Protein AF-0000000078895325 (afdb_homodimer)

Radius of gyration: 40.18 Å; Cα contacts (8 Å, |Δi|>4): 747; chains: 2; bounding box: 64×121×83 Å

InterPro domains:
  IPR000210 BTB/POZ domain [PF00651] (26-129)
  IPR000210 BTB/POZ domain [PS50097] (36-103)
  IPR000210 BTB/POZ domain [SM00225] (36-133)
  IPR011333 SKP1/BTB/POZ domain superfamily [G3DSA:3.30.710.10] (16-140)
  IPR011333 SKP1/BTB/POZ domain superfamily [SSF54695] (20-129)
  IPR011705 BTB/Kelch-associated [PF07707] (144-239)
  IPR011705 BTB/Kelch-associated [SM00875] (140-240)

Sequence (556 aa):
MSINQRPKNSRKLCEIDQTQAVIQQLDKLRRSGLLCDVTIVVNGREFPAHRAVLAASGGFFAGLFASNMQENSQNIVNLGEIDPEVTEDVLTFIYTGQIELTTENAVAILKAADFLLLETLKSPVDSFLASMCQHISANPLRSYGIALDYKSPLFKTTALDLVCADFLDVIKSNEFLEISTETIQEIFSSDDLLVNSEEEVFHALLKWVKHNPGDREPLFPTLFPLIRSLSEEFLKSVVFSEQLVFAQPKCLGHVLDCITNEPRPRDCLDREDAVSSNMSINQRPKNSRKLCEIDQTQAVIQQLDKLRRSGLLCDVTIVVNGREFPAHRAVLAASGGFFAGLFASNMQENSQNIVNLGEIDPEVTEDVLTFIYTGQIELTTENAVAILKAADFLLLETLKSPVDSFLASMCQHISANPLRSYGIALDYKSPLFKTTALDLVCADFLDVIKSNEFLEISTETIQEIFSSDDLLVNSEEEVFHALLKWVKHNPGDREPLFPTLFPLIRSLSEEFLKSVVFSEQLVFAQPKCLGHVLDCITNEPRPRDCLDREDAVSSN

Secondary structure (DSSP, 8-state):
-------TTEEEEE-HHHHHHHHHHHHHHHHTTTT--EE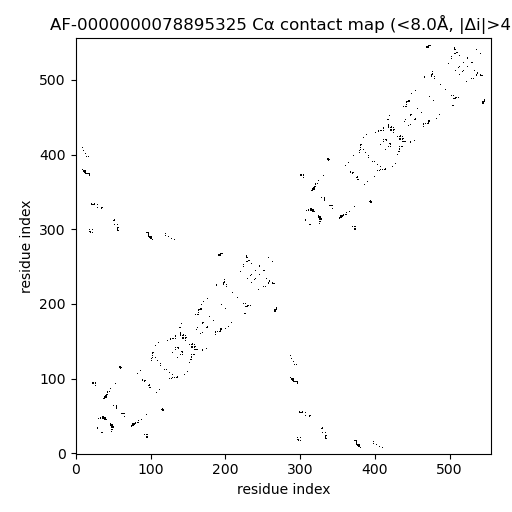EEETTEEEEE-HHHHHHT-HHHHHHHHSTT------EEE--SS-HHHHHHHHHHHHHSEEEEETTTHHHHHHHHHHTT-HHHHHHHHHHHHHTHHHH-SSHHHHHHHHHHTT-HHHHHHHHHHHHHTHHHHTTSHHHHH--HHHHHHHHH-TT---S-HHHHHHHHHHHHHHSHHHHGGGHHHHGGG-----HHHHHHTGGG-HHHHT-HHHHHHHHHHHHSPP-------GGGGTTT-/-------TTEEEEE-HHHHHHHHHHHHHHHHTTTT--EEEEETTEEEEE-HHHHHHT-HHHHHHHHSTT------EEE-TTS-HHHHHHHHHHHHHSEEEEETTTHHHHHHHHHHTT-HHHHHHHHHHHHHTHHHH-SSHHHHHHHHHHTT-HHHHHHHHHHHHHTHHHHTTSHHHHH--HHHHHHHHH-TT---S-HHHHHHHHHHHHHHSHHHHGGGHHHHGGG-----HHHHHHTGGG-HHHHT-HHHHHHHHHHHHSPP-------GGGGTTT-

Nearest PDB structures (foldseek):
  8h38-assembly1_I  TM=7.800E-01  e=2.964E-13  Homo sapiens
  8h3r-assembly1_B  TM=7.845E-01  e=2.362E-12  Homo sapiens
  3htm-assembly1_B  TM=8.454E-01  e=3.802E-09  Homo sapiens
  4hxi-assembly1_A  TM=7.854E-01  e=8.517E-10  Homo sapiens
  6xxs-assembly1_B  TM=8.759E-01  e=1.170E-07  Homo sapiens

pLDDT: mean 85.83, std 15.86, range [22.94, 97.81]

Organism: Nematostella vectensis (NCBI:txid45351)

Solvent-accessible surface area (backbone atoms only — not comparable to full-atom values): 30320 Å² total; per-residue (Å²): 134,79,73,81,64,71,61,94,61,56,47,79,45,74,38,66,62,45,37,54,48,24,35,50,34,40,42,52,32,28,77,68,57,48,76,45,65,28,26,39,32,21,91,87,42,78,43,52,30,43,55,52,60,46,28,26,63,33,46,47,39,24,62,66,60,60,56,72,70,65,74,57,75,65,41,61,47,80,45,83,86,48,55,55,73,50,48,53,46,51,52,45,22,63,36,59,15,38,44,76,38,30,67,84,48,38,64,60,45,41,52,46,22,58,71,39,46,33,63,84,54,36,54,58,46,23,51,50,43,31,76,41,43,81,70,62,36,94,50,34,63,57,45,27,48,52,18,60,76,64,70,22,67,58,21,25,53,48,19,46,51,46,36,22,64,40,32,76,63,46,66,71,37,70,65,52,59,68,54,53,71,67,54,50,50,54,55,52,63,40,76,67,40,39,42,92,46,46,59,57,54,52,52,48,50,51,54,39,27,67,75,42,43,88,77,34,50,82,47,42,58,70,53,54,66,47,57,56,31,62,54,68,68,51,41,65,65,48,49,62,65,32,64,80,35,68,74,30,69,65,36,48,54,47,52,49,46,44,69,72,42,80,70,61,62,62,76,50,73,70,79,66,66,69,62,64,82,104,135,79,72,82,64,69,58,94,61,59,47,79,44,73,38,68,64,48,37,53,48,25,35,50,35,41,42,51,31,30,78,70,56,48,77,44,64,29,26,40,32,21,90,87,44,78,44,54,31,42,56,53,60,46,27,26,62,34,48,46,40,24,62,67,63,59,56,70,70,64,76,58,74,66,41,61,48,80,45,83,87,47,55,54,72,51,48,52,45,50,51,45,23,63,37,60,15,38,44,78,39,31,66,85,47,38,64,60,43,42,52,48,23,58,70,39,45,33,63,84,55,36,52,58,45,23,51,49,45,32,76,40,43,82,72,62,37,95,49,34,61,57,46,26,47,51,17,60,76,62,70,22,66,56,20,25,51,45,19,46,52,46,35,21,63,41,31,77,63,47,66,73,38,73,65,52,58,67,56,52,70,68,56,50,52,54,53,50,64,40,75,67,39,39,41,92,48,44,58,56,55,51,51,48,49,50,54,38,27,65,76,43,42,88,77,34,50,82,47,41,59,72,53,53,66,48,57,58,32,60,54,69,66,50,40,64,67,50,50,61,67,33,62,80,36,68,74,29,68,67,36,46,53,48,52,50,45,44,70,71,40,82,69,60,64,61,74,49,74,70,82,66,66,70,62,64,83,103

Foldseek 3Di:
DPPPPPPPPDDDDDDPVVVLVVLVVQVVCQVVLHPFQAWEDEPNDTGTHHLVLLLVLPAQSVVVVVPVPCCPSHSYHYDHPADPVLVVQVVCCSRNVDHDDDLVCLLRVLVVCLVRVRPSSNQVSLVVCLVCVVVNDVALLVQLVSCVVSVRVSSNVSSLLVCQVCVLVNLPDPSLLVDDPVSLQVNLQDLSREDQALVSNVVSLVVSCVSPVVVCLVVCLVNVLSSQADDPVCCVPPVCVDPSQVVDVSSVVSSVCRVPDDGPDRPYPPPPVVVPVD/DPPPPPPPPDDDDDDPVVVLVVLVVQVVCQVVLHPFQAWEDEPRDTGTHHLVLLLVLPAQSVVVVVPVPCCPSHSYHYDHPADPVLVVQVVCCSRNVDHDDDLVCLLRVLVVCLVRVRPSSNQVSLVVCLVCVVVNDVALVVQLVSCVVSVRVSSNVSSLLVCQVCVLVNLVDPSLLVDDPVSLQVNLQDLSREDQALVSNVVSLVVSCVSPVPVCLVVCLVNVLSSQADDPVCCVPPVCVDCSQVVDVSSVVSSVCRVPDDGPDRPYPPPPVVVPVD

Structure (mmCIF, N/CA/C/O backbone):
data_AF-0000000078895325-model_v1
#
loop_
_entity.id
_entity.type
_entity.pdbx_description
1 polymer 'BTB domain-containing protein'
#
loop_
_atom_site.group_PDB
_atom_site.id
_atom_site.type_symbol
_atom_site.label_atom_id
_atom_site.label_alt_id
_atom_site.label_comp_id
_atom_site.label_asym_id
_atom_site.label_entity_id
_atom_site.label_seq_id
_atom_site.pdbx_PDB_ins_code
_atom_site.Cartn_x
_atom_site.Cartn_y
_atom_site.Cartn_z
_atom_site.occupancy
_atom_site.B_iso_or_equiv
_atom_site.auth_seq_id
_atom_site.auth_comp_id
_atom_site.auth_asym_id
_atom_site.auth_atom_id
_atom_site.pdbx_PDB_model_num
ATOM 1 N N . MET A 1 1 ? -22.922 22.266 -21.094 1 22.94 1 MET A N 1
ATOM 2 C CA . MET A 1 1 ? -22.188 21.047 -20.781 1 22.94 1 MET A CA 1
ATOM 3 C C . MET A 1 1 ? -20.875 21.375 -20.062 1 22.94 1 MET A C 1
ATOM 5 O O . MET A 1 1 ? -19.891 21.734 -20.703 1 22.94 1 MET A O 1
ATOM 9 N N . SER A 1 2 ? -20.906 22.156 -19.031 1 30.17 2 SER A N 1
ATOM 10 C CA . SER A 1 2 ? -19.906 23 -18.375 1 30.17 2 SER A CA 1
ATOM 11 C C . SER A 1 2 ? -18.75 22.156 -17.844 1 30.17 2 SER A C 1
ATOM 13 O O . SER A 1 2 ? -18.969 21.188 -17.109 1 30.17 2 SER A O 1
ATOM 15 N N . ILE A 1 3 ? -17.672 21.906 -18.656 1 33.94 3 ILE A N 1
ATOM 16 C CA . ILE A 1 3 ? -16.406 21.219 -18.422 1 33.94 3 ILE A CA 1
ATOM 17 C C . ILE A 1 3 ? -15.945 21.469 -16.984 1 33.94 3 ILE A C 1
ATOM 19 O O . ILE A 1 3 ? -15.844 22.625 -16.562 1 33.94 3 ILE A O 1
ATOM 23 N N . ASN A 1 4 ? -16.266 20.562 -16.141 1 34.81 4 ASN A N 1
ATOM 24 C CA . ASN A 1 4 ? -15.969 20.625 -14.719 1 34.81 4 ASN A CA 1
ATOM 25 C C . ASN A 1 4 ? -14.547 21.109 -14.461 1 34.81 4 ASN A C 1
ATOM 27 O O . ASN A 1 4 ? -13.586 20.375 -14.664 1 34.81 4 ASN A O 1
ATOM 31 N N . GLN A 1 5 ? -14.281 22.219 -14.922 1 38.19 5 GLN A N 1
ATOM 32 C CA . GLN A 1 5 ? -13.031 22.969 -14.781 1 38.19 5 GLN A CA 1
ATOM 33 C C . GLN A 1 5 ? -12.438 22.781 -13.383 1 38.19 5 GLN A C 1
ATOM 35 O O . GLN A 1 5 ? -13.125 23 -12.383 1 38.19 5 GLN A O 1
ATOM 40 N N . ARG A 1 6 ? -11.57 21.844 -13.273 1 49.03 6 ARG A N 1
ATOM 41 C CA . ARG A 1 6 ? -10.805 21.734 -12.039 1 49.03 6 ARG A CA 1
ATOM 42 C C . ARG A 1 6 ? -10.43 23.109 -11.5 1 49.03 6 ARG A C 1
ATOM 44 O O . ARG A 1 6 ? -9.836 23.922 -12.211 1 49.03 6 ARG A O 1
ATOM 51 N N . PRO A 1 7 ? -11.125 23.578 -10.656 1 50.31 7 PRO A N 1
ATOM 52 C CA . PRO A 1 7 ? -10.734 24.938 -10.258 1 50.31 7 PRO A CA 1
ATOM 53 C C . PRO A 1 7 ? -9.219 25.109 -10.172 1 50.31 7 PRO A C 1
ATOM 55 O O . PRO A 1 7 ? -8.508 24.156 -9.836 1 50.31 7 PRO A O 1
ATOM 58 N N . LYS A 1 8 ? -8.641 26.016 -10.75 1 58.09 8 LYS A N 1
ATOM 59 C CA . LYS A 1 8 ? -7.262 26.484 -10.805 1 58.09 8 LYS A CA 1
ATOM 60 C C . LYS A 1 8 ? -6.602 26.406 -9.43 1 58.09 8 LYS A C 1
ATOM 62 O O . LYS A 1 8 ? -5.375 26.406 -9.328 1 58.09 8 LYS A O 1
ATOM 67 N N . ASN A 1 9 ? -7.371 26.031 -8.32 1 75.5 9 ASN A N 1
ATOM 68 C CA . ASN A 1 9 ? -6.828 26.109 -6.969 1 75.5 9 ASN A CA 1
ATOM 69 C C . ASN A 1 9 ? -7.004 24.781 -6.219 1 75.5 9 ASN A C 1
ATOM 71 O O . ASN A 1 9 ? -7.367 24.781 -5.043 1 75.5 9 ASN A O 1
ATOM 75 N N . SER A 1 10 ? -6.922 23.656 -6.984 1 80.94 10 SER A N 1
ATOM 76 C CA . SER A 1 10 ? -7.062 22.328 -6.41 1 80.94 10 SER A CA 1
ATOM 77 C C . SER A 1 10 ? -5.812 21.484 -6.652 1 80.94 10 SER A C 1
ATOM 79 O O . SER A 1 10 ? -5.098 21.688 -7.633 1 80.94 10 SER A O 1
ATOM 81 N N . ARG A 1 11 ? -5.395 20.734 -5.641 1 80.62 11 ARG A N 1
ATOM 82 C CA . ARG A 1 11 ? -4.25 19.844 -5.746 1 80.62 11 ARG A CA 1
ATOM 83 C C . ARG A 1 11 ? -4.609 18.438 -5.27 1 80.62 11 ARG A C 1
ATOM 85 O O . ARG A 1 11 ? -5.145 18.266 -4.172 1 80.62 11 ARG A O 1
ATOM 92 N N . LYS A 1 12 ? -4.375 17.469 -6.195 1 79.69 12 LYS A N 1
ATOM 93 C CA . LYS A 1 12 ? -4.539 16.062 -5.801 1 79.69 12 LYS A CA 1
ATOM 94 C C . LYS A 1 12 ? -3.24 15.5 -5.238 1 79.69 12 LYS A C 1
ATOM 96 O O . LYS A 1 12 ? -2.188 15.602 -5.871 1 79.69 12 LYS A O 1
ATOM 101 N N . LEU A 1 13 ? -3.371 15.055 -4.055 1 81.31 13 LEU A N 1
ATOM 102 C CA . LEU A 1 13 ? -2.203 14.484 -3.393 1 81.31 13 LEU A CA 1
ATOM 103 C C . LEU A 1 13 ? -2.309 12.969 -3.309 1 81.31 13 LEU A C 1
ATOM 105 O O . LEU A 1 13 ? -3.395 12.422 -3.086 1 81.31 13 LEU A O 1
ATOM 109 N N . CYS A 1 14 ? -1.279 12.281 -3.666 1 78.81 14 CYS A N 1
ATOM 110 C CA . CYS A 1 14 ? -1.146 10.836 -3.516 1 78.81 14 CYS A CA 1
ATOM 111 C C . CYS A 1 14 ? 0.08 10.484 -2.684 1 78.81 14 CYS A C 1
ATOM 113 O O . CYS A 1 14 ? 1.213 10.688 -3.121 1 78.81 14 CYS A O 1
ATOM 115 N N . GLU A 1 15 ? -0.196 10.109 -1.525 1 77.75 15 GLU A N 1
ATOM 116 C CA . GLU A 1 15 ? 0.893 9.758 -0.618 1 77.75 15 GLU A CA 1
ATOM 117 C C . GLU A 1 15 ? 1.076 8.25 -0.53 1 77.75 15 GLU A C 1
ATOM 119 O O . GLU A 1 15 ? 0.494 7.598 0.34 1 77.75 15 GLU A O 1
ATOM 124 N N . ILE A 1 16 ? 1.87 7.691 -1.301 1 71.62 16 ILE A N 1
ATOM 125 C CA . ILE A 1 16 ? 2.152 6.262 -1.376 1 71.62 16 ILE A CA 1
ATOM 126 C C . ILE A 1 16 ? 2.662 5.766 -0.025 1 71.62 16 ILE A C 1
ATOM 128 O O . ILE A 1 16 ? 2.35 4.645 0.389 1 71.62 16 ILE A O 1
ATOM 132 N N . ASP A 1 17 ? 3.244 6.664 0.659 1 79.19 17 ASP A N 1
ATOM 133 C CA . ASP A 1 17 ? 3.812 6.312 1.956 1 79.19 17 ASP A CA 1
ATOM 134 C C . ASP A 1 17 ? 2.715 5.977 2.963 1 79.19 17 ASP A C 1
ATOM 136 O O . ASP A 1 17 ? 2.887 5.094 3.805 1 79.19 17 ASP A O 1
ATOM 140 N N . GLN A 1 18 ? 1.662 6.605 2.75 1 83.44 18 GLN A N 1
ATOM 141 C CA . GLN A 1 18 ? 0.553 6.363 3.666 1 83.44 18 GLN A CA 1
ATOM 142 C C . GLN A 1 18 ? 0.021 4.941 3.525 1 83.44 18 GLN A C 1
ATOM 144 O O . GLN A 1 18 ? -0.134 4.23 4.52 1 83.44 18 GLN A O 1
ATOM 149 N N . THR A 1 19 ? -0.228 4.512 2.352 1 84.31 19 THR A N 1
ATOM 150 C CA . THR A 1 19 ? -0.802 3.191 2.117 1 84.31 19 THR A CA 1
ATOM 151 C C . THR A 1 19 ? 0.179 2.094 2.521 1 84.31 19 THR A C 1
ATOM 153 O O . THR A 1 19 ? -0.218 1.08 3.098 1 84.31 19 THR A O 1
ATOM 156 N N . GLN A 1 20 ? 1.393 2.357 2.25 1 85.56 20 GLN A N 1
ATOM 157 C CA . GLN A 1 20 ? 2.418 1.389 2.627 1 85.56 20 GLN A CA 1
ATOM 158 C C . GLN A 1 20 ? 2.516 1.255 4.145 1 85.56 20 GLN A C 1
ATOM 160 O O . GLN A 1 20 ? 2.654 0.147 4.664 1 85.56 20 GLN A O 1
ATOM 165 N N . ALA A 1 21 ? 2.447 2.385 4.785 1 87.62 21 ALA A N 1
ATOM 166 C CA . ALA A 1 21 ? 2.518 2.367 6.246 1 87.62 21 ALA A CA 1
ATOM 167 C C . ALA A 1 21 ? 1.338 1.606 6.84 1 87.62 21 ALA A C 1
ATOM 169 O O . ALA A 1 21 ? 1.507 0.82 7.777 1 87.62 21 ALA A O 1
ATOM 170 N N . VAL A 1 22 ? 0.239 1.803 6.289 1 91.69 22 VAL A N 1
ATOM 171 C CA . VAL A 1 22 ? -0.972 1.187 6.82 1 91.69 22 VAL A CA 1
ATOM 172 C C . VAL A 1 22 ? -0.9 -0.328 6.648 1 91.69 22 VAL A C 1
ATOM 174 O O . VAL A 1 22 ? -1.17 -1.081 7.586 1 91.69 22 VAL A O 1
ATOM 177 N N . ILE A 1 23 ? -0.522 -0.771 5.539 1 90.38 23 ILE A N 1
ATOM 178 C CA . ILE A 1 23 ? -0.512 -2.203 5.262 1 90.38 23 ILE A CA 1
ATOM 179 C C . ILE A 1 23 ? 0.546 -2.889 6.121 1 90.38 23 ILE A C 1
ATOM 181 O O . ILE A 1 23 ? 0.337 -4.004 6.602 1 90.38 23 ILE A O 1
ATOM 185 N N . GLN A 1 24 ? 1.657 -2.256 6.254 1 90 24 GLN A N 1
ATOM 186 C CA . GLN A 1 24 ? 2.699 -2.799 7.121 1 90 24 GLN A CA 1
ATOM 187 C C . GLN A 1 24 ? 2.213 -2.912 8.562 1 90 24 GLN A C 1
ATOM 189 O O . GLN A 1 24 ? 2.498 -3.898 9.242 1 90 24 GLN A O 1
ATOM 194 N N . GLN A 1 25 ? 1.561 -1.903 8.914 1 93.56 25 GLN A N 1
ATOM 195 C CA . GLN A 1 25 ? 1.042 -1.923 10.273 1 93.56 25 GLN A CA 1
ATOM 196 C C . GLN A 1 25 ? -0.034 -2.992 10.438 1 93.56 25 GLN A C 1
ATOM 198 O O . GLN A 1 25 ? -0.149 -3.607 11.5 1 93.56 25 GLN A O 1
ATOM 203 N N . LEU A 1 26 ? -0.793 -3.193 9.406 1 95.12 26 LEU A N 1
ATOM 204 C CA . LEU A 1 26 ? -1.795 -4.254 9.453 1 95.12 26 LEU A CA 1
ATOM 205 C C . LEU A 1 26 ? -1.138 -5.613 9.664 1 95.12 26 LEU A C 1
ATOM 207 O O . LEU A 1 26 ? -1.658 -6.449 10.406 1 95.12 26 LEU A O 1
ATOM 211 N N . ASP A 1 27 ? -0.052 -5.816 9 1 95.31 27 ASP A N 1
ATOM 212 C CA . ASP A 1 27 ? 0.673 -7.07 9.203 1 95.31 27 ASP A CA 1
ATOM 213 C C . ASP A 1 27 ? 1.167 -7.195 10.641 1 95.31 27 ASP A C 1
ATOM 215 O O . ASP A 1 27 ? 1.15 -8.289 11.219 1 95.31 27 ASP A O 1
ATOM 219 N N . LYS A 1 28 ? 1.634 -6.105 11.219 1 94.94 28 LYS A N 1
ATOM 220 C CA . LYS A 1 28 ? 2.076 -6.117 12.609 1 94.94 28 LYS A CA 1
ATOM 221 C C . LYS A 1 28 ? 0.924 -6.465 13.547 1 94.94 28 LYS A C 1
ATOM 223 O O . LYS A 1 28 ? 1.097 -7.242 14.484 1 94.94 28 LYS A O 1
ATOM 228 N N . LEU A 1 29 ? -0.19 -5.859 13.266 1 94.06 29 LEU A N 1
ATOM 229 C CA . LEU A 1 29 ? -1.376 -6.164 14.062 1 94.06 29 LEU A CA 1
ATOM 230 C C . LEU A 1 29 ? -1.732 -7.645 13.961 1 94.06 29 LEU A C 1
ATOM 232 O O . LEU A 1 29 ? -2.025 -8.281 14.969 1 94.06 29 LEU A O 1
ATOM 236 N N . ARG A 1 30 ? -1.646 -8.203 12.766 1 95 30 ARG A N 1
ATOM 237 C CA . ARG A 1 30 ? -1.949 -9.617 12.547 1 95 30 ARG A CA 1
ATOM 238 C C . ARG A 1 30 ? -1.011 -10.508 13.352 1 95 30 ARG A C 1
ATOM 240 O O . ARG A 1 30 ? -1.459 -11.414 14.055 1 95 30 ARG A O 1
ATOM 247 N N . ARG A 1 31 ? 0.218 -10.227 13.258 1 94.25 31 ARG A N 1
ATOM 248 C CA . ARG A 1 31 ? 1.233 -11.047 13.906 1 94.25 31 ARG A CA 1
ATOM 249 C C . ARG A 1 31 ? 1.103 -10.984 15.422 1 94.25 31 ARG A C 1
ATOM 251 O O . ARG A 1 31 ? 1.45 -11.938 16.125 1 94.25 31 ARG A O 1
ATOM 258 N N . SER A 1 32 ? 0.585 -9.867 15.914 1 92.69 32 SER A N 1
ATOM 259 C CA . SER A 1 32 ? 0.392 -9.711 17.359 1 92.69 32 SER A CA 1
ATOM 260 C C . SER A 1 32 ? -0.998 -10.172 17.781 1 92.69 32 SER A C 1
ATOM 262 O O . SER A 1 32 ? -1.349 -10.094 18.953 1 92.69 32 SER A O 1
ATOM 264 N N . GLY A 1 33 ? -1.798 -10.602 16.828 1 92.31 33 GLY A N 1
ATOM 265 C CA . GLY A 1 33 ? -3.141 -11.086 17.109 1 92.31 33 GLY A CA 1
ATOM 266 C C . GLY A 1 33 ? -4.102 -9.984 17.5 1 92.31 33 GLY A C 1
ATOM 267 O O . GLY A 1 33 ? -5.109 -10.234 18.172 1 92.31 33 GLY A O 1
ATOM 268 N N . LEU A 1 34 ? -3.789 -8.719 17.125 1 90.94 34 LEU A N 1
ATOM 269 C CA . LEU A 1 34 ? -4.602 -7.578 17.531 1 90.94 34 LEU A CA 1
ATOM 270 C C . LEU A 1 34 ? -5.664 -7.27 16.484 1 90.94 34 LEU A C 1
ATOM 272 O O . LEU A 1 34 ? -5.375 -7.254 15.281 1 90.94 34 LEU A O 1
ATOM 276 N N . LEU A 1 35 ? -6.883 -7.133 16.938 1 89.88 35 LEU A N 1
ATOM 277 C CA . LEU A 1 35 ? -8.047 -6.738 16.156 1 89.88 35 LEU A CA 1
ATOM 278 C C . LEU A 1 35 ? -8.359 -7.773 15.07 1 89.88 35 LEU A C 1
ATOM 280 O O . LEU A 1 35 ? -8.938 -7.441 14.039 1 89.88 35 LEU A O 1
ATOM 284 N N . CYS A 1 36 ? -7.844 -8.953 15.25 1 92.12 36 CYS A N 1
ATOM 285 C CA . CYS A 1 36 ? -8.133 -10.023 14.305 1 92.12 36 CYS A CA 1
ATOM 286 C C . CYS A 1 36 ? -9.547 -10.562 14.508 1 92.12 36 CYS A C 1
ATOM 288 O O . CYS A 1 36 ? -10.008 -10.695 15.641 1 92.12 36 CYS A O 1
ATOM 290 N N . ASP A 1 37 ? -10.188 -10.883 13.406 1 89.5 37 ASP A N 1
ATOM 291 C CA . ASP A 1 37 ? -11.578 -11.32 13.516 1 89.5 37 ASP A CA 1
ATOM 292 C C . ASP A 1 37 ? -11.789 -12.648 12.789 1 89.5 37 ASP A C 1
ATOM 294 O O . ASP A 1 37 ? -12.93 -13.078 12.602 1 89.5 37 ASP A O 1
ATOM 298 N N . VAL A 1 38 ? -10.727 -13.312 12.367 1 91.81 38 VAL A N 1
ATOM 299 C CA . VAL A 1 38 ? -10.789 -14.641 11.766 1 91.81 38 VAL A CA 1
ATOM 300 C C . VAL A 1 38 ? -9.523 -15.422 12.102 1 91.81 38 VAL A C 1
ATOM 302 O O . VAL A 1 38 ? -8.453 -14.828 12.297 1 91.81 38 VAL A O 1
ATOM 305 N N . THR A 1 39 ? -9.656 -16.656 12.211 1 94.25 39 THR A N 1
ATOM 306 C CA . THR A 1 39 ? -8.516 -17.531 12.445 1 94.25 39 THR A CA 1
ATOM 307 C C . THR A 1 39 ? -8.438 -18.609 11.367 1 94.25 39 THR A C 1
ATOM 309 O O . THR A 1 39 ? -9.391 -19.375 11.164 1 94.25 39 THR A O 1
ATOM 312 N N . ILE A 1 40 ? -7.398 -18.656 10.648 1 94.06 40 ILE A N 1
ATOM 313 C CA . ILE A 1 40 ? -7.125 -19.703 9.68 1 94.06 40 ILE A CA 1
ATOM 314 C C . ILE A 1 40 ? -6.457 -20.891 10.367 1 94.06 40 ILE A C 1
ATOM 316 O O . ILE A 1 40 ? -5.477 -20.719 11.102 1 94.06 40 ILE A O 1
ATOM 320 N N . VAL A 1 41 ? -7 -22.031 10.219 1 94.44 41 VAL A N 1
ATOM 321 C CA . VAL A 1 41 ? -6.469 -23.234 10.867 1 94.44 41 VAL A CA 1
ATOM 322 C C . VAL A 1 41 ? -5.957 -24.203 9.812 1 94.44 41 VAL A C 1
ATOM 324 O O . VAL A 1 41 ? -6.668 -24.531 8.859 1 94.44 41 VAL A O 1
ATOM 327 N N . VAL A 1 42 ? -4.746 -24.594 9.977 1 93.38 42 VAL A N 1
ATOM 328 C CA . VAL A 1 42 ? -4.109 -25.562 9.102 1 93.38 42 VAL A CA 1
ATOM 329 C C . VAL A 1 42 ? -3.357 -26.594 9.945 1 93.38 42 VAL A C 1
ATOM 331 O O . VAL A 1 42 ? -2.406 -26.25 10.656 1 93.38 42 VAL A O 1
ATOM 334 N N . ASN A 1 43 ? -3.709 -27.812 9.852 1 90.81 43 ASN A N 1
ATOM 335 C CA . ASN A 1 43 ? -3.072 -28.891 10.594 1 90.81 43 ASN A CA 1
ATOM 336 C C . ASN A 1 43 ? -2.943 -28.562 12.078 1 90.81 43 ASN A C 1
ATOM 338 O O . ASN A 1 43 ? -1.873 -28.719 12.664 1 90.81 43 ASN A O 1
ATOM 342 N N . GLY A 1 44 ? -3.898 -27.969 12.656 1 88.5 44 GLY A N 1
ATOM 343 C CA . GLY A 1 44 ? -3.949 -27.672 14.078 1 88.5 44 GLY A CA 1
ATOM 344 C C . GLY A 1 44 ? -3.299 -26.344 14.438 1 88.5 44 GLY A C 1
ATOM 345 O O . GLY A 1 44 ? -3.447 -25.859 15.562 1 88.5 44 GLY A O 1
ATOM 346 N N . ARG A 1 45 ? -2.561 -25.797 13.508 1 94.19 45 ARG A N 1
ATOM 347 C CA . ARG A 1 45 ? -1.952 -24.484 13.766 1 94.19 45 ARG A CA 1
ATOM 348 C C . ARG A 1 45 ? -2.918 -23.359 13.422 1 94.19 45 ARG A C 1
ATOM 350 O O . ARG A 1 45 ? -3.646 -23.438 12.438 1 94.19 45 ARG A O 1
ATOM 357 N N . GLU A 1 46 ? -2.887 -22.359 14.258 1 94.88 46 GLU A N 1
ATOM 358 C CA . GLU A 1 46 ? -3.822 -21.234 14.109 1 94.88 46 GLU A CA 1
ATOM 359 C C . GLU A 1 46 ? -3.109 -19.984 13.633 1 94.88 46 GLU A C 1
ATOM 361 O O . GLU A 1 46 ? -2.027 -19.656 14.117 1 94.88 46 GLU A O 1
ATOM 366 N N . PHE A 1 47 ? -3.707 -19.297 12.656 1 95.62 47 PHE A N 1
ATOM 367 C CA . PHE A 1 47 ? -3.199 -18.047 12.102 1 95.62 47 PHE A CA 1
ATOM 368 C C . PHE A 1 47 ? -4.266 -16.969 12.148 1 95.62 47 PHE A C 1
ATOM 370 O O . PHE A 1 47 ? -5.133 -16.906 11.273 1 95.62 47 PHE A O 1
ATOM 377 N N . PRO A 1 48 ? -4.203 -16.125 13.188 1 95.06 48 PRO A N 1
ATOM 378 C CA . PRO A 1 48 ? -5.148 -15 13.219 1 95.06 48 PRO A CA 1
ATOM 379 C C . PRO A 1 48 ? -4.953 -14.031 12.055 1 95.06 48 PRO A C 1
ATOM 381 O O . PRO A 1 48 ? -3.822 -13.812 11.609 1 95.06 48 PRO A O 1
ATOM 384 N N . ALA A 1 49 ? -6.023 -13.516 11.516 1 95.62 49 ALA A N 1
ATOM 385 C CA . ALA A 1 49 ? -5.984 -12.57 10.398 1 95.62 49 ALA A CA 1
ATOM 386 C C . ALA A 1 49 ? -7.199 -11.648 10.422 1 95.62 49 ALA A C 1
ATOM 388 O O . ALA A 1 49 ? -8.047 -11.75 11.312 1 95.62 49 ALA A O 1
ATOM 389 N N . HIS A 1 50 ? -7.211 -10.695 9.633 1 93.62 50 HIS A N 1
ATOM 390 C CA . HIS A 1 50 ? -8.344 -9.789 9.453 1 93.62 50 HIS A CA 1
ATOM 391 C C . HIS A 1 50 ? -9.172 -10.188 8.234 1 93.62 50 HIS A C 1
ATOM 393 O O . HIS A 1 50 ? -8.648 -10.258 7.117 1 93.62 50 HIS A O 1
ATOM 399 N N . ARG A 1 51 ? -10.453 -10.398 8.445 1 93.44 51 ARG A N 1
ATOM 400 C CA . ARG A 1 51 ? -11.336 -10.812 7.359 1 93.44 51 ARG A CA 1
ATOM 401 C C . ARG A 1 51 ? -11.289 -9.82 6.203 1 93.44 51 ARG A C 1
ATOM 403 O O . ARG A 1 51 ? -11.227 -10.219 5.039 1 93.44 51 ARG A O 1
ATOM 410 N N . ALA A 1 52 ? -11.328 -8.562 6.566 1 92.94 52 ALA A N 1
ATOM 411 C CA . ALA A 1 52 ? -11.367 -7.52 5.543 1 92.94 52 ALA A CA 1
ATOM 412 C C . ALA A 1 52 ? -10.117 -7.574 4.664 1 92.94 52 ALA A C 1
ATOM 414 O O . ALA A 1 52 ? -10.211 -7.43 3.441 1 92.94 52 ALA A O 1
ATOM 415 N N . VAL A 1 53 ? -8.938 -7.762 5.258 1 94.94 53 VAL A N 1
ATOM 416 C CA . VAL A 1 53 ? -7.684 -7.805 4.512 1 94.94 53 VAL A CA 1
ATOM 417 C C . VAL A 1 53 ? -7.664 -9.039 3.609 1 94.94 53 VAL A C 1
ATOM 419 O O . VAL A 1 53 ? -7.312 -8.945 2.43 1 94.94 53 VAL A O 1
ATOM 422 N N . LEU A 1 54 ? -8.094 -10.18 4.16 1 94.19 54 LEU A N 1
ATOM 423 C CA . LEU A 1 54 ? -8.125 -11.414 3.375 1 94.19 54 LEU A CA 1
ATOM 424 C C . LEU A 1 54 ? -9.094 -11.281 2.205 1 94.19 54 LEU A C 1
ATOM 426 O O . LEU A 1 54 ? -8.766 -11.664 1.078 1 94.19 54 LEU A O 1
ATOM 430 N N . ALA A 1 55 ? -10.242 -10.734 2.482 1 93.31 55 ALA A N 1
ATOM 431 C CA . ALA A 1 55 ? -11.242 -10.523 1.434 1 93.31 55 ALA A CA 1
ATOM 432 C C . ALA A 1 55 ? -10.719 -9.562 0.37 1 93.31 55 ALA A C 1
ATOM 434 O O . ALA A 1 55 ? -10.945 -9.758 -0.825 1 93.31 55 ALA A O 1
ATOM 435 N N . ALA A 1 56 ? -10.008 -8.562 0.812 1 93.75 56 ALA A N 1
ATOM 436 C CA . ALA A 1 56 ? -9.492 -7.535 -0.089 1 93.75 56 ALA A CA 1
ATOM 437 C C . ALA A 1 56 ? -8.422 -8.102 -1.015 1 93.75 56 ALA A C 1
ATOM 439 O O . ALA A 1 56 ? -8.156 -7.543 -2.082 1 93.75 56 ALA A O 1
ATOM 440 N N . SER A 1 57 ? -7.746 -9.109 -0.619 1 91.12 57 SER A N 1
ATOM 441 C CA . SER A 1 57 ? -6.719 -9.727 -1.45 1 91.12 57 SER A CA 1
ATOM 442 C C . SER A 1 57 ? -7.332 -10.461 -2.637 1 91.12 57 SER A C 1
ATOM 444 O O . SER A 1 57 ? -6.625 -10.828 -3.578 1 91.12 57 SER A O 1
ATOM 446 N N . GLY A 1 58 ? -8.656 -10.68 -2.561 1 88.5 58 GLY A N 1
ATOM 447 C CA . GLY A 1 58 ? -9.359 -11.359 -3.639 1 88.5 58 GLY A CA 1
ATOM 448 C C . GLY A 1 58 ? -9.281 -12.875 -3.533 1 88.5 58 GLY A C 1
ATOM 449 O O . GLY A 1 58 ? -9.039 -13.414 -2.453 1 88.5 58 GLY A O 1
ATOM 450 N N . GLY A 1 59 ? -9.727 -13.5 -4.691 1 89.44 59 GLY A N 1
ATOM 451 C CA . GLY A 1 59 ? -9.617 -14.945 -4.832 1 89.44 59 GLY A CA 1
ATOM 452 C C . GLY A 1 59 ? -10.523 -15.711 -3.891 1 89.44 59 GLY A C 1
ATOM 453 O O . GLY A 1 59 ? -11.734 -15.453 -3.842 1 89.44 59 GLY A O 1
ATOM 454 N N . PHE A 1 60 ? -9.93 -16.688 -3.184 1 90.88 60 PHE A N 1
ATOM 455 C CA . PHE A 1 60 ? -10.625 -17.641 -2.334 1 90.88 60 PHE A CA 1
ATOM 456 C C . PHE A 1 60 ? -11.32 -16.938 -1.176 1 90.88 60 PHE A C 1
ATOM 458 O O . PHE A 1 60 ? -12.508 -17.156 -0.931 1 90.88 60 PHE A O 1
ATOM 465 N N . PHE A 1 61 ? -10.68 -15.984 -0.565 1 91.81 61 PHE A N 1
ATOM 466 C CA . PHE A 1 61 ? -11.188 -15.352 0.646 1 91.81 61 PHE A CA 1
ATOM 467 C C . PHE A 1 61 ? -12.281 -14.344 0.312 1 91.81 61 PHE A C 1
ATOM 469 O O . PHE A 1 61 ? -13.234 -14.172 1.077 1 91.81 61 PHE A O 1
ATOM 476 N N . ALA A 1 62 ? -12.055 -13.641 -0.781 1 90.81 62 ALA A N 1
ATOM 477 C CA . ALA A 1 62 ? -13.102 -12.719 -1.21 1 90.81 62 ALA A CA 1
ATOM 478 C C . ALA A 1 62 ? -14.43 -13.438 -1.396 1 90.81 62 ALA A C 1
ATOM 480 O O . ALA A 1 62 ? -15.484 -12.938 -0.978 1 90.81 62 ALA A O 1
ATOM 481 N N . GLY A 1 63 ? -14.406 -14.617 -2.064 1 87.38 63 GLY A N 1
ATOM 482 C CA . GLY A 1 63 ? -15.602 -15.422 -2.234 1 87.38 63 GLY A CA 1
ATOM 483 C C . GLY A 1 63 ? -16.156 -15.953 -0.925 1 87.38 63 GLY A C 1
ATOM 484 O O . GLY A 1 63 ? -17.375 -15.992 -0.729 1 87.38 63 GLY A O 1
ATOM 485 N N . LEU A 1 64 ? -15.273 -16.297 -0.066 1 85.62 64 LEU A N 1
ATOM 486 C CA . LEU A 1 64 ? -15.648 -16.891 1.215 1 85.62 64 LEU A CA 1
ATOM 487 C C . LEU A 1 64 ? -16.359 -15.867 2.096 1 85.62 64 LEU A C 1
ATOM 489 O O . LEU A 1 64 ? -17.344 -16.188 2.754 1 85.62 64 LEU A O 1
ATOM 493 N N . PHE A 1 65 ? -15.883 -14.578 2.088 1 86.88 65 PHE A N 1
ATOM 494 C CA . PHE A 1 65 ? -16.375 -13.586 3.029 1 86.88 65 PHE A CA 1
ATOM 495 C C . PHE A 1 65 ? -17.422 -12.68 2.367 1 86.88 65 PHE A C 1
ATOM 497 O O . PHE A 1 65 ? -18.016 -11.828 3.023 1 86.88 65 PHE A O 1
ATOM 504 N N . ALA A 1 66 ? -17.516 -12.555 0.965 1 74.56 66 ALA A N 1
ATOM 505 C CA . ALA A 1 66 ? -18.547 -11.781 0.28 1 74.56 66 ALA A CA 1
ATOM 506 C C . ALA A 1 66 ? -19.938 -12.211 0.729 1 74.56 66 ALA A C 1
ATOM 508 O O . ALA A 1 66 ? -20.859 -11.383 0.805 1 74.56 66 ALA A O 1
ATOM 509 N N . SER A 1 67 ? -20.25 -13.461 0.62 1 61.72 67 SER A N 1
ATOM 510 C CA . SER A 1 67 ? -21.578 -13.93 0.99 1 61.72 67 SER A CA 1
ATOM 511 C C . SER A 1 67 ? -21.922 -13.547 2.426 1 61.72 67 SER A C 1
ATOM 513 O O . SER A 1 67 ? -21.094 -13.703 3.328 1 61.72 67 SER A O 1
ATOM 515 N N . ASN A 1 68 ? -22.375 -12.172 2.617 1 54.88 68 ASN A N 1
ATOM 516 C CA . ASN A 1 68 ? -22.969 -11.672 3.857 1 54.88 68 ASN A CA 1
ATOM 517 C C . ASN A 1 68 ? -23.438 -12.812 4.754 1 54.88 68 ASN A C 1
ATOM 519 O O . ASN A 1 68 ? -24.047 -12.578 5.801 1 54.88 68 ASN A O 1
ATOM 523 N N . MET A 1 69 ? -23.828 -13.906 3.98 1 44.34 69 MET A N 1
ATOM 524 C CA . MET A 1 69 ? -24.688 -14.828 4.734 1 44.34 69 MET A CA 1
ATOM 525 C C . MET A 1 69 ? -24.078 -15.117 6.102 1 44.34 69 MET A C 1
ATOM 527 O O . MET A 1 69 ? -24.812 -15.414 7.055 1 44.34 69 MET A O 1
ATOM 531 N N . GLN A 1 70 ? -22.953 -15.734 6.145 1 41.5 70 GLN A N 1
ATOM 532 C CA . GLN A 1 70 ? -22.75 -16.328 7.461 1 41.5 70 GLN A CA 1
ATOM 533 C C . GLN A 1 70 ? -22.359 -15.273 8.492 1 41.5 70 GLN A C 1
ATOM 535 O O . GLN A 1 70 ? -21.328 -14.633 8.359 1 41.5 70 GLN A O 1
ATOM 540 N N . GLU A 1 71 ? -23.234 -14.289 8.859 1 43.06 71 GLU A N 1
ATOM 541 C CA . GLU A 1 71 ? -23.188 -13.969 10.281 1 43.06 71 GLU A CA 1
ATOM 542 C C . GLU A 1 71 ? -22.172 -14.859 11.008 1 43.06 71 GLU A C 1
ATOM 544 O O . GLU A 1 71 ? -22.156 -14.914 12.234 1 43.06 71 GLU A O 1
ATOM 549 N N . ASN A 1 72 ? -21.938 -16 10.203 1 41.69 72 ASN A N 1
ATOM 550 C CA . ASN A 1 72 ? -21.328 -17.047 11.016 1 41.69 72 ASN A CA 1
ATOM 551 C C . ASN A 1 72 ? -20.094 -16.547 11.758 1 41.69 72 ASN A C 1
ATOM 553 O O . ASN A 1 72 ? -19.219 -15.93 11.164 1 41.69 72 ASN A O 1
ATOM 557 N N . SER A 1 73 ? -20.328 -16.266 12.875 1 48.06 73 SER A N 1
ATOM 558 C CA . SER A 1 73 ? -19.516 -16.266 14.094 1 48.06 73 SER A CA 1
ATOM 559 C C . SER A 1 73 ? -18.25 -17.078 13.898 1 48.06 73 SER A C 1
ATOM 561 O O . SER A 1 73 ? -17.391 -17.109 14.781 1 48.06 73 SER A O 1
ATOM 563 N N . GLN A 1 74 ? -18.375 -17.859 12.781 1 55.41 74 GLN A N 1
ATOM 564 C CA . GLN A 1 74 ? -17.25 -18.781 12.93 1 55.41 74 GLN A CA 1
ATOM 565 C C . GLN A 1 74 ? -15.93 -18.109 12.531 1 55.41 74 GLN A C 1
ATOM 567 O O . GLN A 1 74 ? -15.766 -17.672 11.391 1 55.41 74 GLN A O 1
ATOM 572 N N . ASN A 1 75 ? -15.219 -17.562 13.414 1 78.81 75 ASN A N 1
ATOM 573 C CA . ASN A 1 75 ? -13.914 -16.906 13.508 1 78.81 75 ASN A CA 1
ATOM 574 C C . ASN A 1 75 ? -12.789 -17.828 13.047 1 78.81 75 ASN A C 1
ATOM 576 O O . ASN A 1 75 ? -11.609 -17.516 13.203 1 78.81 75 ASN A O 1
ATOM 580 N N . ILE A 1 76 ? -13.445 -19.141 12.352 1 89.12 76 ILE A N 1
ATOM 581 C CA . ILE A 1 76 ? -12.352 -20.062 12.047 1 89.12 76 ILE A CA 1
ATOM 582 C C . ILE A 1 76 ? -12.484 -20.547 10.602 1 89.12 76 ILE A C 1
ATOM 584 O O . ILE A 1 76 ? -13.57 -20.922 10.164 1 89.12 76 ILE A O 1
ATOM 588 N N . VAL A 1 77 ? -11.617 -20.516 9.766 1 90.56 77 VAL A N 1
ATOM 589 C CA . VAL A 1 77 ? -11.5 -2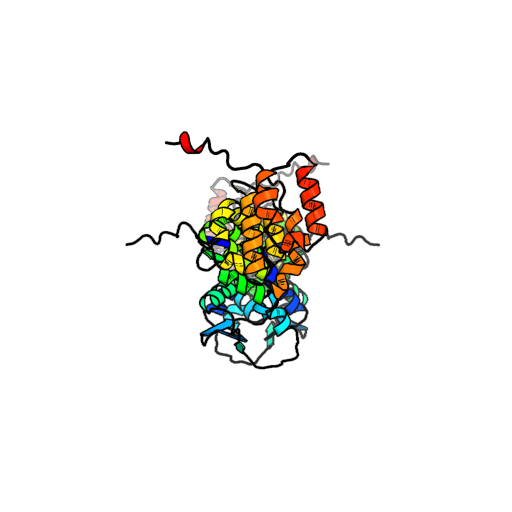1.047 8.406 1 90.56 77 VAL A CA 1
ATOM 590 C C . VAL A 1 77 ? -10.477 -22.172 8.375 1 90.56 77 VAL A C 1
ATOM 592 O O . VAL A 1 77 ? -9.297 -21.969 8.688 1 90.56 77 VAL A O 1
ATOM 595 N N . ASN A 1 78 ? -10.828 -23.391 8.023 1 90.75 78 ASN A N 1
ATOM 596 C CA . ASN A 1 78 ? -9.93 -24.547 7.914 1 90.75 78 ASN A CA 1
ATOM 597 C C . ASN A 1 78 ? -9.422 -24.719 6.488 1 90.75 78 ASN A C 1
ATOM 599 O O . ASN A 1 78 ? -10.203 -24.891 5.555 1 90.75 78 ASN A O 1
ATOM 603 N N . LEU A 1 79 ? -8.078 -24.641 6.402 1 88.19 79 LEU A N 1
ATOM 604 C CA . LEU A 1 79 ? -7.445 -24.891 5.113 1 88.19 79 LEU A CA 1
ATOM 605 C C . LEU A 1 79 ? -6.699 -26.219 5.121 1 88.19 79 LEU A C 1
ATOM 607 O O . LEU A 1 79 ? -5.715 -26.375 5.844 1 88.19 79 LEU A O 1
ATOM 611 N N . GLY A 1 80 ? -7.238 -27.297 4.883 1 79.25 80 GLY A N 1
ATOM 612 C CA . GLY A 1 80 ? -6.73 -28.641 5.031 1 79.25 80 GLY A CA 1
ATOM 613 C C . GLY A 1 80 ? -5.617 -28.984 4.059 1 79.25 80 GLY A C 1
ATOM 614 O O . GLY A 1 80 ? -4.82 -29.891 4.305 1 79.25 80 GLY A O 1
ATOM 615 N N . GLU A 1 81 ? -5.332 -28.281 3.115 1 76.75 81 GLU A N 1
ATOM 616 C CA . GLU A 1 81 ? -4.5 -28.781 2.023 1 76.75 81 GLU A CA 1
ATOM 617 C C . GLU A 1 81 ? -3.162 -28.062 1.974 1 76.75 81 GLU A C 1
ATOM 619 O O . GLU A 1 81 ? -2.293 -28.391 1.168 1 76.75 81 GLU A O 1
ATOM 624 N N . ILE A 1 82 ? -3.004 -27.125 2.938 1 86.06 82 ILE A N 1
ATOM 625 C CA . ILE A 1 82 ? -1.803 -26.312 2.811 1 86.06 82 ILE A CA 1
ATOM 626 C C . ILE A 1 82 ? -0.919 -26.5 4.043 1 86.06 82 ILE A C 1
ATOM 628 O O . ILE A 1 82 ? -1.423 -26.625 5.16 1 86.06 82 ILE A O 1
ATOM 632 N N . ASP A 1 83 ? 0.364 -26.609 3.84 1 92 83 ASP A N 1
ATOM 633 C CA . ASP A 1 83 ? 1.335 -26.656 4.93 1 92 83 ASP A CA 1
ATOM 634 C C . ASP A 1 83 ? 1.296 -25.375 5.75 1 92 83 ASP A C 1
ATOM 636 O O . ASP A 1 83 ? 1.164 -24.281 5.195 1 92 83 ASP A O 1
ATOM 640 N N . PRO A 1 84 ? 1.477 -25.531 7.082 1 93.38 84 PRO A N 1
ATOM 641 C CA . PRO A 1 84 ? 1.432 -24.344 7.953 1 93.38 84 PRO A CA 1
ATOM 642 C C . PRO A 1 84 ? 2.5 -23.312 7.602 1 93.38 84 PRO A C 1
ATOM 644 O O . PRO A 1 84 ? 2.234 -22.109 7.645 1 93.38 84 PRO A O 1
ATOM 647 N N . GLU A 1 85 ? 3.695 -23.797 7.324 1 94 85 GLU A N 1
ATOM 648 C CA . GLU A 1 85 ? 4.766 -22.859 7 1 94 85 GLU A CA 1
ATOM 649 C C . GLU A 1 85 ? 4.453 -22.094 5.723 1 94 85 GLU A C 1
ATOM 651 O O . GLU A 1 85 ? 4.711 -20.891 5.637 1 94 85 GLU A O 1
ATOM 656 N N . VAL A 1 86 ? 3.879 -22.766 4.781 1 95.5 86 VAL A N 1
ATOM 657 C CA . VAL A 1 86 ? 3.496 -22.156 3.518 1 95.5 86 VAL A CA 1
ATOM 658 C C . VAL A 1 86 ? 2.361 -21.156 3.752 1 95.5 86 VAL A C 1
ATOM 660 O O . VAL A 1 86 ? 2.336 -20.078 3.15 1 95.5 86 VAL A O 1
ATOM 663 N N . THR A 1 87 ? 1.463 -21.562 4.688 1 95.56 87 THR A N 1
ATOM 664 C CA . THR A 1 87 ? 0.345 -20.688 5.008 1 95.56 87 THR A CA 1
ATOM 665 C C . THR A 1 87 ? 0.845 -19.359 5.578 1 95.56 87 THR A C 1
ATOM 667 O O . THR A 1 87 ? 0.373 -18.297 5.188 1 95.56 87 THR A O 1
ATOM 670 N N . GLU A 1 88 ? 1.808 -19.422 6.438 1 95.12 88 GLU A N 1
ATOM 671 C CA . GLU A 1 88 ? 2.391 -18.203 7.008 1 95.12 88 GLU A CA 1
ATOM 672 C C . GLU A 1 88 ? 3.021 -17.344 5.926 1 95.12 88 GLU A C 1
ATOM 674 O O . GLU A 1 88 ? 2.84 -16.125 5.918 1 95.12 88 GLU A O 1
ATOM 679 N N . ASP A 1 89 ? 3.752 -17.953 4.996 1 94.88 89 ASP A N 1
ATOM 680 C CA . ASP A 1 89 ? 4.395 -17.219 3.904 1 94.88 89 ASP A CA 1
ATOM 681 C C . ASP A 1 89 ? 3.359 -16.516 3.029 1 94.88 89 ASP A C 1
ATOM 683 O O . ASP A 1 89 ? 3.527 -15.344 2.678 1 94.88 89 ASP A O 1
ATOM 687 N N . VAL A 1 90 ? 2.307 -17.25 2.76 1 95.31 90 VAL A N 1
ATOM 688 C CA . VAL A 1 90 ? 1.282 -16.719 1.864 1 95.31 90 VAL A CA 1
ATOM 689 C C . VAL A 1 90 ? 0.521 -15.594 2.557 1 95.31 90 VAL A C 1
ATOM 691 O O . VAL A 1 90 ? 0.238 -14.562 1.944 1 95.31 90 VAL A O 1
ATOM 694 N N . LEU A 1 91 ? 0.21 -15.758 3.838 1 95.12 91 LEU A N 1
ATOM 695 C CA . LEU A 1 91 ? -0.46 -14.703 4.59 1 95.12 91 LEU A CA 1
ATOM 696 C C . LEU A 1 91 ? 0.409 -13.453 4.664 1 95.12 91 LEU A C 1
ATOM 698 O O . LEU A 1 91 ? -0.085 -12.336 4.484 1 95.12 91 LEU A O 1
ATOM 702 N N . THR A 1 92 ? 1.645 -13.664 4.957 1 94.19 92 THR A N 1
ATOM 703 C CA . THR A 1 92 ? 2.576 -12.547 4.977 1 94.19 92 THR A CA 1
ATOM 704 C C . THR A 1 92 ? 2.582 -11.82 3.633 1 94.19 92 THR A C 1
ATOM 706 O O . THR A 1 92 ? 2.564 -10.594 3.582 1 94.19 92 THR A O 1
ATOM 709 N N . PHE A 1 93 ? 2.576 -12.555 2.545 1 94.69 93 PHE A N 1
ATOM 710 C CA . PHE A 1 93 ? 2.539 -11.977 1.208 1 94.69 93 PHE A CA 1
ATOM 711 C C . PHE A 1 93 ? 1.271 -11.156 1.01 1 94.69 93 PHE A C 1
ATOM 713 O O . PHE A 1 93 ? 1.314 -10.062 0.444 1 94.69 93 PHE A O 1
ATOM 720 N N . ILE A 1 94 ? 0.18 -11.711 1.466 1 94.38 94 ILE A N 1
ATOM 721 C CA . ILE A 1 94 ? -1.095 -11.016 1.32 1 94.38 94 ILE A CA 1
ATOM 722 C C . ILE A 1 94 ? -1.026 -9.656 2.014 1 94.38 94 ILE A C 1
ATOM 724 O O . ILE A 1 94 ? -1.481 -8.648 1.467 1 94.38 94 ILE A O 1
ATOM 728 N N . TYR A 1 95 ? -0.358 -9.578 3.125 1 93.94 95 TYR A N 1
ATOM 729 C CA . TYR A 1 95 ? -0.328 -8.375 3.945 1 93.94 95 TYR A CA 1
ATOM 730 C C . TYR A 1 95 ? 0.761 -7.418 3.471 1 93.94 95 TYR A C 1
ATOM 732 O O . TYR A 1 95 ? 0.634 -6.199 3.617 1 93.94 95 TYR A O 1
ATOM 740 N N . THR A 1 96 ? 1.833 -7.949 2.934 1 91.06 96 THR A N 1
ATOM 741 C CA . THR A 1 96 ? 2.99 -7.082 2.744 1 91.06 96 THR A CA 1
ATOM 742 C C . THR A 1 96 ? 3.416 -7.066 1.278 1 91.06 96 THR A C 1
ATOM 744 O O . THR A 1 96 ? 4.188 -6.199 0.862 1 91.06 96 THR A O 1
ATOM 747 N N . GLY A 1 97 ? 3.01 -8.062 0.557 1 91 97 GLY A N 1
ATOM 748 C CA . GLY A 1 97 ? 3.471 -8.211 -0.814 1 91 97 GLY A CA 1
ATOM 749 C C . GLY A 1 97 ? 4.859 -8.812 -0.917 1 91 97 GLY A C 1
ATOM 750 O O . GLY A 1 97 ? 5.441 -8.859 -2.004 1 91 97 GLY A O 1
ATOM 751 N N . GLN A 1 98 ? 5.34 -9.242 0.206 1 91.31 98 GLN A N 1
ATOM 752 C CA . GLN A 1 98 ? 6.691 -9.789 0.219 1 91.31 98 GLN A CA 1
ATOM 753 C C . GLN A 1 98 ? 6.684 -11.289 0.489 1 91.31 98 GLN A C 1
ATOM 755 O O . GLN A 1 98 ? 5.879 -11.773 1.288 1 91.31 98 GLN A O 1
ATOM 760 N N . ILE A 1 99 ? 7.602 -12.008 -0.218 1 93.75 99 ILE A N 1
ATOM 761 C CA . ILE A 1 99 ? 7.73 -13.445 0.008 1 93.75 99 ILE A CA 1
ATOM 762 C C . ILE A 1 99 ? 9.117 -13.914 -0.419 1 93.75 99 ILE A C 1
ATOM 764 O O . ILE A 1 99 ? 9.711 -13.359 -1.35 1 93.75 99 ILE A O 1
ATOM 768 N N . GLU A 1 100 ? 9.641 -14.805 0.274 1 94.06 100 GLU A N 1
ATOM 769 C CA . GLU A 1 100 ? 10.922 -15.422 -0.081 1 94.06 100 GLU A CA 1
ATOM 770 C C . GLU A 1 100 ? 10.719 -16.797 -0.708 1 94.06 100 GLU A C 1
ATOM 772 O O . GLU A 1 100 ? 10.117 -17.688 -0.094 1 94.06 100 GLU A O 1
ATOM 777 N N . LEU A 1 101 ? 11.203 -16.922 -1.889 1 95.5 101 LEU A N 1
ATOM 778 C CA . LEU A 1 101 ? 11.078 -18.188 -2.605 1 95.5 101 LEU A CA 1
ATOM 779 C C . LEU A 1 101 ? 12.406 -18.953 -2.611 1 95.5 101 LEU A C 1
ATOM 781 O O . LEU A 1 101 ? 13.469 -18.344 -2.766 1 95.5 101 LEU A O 1
ATOM 785 N N . THR A 1 102 ? 12.414 -20.156 -2.381 1 94.38 102 THR A N 1
ATOM 786 C CA . THR A 1 102 ? 13.523 -21.094 -2.504 1 94.38 102 THR A CA 1
ATOM 787 C C . THR A 1 102 ? 13.102 -22.328 -3.289 1 94.38 102 THR A C 1
ATOM 789 O O . THR A 1 102 ? 11.914 -22.531 -3.547 1 94.38 102 THR A O 1
ATOM 792 N N . THR A 1 103 ? 14.062 -23.109 -3.664 1 94 103 THR A N 1
ATOM 793 C CA . THR A 1 103 ? 13.758 -24.328 -4.406 1 94 103 THR A CA 1
ATOM 794 C C . THR A 1 103 ? 12.953 -25.312 -3.545 1 94 103 THR A C 1
ATOM 796 O O . THR A 1 103 ? 12.195 -26.125 -4.066 1 94 103 THR A O 1
ATOM 799 N N . GLU A 1 104 ? 13.008 -25.125 -2.258 1 93.38 104 GLU A N 1
ATOM 800 C CA . GLU A 1 104 ? 12.367 -26.047 -1.33 1 93.38 104 GLU A CA 1
ATOM 801 C C . GLU A 1 104 ? 10.898 -25.672 -1.104 1 93.38 104 GLU A C 1
ATOM 803 O O . GLU A 1 104 ? 10.07 -26.547 -0.843 1 93.38 104 GLU A O 1
ATOM 808 N N . ASN A 1 105 ? 10.617 -24.391 -1.237 1 94.94 105 ASN A N 1
ATOM 809 C CA . ASN A 1 105 ? 9.258 -24 -0.861 1 94.94 105 ASN A CA 1
ATOM 810 C C . ASN A 1 105 ? 8.453 -23.547 -2.07 1 94.94 105 ASN A C 1
ATOM 812 O O . ASN A 1 105 ? 7.227 -23.422 -1.997 1 94.94 105 ASN A O 1
ATOM 816 N N . ALA A 1 106 ? 9.062 -23.359 -3.189 1 96 106 ALA A N 1
ATOM 817 C CA . ALA A 1 106 ? 8.445 -22.703 -4.34 1 96 106 ALA A CA 1
ATOM 818 C C . ALA A 1 106 ? 7.258 -23.5 -4.855 1 96 106 ALA A C 1
ATOM 820 O O . ALA A 1 106 ? 6.207 -22.938 -5.168 1 96 106 ALA A O 1
ATOM 821 N N . VAL A 1 107 ? 7.387 -24.812 -4.93 1 96.19 107 VAL A N 1
ATOM 822 C CA . VAL A 1 107 ? 6.316 -25.641 -5.453 1 96.19 107 VAL A CA 1
ATOM 823 C C . VAL A 1 107 ? 5.117 -25.609 -4.508 1 96.19 107 VAL A C 1
ATOM 825 O O . VAL A 1 107 ? 3.973 -25.484 -4.949 1 96.19 107 VAL A O 1
ATOM 828 N N . ALA A 1 108 ? 5.398 -25.672 -3.229 1 95.88 108 ALA A N 1
ATOM 829 C CA . ALA A 1 108 ? 4.332 -25.625 -2.234 1 95.88 108 ALA A CA 1
ATOM 830 C C . ALA A 1 108 ? 3.607 -24.281 -2.285 1 95.88 108 ALA A C 1
ATOM 832 O O . ALA A 1 108 ? 2.383 -24.219 -2.148 1 95.88 108 ALA A O 1
ATOM 833 N N . ILE A 1 109 ? 4.32 -23.234 -2.475 1 96.56 109 ILE A N 1
ATOM 834 C CA . ILE A 1 109 ? 3.742 -21.906 -2.557 1 96.56 109 ILE A CA 1
ATOM 835 C C . ILE A 1 109 ? 2.9 -21.781 -3.824 1 96.56 109 ILE A C 1
ATOM 837 O O . ILE A 1 109 ? 1.829 -21.172 -3.807 1 96.56 109 ILE A O 1
ATOM 841 N N . LEU A 1 110 ? 3.418 -22.391 -4.926 1 96.75 110 LEU A N 1
ATOM 842 C CA . LEU A 1 110 ? 2.639 -22.406 -6.16 1 96.75 110 LEU A CA 1
ATOM 843 C C . LEU A 1 110 ? 1.29 -23.078 -5.941 1 96.75 110 LEU A C 1
ATOM 845 O O . LEU A 1 110 ? 0.252 -22.547 -6.348 1 96.75 110 LEU A O 1
ATOM 849 N N . LYS A 1 111 ? 1.308 -24.188 -5.281 1 95.75 111 LYS A N 1
ATOM 850 C CA . LYS A 1 111 ? 0.089 -24.938 -4.984 1 95.75 111 LYS A CA 1
ATOM 851 C C . LYS A 1 111 ? -0.872 -24.094 -4.137 1 95.75 111 LYS A C 1
ATOM 853 O O . LYS A 1 111 ? -2.07 -24.047 -4.418 1 95.75 111 LYS A O 1
ATOM 858 N N . ALA A 1 112 ? -0.353 -23.453 -3.182 1 95.19 112 ALA A N 1
ATOM 859 C CA . ALA A 1 112 ? -1.162 -22.609 -2.301 1 95.19 112 ALA A CA 1
ATOM 860 C C . ALA A 1 112 ? -1.749 -21.422 -3.059 1 95.19 112 ALA A C 1
ATOM 862 O O . ALA A 1 112 ? -2.924 -21.094 -2.889 1 95.19 112 ALA A O 1
ATOM 863 N N . ALA A 1 113 ? -0.881 -20.812 -3.857 1 95 113 ALA A N 1
ATOM 864 C CA . ALA A 1 113 ? -1.333 -19.672 -4.645 1 95 113 ALA A CA 1
ATOM 865 C C . ALA A 1 113 ? -2.477 -20.062 -5.574 1 95 113 ALA A C 1
ATOM 867 O O . ALA A 1 113 ? -3.439 -19.312 -5.738 1 95 113 ALA A O 1
ATOM 868 N N . ASP A 1 114 ? -2.338 -21.234 -6.203 1 94.62 114 ASP A N 1
ATOM 869 C CA . ASP A 1 114 ? -3.383 -21.734 -7.086 1 94.62 114 ASP A CA 1
ATOM 870 C C . ASP A 1 114 ? -4.664 -22.031 -6.312 1 94.62 114 ASP A C 1
ATOM 872 O O . ASP A 1 114 ? -5.758 -21.656 -6.734 1 94.62 114 ASP A O 1
ATOM 876 N N . PHE A 1 115 ? -4.531 -22.656 -5.164 1 93 115 PHE A N 1
ATOM 877 C CA . PHE A 1 115 ? -5.664 -23.016 -4.32 1 93 115 PHE A CA 1
ATOM 878 C C . PHE A 1 115 ? -6.406 -21.781 -3.838 1 93 115 PHE A C 1
ATOM 880 O O . PHE A 1 115 ? -7.641 -21.75 -3.842 1 93 115 PHE A O 1
ATOM 887 N N . LEU A 1 116 ? -5.684 -20.797 -3.48 1 93.31 116 LEU A N 1
ATOM 888 C CA . LEU A 1 116 ? -6.266 -19.594 -2.896 1 93.31 116 LEU A CA 1
ATOM 889 C C . LEU A 1 116 ? -6.594 -18.562 -3.979 1 93.31 116 LEU A C 1
ATOM 891 O O . LEU A 1 116 ? -7.07 -17.469 -3.678 1 93.31 116 LEU A O 1
ATOM 895 N N . LEU A 1 117 ? -6.246 -18.906 -5.23 1 93.69 117 LEU A N 1
ATOM 896 C CA . LEU A 1 117 ? -6.559 -18.078 -6.383 1 93.69 117 LEU A CA 1
ATOM 897 C C . LEU A 1 117 ? -5.863 -16.719 -6.273 1 93.69 117 LEU A C 1
ATOM 899 O O . LEU A 1 117 ? -6.492 -15.68 -6.488 1 93.69 117 LEU A O 1
ATOM 903 N N . LEU A 1 118 ? -4.598 -16.734 -5.883 1 92.94 118 LEU A N 1
ATOM 904 C CA . LEU A 1 118 ? -3.789 -15.523 -5.797 1 92.94 118 LEU A CA 1
ATOM 905 C C . LEU A 1 118 ? -2.936 -15.352 -7.047 1 92.94 118 LEU A C 1
ATOM 907 O O . LEU A 1 118 ? -1.767 -15.742 -7.066 1 92.94 118 LEU A O 1
ATOM 911 N N . GLU A 1 119 ? -3.396 -14.633 -7.988 1 90.88 119 GLU A N 1
ATOM 912 C CA . GLU A 1 119 ? -2.725 -14.484 -9.273 1 90.88 119 GLU A CA 1
ATOM 913 C C . GLU A 1 119 ? -1.462 -13.641 -9.148 1 90.88 119 GLU A C 1
ATOM 915 O O . GLU A 1 119 ? -0.47 -13.891 -9.836 1 90.88 119 GLU A O 1
ATOM 920 N N . THR A 1 120 ? -1.489 -12.672 -8.258 1 91.25 120 THR A N 1
ATOM 921 C CA . THR A 1 120 ? -0.342 -11.789 -8.078 1 91.25 120 THR A CA 1
ATOM 922 C C . THR A 1 120 ? 0.849 -12.555 -7.516 1 91.25 120 THR A C 1
ATOM 924 O O . THR A 1 120 ? 1.995 -12.125 -7.648 1 91.25 120 THR A O 1
ATOM 927 N N . LEU A 1 121 ? 0.565 -13.617 -6.906 1 94 121 LEU A N 1
ATOM 928 C CA . LEU A 1 121 ? 1.628 -14.445 -6.348 1 94 121 LEU A CA 1
ATOM 929 C C . LEU A 1 121 ? 2.035 -15.539 -7.328 1 94 121 LEU A C 1
ATOM 931 O O . LEU A 1 121 ? 3.213 -15.883 -7.422 1 94 121 LEU A O 1
ATOM 935 N N . LYS A 1 122 ? 1.111 -16.078 -8.047 1 94.44 122 LYS A N 1
ATOM 936 C CA . LYS A 1 122 ? 1.349 -17.219 -8.938 1 94.44 122 LYS A CA 1
ATOM 937 C C . LYS A 1 122 ? 2.35 -16.859 -10.031 1 94.44 122 LYS A C 1
ATOM 939 O O . LYS A 1 122 ? 3.244 -17.641 -10.344 1 94.44 122 LYS A O 1
ATOM 944 N N . SER A 1 123 ? 2.262 -15.656 -10.531 1 93.5 123 SER A N 1
ATOM 945 C CA . SER A 1 123 ? 3.092 -15.25 -11.664 1 93.5 123 SER A CA 1
ATOM 946 C C . SER A 1 123 ? 4.562 -15.172 -11.266 1 93.5 123 SER A C 1
ATOM 948 O O . SER A 1 123 ? 5.418 -15.789 -11.906 1 93.5 123 SER A O 1
ATOM 950 N N . PRO A 1 124 ? 4.832 -14.453 -10.188 1 93.44 124 PRO A N 1
ATOM 951 C CA . PRO A 1 124 ? 6.242 -14.43 -9.797 1 93.44 124 PRO A CA 1
ATOM 952 C C . PRO A 1 124 ? 6.781 -15.805 -9.422 1 93.44 124 PRO A C 1
ATOM 954 O O . PRO A 1 124 ? 7.957 -16.094 -9.648 1 93.44 124 PRO A O 1
ATOM 957 N N . VAL A 1 125 ? 6.008 -16.641 -8.844 1 96.62 125 VAL A N 1
ATOM 958 C CA . VAL A 1 125 ? 6.441 -17.984 -8.492 1 96.62 125 VAL A CA 1
ATOM 959 C C . VAL A 1 125 ? 6.734 -18.781 -9.758 1 96.62 125 VAL A C 1
ATOM 961 O O . VAL A 1 125 ? 7.73 -19.516 -9.828 1 96.62 125 VAL A O 1
ATOM 964 N N . ASP A 1 126 ? 5.848 -18.625 -10.742 1 96.81 126 ASP A N 1
ATOM 965 C CA . ASP A 1 126 ? 6.047 -19.25 -12.047 1 96.81 126 ASP A CA 1
ATOM 966 C C . ASP A 1 126 ? 7.406 -18.875 -12.633 1 96.81 126 ASP A C 1
ATOM 968 O O . ASP A 1 126 ? 8.172 -19.75 -13.055 1 96.81 126 ASP A O 1
ATOM 972 N N . SER A 1 127 ? 7.734 -17.625 -12.547 1 96.06 127 SER A N 1
ATOM 973 C CA . SER A 1 127 ? 9 -17.125 -13.07 1 96.06 127 SER A CA 1
ATOM 974 C C . SER A 1 127 ? 10.18 -17.688 -12.297 1 96.06 127 SER A C 1
ATOM 976 O O . SER A 1 127 ? 11.203 -18.047 -12.891 1 96.06 127 SER A O 1
ATOM 978 N N . PHE A 1 128 ? 10.039 -17.734 -11.047 1 96.25 128 PHE A N 1
ATOM 979 C CA . PHE A 1 128 ? 11.109 -18.25 -10.211 1 96.25 128 PHE A CA 1
ATOM 980 C C . PHE A 1 128 ? 11.367 -19.719 -10.523 1 96.25 128 PHE A C 1
ATOM 982 O O . PHE A 1 128 ? 12.516 -20.125 -10.727 1 96.25 128 PHE A O 1
ATOM 989 N N . LEU A 1 129 ? 10.312 -20.5 -10.586 1 97.31 129 LEU A N 1
ATOM 990 C CA . LEU A 1 129 ? 10.438 -21.922 -10.867 1 97.31 129 LEU A CA 1
ATOM 991 C C . LEU A 1 129 ? 11.047 -22.156 -12.242 1 97.31 129 LEU A C 1
ATOM 993 O O . LEU A 1 129 ? 11.867 -23.062 -12.422 1 97.31 129 LEU A O 1
ATOM 997 N N . ALA A 1 130 ? 10.641 -21.312 -13.164 1 96.69 130 ALA A N 1
ATOM 998 C CA . ALA A 1 130 ? 11.211 -21.422 -14.508 1 96.69 130 ALA A CA 1
ATOM 999 C C . ALA A 1 130 ? 12.719 -21.172 -14.477 1 96.69 130 ALA A C 1
ATOM 1001 O O . ALA A 1 130 ? 13.484 -21.922 -15.094 1 96.69 130 ALA A O 1
ATOM 1002 N N . SER A 1 131 ? 13.109 -20.188 -13.695 1 95.81 131 SER A N 1
ATOM 1003 C CA . SER A 1 131 ? 14.523 -19.812 -13.625 1 95.81 131 SER A CA 1
ATOM 1004 C C . SER A 1 131 ? 15.328 -20.875 -12.883 1 95.81 131 SER A C 1
ATOM 1006 O O . SER A 1 131 ? 16.531 -21.047 -13.141 1 95.81 131 SER A O 1
ATOM 1008 N N . MET A 1 132 ? 14.68 -21.641 -12.016 1 94.62 132 MET A N 1
ATOM 1009 C CA . MET A 1 132 ? 15.375 -22.609 -11.188 1 94.62 132 MET A CA 1
ATOM 1010 C C . MET A 1 132 ? 14.984 -24.031 -11.57 1 94.62 132 MET A C 1
ATOM 1012 O O . MET A 1 132 ? 15.156 -24.969 -10.781 1 94.62 132 MET A O 1
ATOM 1016 N N . CYS A 1 133 ? 14.461 -24.203 -12.703 1 95.06 133 CYS A N 1
ATOM 1017 C CA . CYS A 1 133 ? 13.805 -25.438 -13.094 1 95.06 133 CYS A CA 1
ATOM 1018 C C . CYS A 1 133 ? 14.734 -26.641 -12.914 1 95.06 133 CYS A C 1
ATOM 1020 O O . CYS A 1 133 ? 14.312 -27.688 -12.414 1 95.06 133 CYS A O 1
ATOM 1022 N N . GLN A 1 134 ? 16.031 -26.484 -13.203 1 92.88 134 GLN A N 1
ATOM 1023 C CA . GLN A 1 134 ? 16.984 -27.578 -13.148 1 92.88 134 GLN A CA 1
ATOM 1024 C C . GLN A 1 134 ? 17.203 -28.047 -11.711 1 92.88 134 GLN A C 1
ATOM 1026 O O . GLN A 1 134 ? 17.656 -29.172 -11.477 1 92.88 134 GLN A O 1
ATOM 1031 N N . HIS A 1 135 ? 16.891 -27.172 -10.781 1 93.31 135 HIS A N 1
ATOM 1032 C CA . HIS A 1 135 ? 17.156 -27.469 -9.383 1 93.31 135 HIS A CA 1
ATOM 1033 C C . HIS A 1 135 ? 15.891 -27.891 -8.656 1 93.31 135 HIS A C 1
ATOM 1035 O O . HIS A 1 135 ? 15.922 -28.188 -7.457 1 93.31 135 HIS A O 1
ATOM 1041 N N . ILE A 1 136 ? 14.773 -27.984 -9.344 1 93 136 ILE A N 1
ATOM 1042 C CA . ILE A 1 136 ? 13.5 -28.297 -8.703 1 93 136 ILE A CA 1
ATOM 1043 C C . ILE A 1 136 ? 13.336 -29.812 -8.578 1 93 136 ILE A C 1
ATOM 1045 O O . ILE A 1 136 ? 12.914 -30.312 -7.535 1 93 136 ILE A O 1
ATOM 1049 N N . SER A 1 137 ? 13.727 -30.516 -9.625 1 91.31 137 SER A N 1
ATOM 1050 C CA . SER A 1 137 ? 13.633 -31.984 -9.633 1 91.31 137 SER A CA 1
ATOM 1051 C C . SER A 1 137 ? 14.719 -32.594 -10.508 1 91.31 137 SER A C 1
ATOM 1053 O O . SER A 1 137 ? 15.133 -32 -11.5 1 91.31 137 SER A O 1
ATOM 1055 N N . ALA A 1 138 ? 15.102 -33.719 -10.133 1 89.06 138 ALA A N 1
ATOM 1056 C CA . ALA A 1 138 ? 16.062 -34.469 -10.93 1 89.06 138 ALA A CA 1
ATOM 1057 C C . ALA A 1 138 ? 15.453 -34.938 -12.25 1 89.06 138 ALA A C 1
ATOM 1059 O O . ALA A 1 138 ? 16.141 -35 -13.273 1 89.06 138 ALA A O 1
ATOM 1060 N N . ASN A 1 139 ? 14.227 -35.25 -12.219 1 93.06 139 ASN A N 1
ATOM 1061 C CA . ASN A 1 139 ? 13.492 -35.625 -13.422 1 93.06 139 ASN A CA 1
ATOM 1062 C C . ASN A 1 139 ? 12.633 -34.469 -13.93 1 93.06 139 ASN A C 1
ATOM 1064 O O . ASN A 1 139 ? 11.633 -34.094 -13.305 1 93.06 139 ASN A O 1
ATOM 1068 N N . PRO A 1 140 ? 12.914 -33.969 -15.086 1 95.81 140 PRO A N 1
ATOM 1069 C CA . PRO A 1 140 ? 12.195 -32.812 -15.602 1 95.81 140 PRO A CA 1
ATOM 1070 C C . PRO A 1 140 ? 10.727 -33.094 -15.883 1 95.81 140 PRO A C 1
ATOM 1072 O O . PRO A 1 140 ? 9.922 -32.156 -15.969 1 95.81 140 PRO A O 1
ATOM 1075 N N . LEU A 1 141 ? 10.359 -34.344 -15.992 1 96 141 LEU A N 1
ATOM 1076 C CA . LEU A 1 141 ? 8.961 -34.688 -16.219 1 96 141 LEU A CA 1
ATOM 1077 C C . LEU A 1 141 ? 8.117 -34.312 -14.992 1 96 141 LEU A C 1
ATOM 1079 O O . LEU A 1 141 ? 6.953 -33.938 -15.133 1 96 141 LEU A O 1
ATOM 1083 N N . ARG A 1 142 ? 8.734 -34.469 -13.875 1 94.88 142 ARG A N 1
ATOM 1084 C CA . ARG A 1 142 ? 8.039 -34.094 -12.648 1 94.88 142 ARG A CA 1
ATOM 1085 C C . ARG A 1 142 ? 7.742 -32.594 -12.633 1 94.88 142 ARG A C 1
ATOM 1087 O O . ARG A 1 142 ? 6.621 -32.188 -12.32 1 94.88 142 ARG A O 1
ATOM 1094 N N . SER A 1 143 ? 8.758 -31.828 -12.984 1 96.56 143 SER A N 1
ATOM 1095 C CA . SER A 1 143 ? 8.578 -30.391 -13.07 1 96.56 143 SER A CA 1
ATOM 1096 C C . SER A 1 143 ? 7.508 -30.016 -14.094 1 96.56 143 SER A C 1
ATOM 1098 O O . SER A 1 143 ? 6.668 -29.156 -13.844 1 96.56 143 SER A O 1
ATOM 1100 N N . TYR A 1 144 ? 7.566 -30.703 -15.211 1 96.94 144 TYR A N 1
ATOM 1101 C CA . TYR A 1 144 ? 6.578 -30.469 -16.25 1 96.94 144 TYR A CA 1
ATOM 1102 C C . TYR A 1 144 ? 5.172 -30.781 -15.75 1 96.94 144 TYR A C 1
ATOM 1104 O O . TYR A 1 144 ? 4.242 -30 -15.984 1 96.94 144 TYR A O 1
ATOM 1112 N N . GLY A 1 145 ? 5.051 -31.875 -15.047 1 95.62 145 GLY A N 1
ATOM 1113 C CA . GLY A 1 145 ? 3.764 -32.25 -14.477 1 95.62 145 GLY A CA 1
ATOM 1114 C C . GLY A 1 145 ? 3.23 -31.219 -13.492 1 95.62 145 GLY A C 1
ATOM 1115 O O . GLY A 1 145 ? 2.045 -30.891 -13.523 1 95.62 145 GLY A O 1
ATOM 1116 N N . ILE A 1 146 ? 4.031 -30.75 -12.672 1 95.75 146 ILE A N 1
ATOM 1117 C CA . ILE A 1 146 ? 3.65 -29.75 -11.688 1 95.75 146 ILE A CA 1
ATOM 1118 C C . ILE A 1 146 ? 3.178 -28.484 -12.398 1 95.75 146 ILE A C 1
ATOM 1120 O O . ILE A 1 146 ? 2.141 -27.906 -12.047 1 95.75 146 ILE A O 1
ATOM 1124 N N . ALA A 1 147 ? 3.969 -28.062 -13.414 1 97.06 147 ALA A N 1
ATOM 1125 C CA . ALA A 1 147 ? 3.623 -26.859 -14.172 1 97.06 147 ALA A CA 1
ATOM 1126 C C . ALA A 1 147 ? 2.256 -27.016 -14.836 1 97.06 147 ALA A C 1
ATOM 1128 O O . ALA A 1 147 ? 1.468 -26.062 -14.859 1 97.06 147 ALA A O 1
ATOM 1129 N N . LEU A 1 148 ? 1.995 -28.219 -15.32 1 95.38 148 LEU A N 1
ATOM 1130 C CA . LEU A 1 148 ? 0.713 -28.484 -15.961 1 95.38 148 LEU A CA 1
ATOM 1131 C C . LEU A 1 148 ? -0.42 -28.453 -14.938 1 95.38 148 LEU A C 1
ATOM 1133 O O . LEU A 1 148 ? -1.457 -27.828 -15.18 1 95.38 148 LEU A O 1
ATOM 1137 N N . ASP A 1 149 ? -0.235 -29.062 -13.82 1 95.12 149 ASP A N 1
ATOM 1138 C CA . ASP A 1 149 ? -1.263 -29.188 -12.797 1 95.12 149 ASP A CA 1
ATOM 1139 C C . ASP A 1 149 ? -1.688 -27.812 -12.266 1 95.12 149 ASP A C 1
ATOM 1141 O O . ASP A 1 149 ? -2.867 -27.594 -11.984 1 95.12 149 ASP A O 1
ATOM 1145 N N . TYR A 1 150 ? -0.694 -26.938 -12.203 1 95.81 150 TYR A N 1
ATOM 1146 C CA . TYR A 1 150 ? -0.994 -25.672 -11.547 1 95.81 150 TYR A CA 1
ATOM 1147 C C . TYR A 1 150 ? -0.913 -24.516 -12.539 1 95.81 150 TYR A C 1
ATOM 1149 O O . TYR A 1 150 ? -0.735 -23.359 -12.141 1 95.81 150 TYR A O 1
ATOM 1157 N N . LYS A 1 151 ? -0.949 -24.828 -13.828 1 93.88 151 LYS A N 1
ATOM 1158 C CA . LYS A 1 151 ? -1.074 -23.844 -14.906 1 93.88 151 LYS A CA 1
ATOM 1159 C C . LYS A 1 151 ? 0.001 -22.766 -14.805 1 93.88 151 LYS A C 1
ATOM 1161 O O . LYS A 1 151 ? -0.31 -21.578 -14.773 1 93.88 151 LYS A O 1
ATOM 1166 N N . SER A 1 152 ? 1.169 -23.172 -14.773 1 96.62 152 SER A N 1
ATOM 1167 C CA . SER A 1 152 ? 2.342 -22.297 -14.758 1 96.62 152 SER A CA 1
ATOM 1168 C C . SER A 1 152 ? 3.053 -22.312 -16.109 1 96.62 152 SER A C 1
ATOM 1170 O O . SER A 1 152 ? 3.922 -23.141 -16.344 1 96.62 152 SER A O 1
ATOM 1172 N N . PRO A 1 153 ? 2.799 -21.375 -16.953 1 97.06 153 PRO A N 1
ATOM 1173 C CA . PRO A 1 153 ? 3.229 -21.453 -18.359 1 97.06 153 PRO A CA 1
ATOM 1174 C C . PRO A 1 153 ? 4.742 -21.344 -18.516 1 97.06 153 PRO A C 1
ATOM 1176 O O . PRO A 1 153 ? 5.332 -22.062 -19.328 1 97.06 153 PRO A O 1
ATOM 1179 N N . LEU A 1 154 ? 5.398 -20.422 -17.859 1 97.44 154 LEU A N 1
ATOM 1180 C CA . LEU A 1 154 ? 6.844 -20.281 -18 1 97.44 154 LEU A CA 1
ATOM 1181 C C . LEU A 1 154 ? 7.57 -21.516 -17.484 1 97.44 154 LEU A C 1
ATOM 1183 O O . LEU A 1 154 ? 8.484 -22.031 -18.125 1 97.44 154 LEU A O 1
ATOM 1187 N N . PHE A 1 155 ? 7.109 -21.922 -16.312 1 97.75 155 PHE A N 1
ATOM 1188 C CA . PHE A 1 155 ? 7.664 -23.125 -15.703 1 97.75 155 PHE A CA 1
ATOM 1189 C C . PHE A 1 155 ? 7.457 -24.328 -16.609 1 97.75 155 PHE A C 1
ATOM 1191 O O . PHE A 1 155 ? 8.367 -25.141 -16.797 1 97.75 155 PHE A O 1
ATOM 1198 N N . LYS A 1 156 ? 6.367 -24.422 -17.25 1 97.62 156 LYS A N 1
ATOM 1199 C CA . LYS A 1 156 ? 6.043 -25.5 -18.172 1 97.62 156 LYS A CA 1
ATOM 1200 C C . LYS A 1 156 ? 6.988 -25.5 -19.375 1 97.62 156 LYS A C 1
ATOM 1202 O O . LYS A 1 156 ? 7.523 -26.547 -19.75 1 97.62 156 LYS A O 1
ATOM 1207 N N . THR A 1 157 ? 7.137 -24.391 -19.922 1 97.19 157 THR A N 1
ATOM 1208 C CA . THR A 1 157 ? 7.977 -24.25 -21.109 1 97.19 157 THR A CA 1
ATOM 1209 C C . THR A 1 157 ? 9.414 -24.672 -20.797 1 97.19 157 THR A C 1
ATOM 1211 O O . THR A 1 157 ? 10.016 -25.438 -21.547 1 97.19 157 THR A O 1
ATOM 1214 N N . THR A 1 158 ? 9.922 -24.172 -19.75 1 97.44 158 THR A N 1
ATOM 1215 C CA . THR A 1 158 ? 11.305 -24.484 -19.375 1 97.44 158 THR A CA 1
ATOM 1216 C C . THR A 1 158 ? 11.445 -25.969 -19.047 1 97.44 158 THR A C 1
ATOM 1218 O O . THR A 1 158 ? 12.445 -26.594 -19.391 1 97.44 158 THR A O 1
ATOM 1221 N N . ALA A 1 159 ? 10.477 -26.484 -18.328 1 97.44 159 ALA A N 1
ATOM 1222 C CA . ALA A 1 159 ? 10.492 -27.922 -18 1 97.44 159 ALA A CA 1
ATOM 1223 C C . ALA A 1 159 ? 10.469 -28.766 -19.266 1 97.44 159 ALA A C 1
ATOM 1225 O O . ALA A 1 159 ? 11.188 -29.766 -19.375 1 97.44 159 ALA A O 1
ATOM 1226 N N . LEU A 1 160 ? 9.68 -28.359 -20.219 1 96.88 160 LEU A N 1
ATOM 1227 C CA . LEU A 1 160 ? 9.609 -29.078 -21.484 1 96.88 160 LEU A CA 1
ATOM 1228 C C . LEU A 1 160 ? 10.953 -29.031 -22.203 1 96.88 160 LEU A C 1
ATOM 1230 O O . LEU A 1 160 ? 11.398 -30.047 -22.75 1 96.88 160 LEU A O 1
ATOM 1234 N N . ASP A 1 161 ? 11.516 -27.906 -22.203 1 96.88 161 ASP A N 1
ATOM 1235 C CA . ASP A 1 161 ? 12.828 -27.766 -22.812 1 96.88 161 ASP A CA 1
ATOM 1236 C C . ASP A 1 161 ? 13.828 -28.75 -22.203 1 96.88 161 ASP A C 1
ATOM 1238 O O . ASP A 1 161 ? 14.617 -29.375 -22.906 1 96.88 161 ASP A O 1
ATOM 1242 N N . LEU A 1 162 ? 13.766 -28.891 -20.953 1 96.81 162 LEU A N 1
ATOM 1243 C CA . LEU A 1 162 ? 14.68 -29.797 -20.266 1 96.81 162 LEU A CA 1
ATOM 1244 C C . LEU A 1 162 ? 14.344 -31.25 -20.578 1 96.81 162 LEU A C 1
ATOM 1246 O O . LEU A 1 162 ? 15.242 -32.094 -20.719 1 96.81 162 LEU A O 1
ATOM 1250 N N . VAL A 1 163 ? 13.078 -31.547 -20.609 1 96.88 163 VAL A N 1
ATOM 1251 C CA . VAL A 1 163 ? 12.656 -32.875 -21 1 96.88 163 VAL A CA 1
ATOM 1252 C C . VAL A 1 163 ? 13.227 -33.219 -22.375 1 96.88 163 VAL A C 1
ATOM 1254 O O . VAL A 1 163 ? 13.758 -34.312 -22.562 1 96.88 163 VAL A O 1
ATOM 1257 N N . CYS A 1 164 ? 13.164 -32.281 -23.266 1 95.56 164 CYS A N 1
ATOM 1258 C CA . CYS A 1 164 ? 13.656 -32.5 -24.625 1 95.56 164 CYS A CA 1
ATOM 1259 C C . CYS A 1 164 ? 15.172 -32.656 -24.641 1 95.56 164 CYS A C 1
ATOM 1261 O O . CYS A 1 164 ? 15.711 -33.5 -25.328 1 95.56 164 CYS A O 1
ATOM 1263 N N . ALA A 1 165 ? 15.789 -31.859 -23.859 1 94.62 165 ALA A N 1
ATOM 1264 C CA . ALA A 1 165 ? 17.25 -31.875 -23.812 1 94.62 165 ALA A CA 1
ATOM 1265 C C . ALA A 1 165 ? 17.75 -33.188 -23.188 1 94.62 165 ALA A C 1
ATOM 1267 O O . ALA A 1 165 ? 18.797 -33.719 -23.609 1 94.62 165 ALA A O 1
ATOM 1268 N N . ASP A 1 166 ? 17 -33.719 -22.266 1 94.62 166 ASP A N 1
ATOM 1269 C CA . ASP A 1 166 ? 17.422 -34.906 -21.547 1 94.62 166 ASP A CA 1
ATOM 1270 C C . ASP A 1 166 ? 16.547 -36.094 -21.906 1 94.62 166 ASP A C 1
ATOM 1272 O O . ASP A 1 166 ? 16.297 -36.969 -21.062 1 94.62 166 ASP A O 1
ATOM 1276 N N . PHE A 1 167 ? 16.062 -36.156 -23.062 1 95.38 167 PHE A N 1
ATOM 1277 C CA . PHE A 1 167 ? 15.047 -37.094 -23.469 1 95.38 167 PHE A CA 1
ATOM 1278 C C . PHE A 1 167 ? 15.531 -38.531 -23.297 1 95.38 167 PHE A C 1
ATOM 1280 O O . PHE A 1 167 ? 14.797 -39.375 -22.797 1 95.38 167 PHE A O 1
ATOM 1287 N N . LEU A 1 168 ? 16.766 -38.812 -23.594 1 93.88 168 LEU A N 1
ATOM 1288 C CA . LEU A 1 168 ? 17.297 -40.156 -23.562 1 93.88 168 LEU A CA 1
ATOM 1289 C C . LEU A 1 168 ? 17.312 -40.688 -22.125 1 93.88 168 LEU A C 1
ATOM 1291 O O . LEU A 1 168 ? 17.109 -41.906 -21.922 1 93.88 168 LEU A O 1
ATOM 1295 N N . ASP A 1 169 ? 17.5 -39.875 -21.188 1 95.06 169 ASP A N 1
ATOM 1296 C CA . ASP A 1 169 ? 17.453 -40.25 -19.781 1 95.06 169 ASP A CA 1
ATOM 1297 C C . ASP A 1 169 ? 16.016 -40.312 -19.266 1 95.06 169 ASP A C 1
ATOM 1299 O O . ASP A 1 169 ? 15.664 -41.188 -18.469 1 95.06 169 ASP A O 1
ATOM 1303 N N . VAL A 1 170 ? 15.164 -39.438 -19.719 1 95.62 170 VAL A N 1
ATOM 1304 C CA . VAL A 1 170 ? 13.781 -39.281 -19.281 1 95.62 170 VAL A CA 1
ATOM 1305 C C . VAL A 1 170 ? 12.992 -40.562 -19.641 1 95.62 170 VAL A C 1
ATOM 1307 O O . VAL A 1 170 ? 12.18 -41.031 -18.844 1 95.62 170 VAL A O 1
ATOM 1310 N N . ILE A 1 171 ? 13.273 -41.156 -20.812 1 95.25 171 ILE A N 1
ATOM 1311 C CA . ILE A 1 171 ? 12.492 -42.312 -21.297 1 95.25 171 ILE A CA 1
ATOM 1312 C C . ILE A 1 171 ? 12.812 -43.531 -20.469 1 95.25 171 ILE A C 1
ATOM 1314 O O . ILE A 1 171 ? 12.094 -44.531 -20.531 1 95.25 171 ILE A O 1
ATOM 1318 N N . LYS A 1 172 ? 13.93 -43.5 -19.75 1 94.44 172 LYS A N 1
ATOM 1319 C CA . LYS A 1 172 ? 14.32 -44.625 -18.906 1 94.44 172 LYS A CA 1
ATOM 1320 C C . LYS A 1 172 ? 13.578 -44.594 -17.578 1 94.44 172 LYS A C 1
ATOM 1322 O O . LYS A 1 172 ? 13.555 -45.594 -16.875 1 94.44 172 LYS A O 1
ATOM 1327 N N . SER A 1 173 ? 12.992 -43.531 -17.297 1 93.81 173 SER A N 1
ATOM 1328 C CA . SER A 1 173 ? 12.312 -43.375 -16.016 1 93.81 173 SER A CA 1
ATOM 1329 C C . SER A 1 173 ? 10.891 -43.938 -16.062 1 93.81 173 SER A C 1
ATOM 1331 O O . SER A 1 173 ? 10.281 -43.969 -17.141 1 93.81 173 SER A O 1
ATOM 1333 N N . ASN A 1 174 ? 10.359 -44.375 -14.914 1 93.25 174 ASN A N 1
ATOM 1334 C CA . ASN A 1 174 ? 8.984 -44.844 -14.828 1 93.25 174 ASN A CA 1
ATOM 1335 C C . ASN A 1 174 ? 7.977 -43.719 -15.023 1 93.25 174 ASN A C 1
ATOM 1337 O O . ASN A 1 174 ? 6.855 -43.969 -15.484 1 93.25 174 ASN A O 1
ATOM 1341 N N . GLU A 1 175 ? 8.375 -42.562 -14.766 1 93.19 175 GLU A N 1
ATOM 1342 C CA . GLU A 1 175 ? 7.5 -41.406 -14.914 1 93.19 175 GLU A CA 1
ATOM 1343 C C . GLU A 1 175 ? 7.07 -41.219 -16.359 1 93.19 175 GLU A C 1
ATOM 1345 O O . GLU A 1 175 ? 5.941 -40.781 -16.641 1 93.19 175 GLU A O 1
ATOM 1350 N N . PHE A 1 176 ? 7.977 -41.594 -17.234 1 96.5 176 PHE A N 1
ATOM 1351 C CA . PHE A 1 176 ? 7.68 -41.469 -18.656 1 96.5 176 PHE A CA 1
ATOM 1352 C C . PHE A 1 176 ? 6.484 -42.344 -19.031 1 96.5 176 PHE A C 1
ATOM 1354 O O . PHE A 1 176 ? 5.645 -41.938 -19.844 1 96.5 176 PHE A O 1
ATOM 1361 N N . LEU A 1 177 ? 6.422 -43.438 -18.391 1 95.94 177 LEU A N 1
ATOM 1362 C CA . LEU A 1 177 ? 5.379 -44.406 -18.75 1 95.94 177 LEU A CA 1
ATOM 1363 C C . LEU A 1 177 ? 4.016 -43.938 -18.25 1 95.94 177 LEU A C 1
ATOM 1365 O O . LEU A 1 177 ? 2.98 -44.406 -18.703 1 95.94 177 LEU A O 1
ATOM 1369 N N . GLU A 1 178 ? 4 -42.938 -17.375 1 94.25 178 GLU A N 1
ATOM 1370 C CA . GLU A 1 178 ? 2.76 -42.531 -16.734 1 94.25 178 GLU A CA 1
ATOM 1371 C C . GLU A 1 178 ? 2.26 -41.219 -17.312 1 94.25 178 GLU A C 1
ATOM 1373 O O . GLU A 1 178 ? 1.18 -40.719 -16.953 1 94.25 178 GLU A O 1
ATOM 1378 N N . ILE A 1 179 ? 2.973 -40.688 -18.219 1 95.12 179 ILE A N 1
ATOM 1379 C CA . ILE A 1 179 ? 2.584 -39.375 -18.719 1 95.12 179 ILE A CA 1
ATOM 1380 C C . ILE A 1 179 ? 1.375 -39.5 -19.641 1 95.12 179 ILE A C 1
ATOM 1382 O O . ILE A 1 179 ? 1.103 -40.594 -20.156 1 95.12 179 ILE A O 1
ATOM 1386 N N . SER A 1 180 ? 0.64 -38.469 -19.797 1 94.69 180 SER A N 1
ATOM 1387 C CA . SER A 1 180 ? -0.58 -38.438 -20.594 1 94.69 180 SER A CA 1
ATOM 1388 C C . SER A 1 180 ? -0.262 -38.406 -22.094 1 94.69 180 SER A C 1
ATOM 1390 O O . SER A 1 180 ? 0.881 -38.156 -22.484 1 94.69 180 SER A O 1
ATOM 1392 N N . THR A 1 181 ? -1.305 -38.656 -22.875 1 95.19 181 THR A N 1
ATOM 1393 C CA . THR A 1 181 ? -1.188 -38.625 -24.328 1 95.19 181 THR A CA 1
ATOM 1394 C C . THR A 1 181 ? -0.825 -37.219 -24.797 1 95.19 181 THR A C 1
ATOM 1396 O O . THR A 1 181 ? -0.021 -37.031 -25.703 1 95.19 181 THR A O 1
ATOM 1399 N N . GLU A 1 182 ? -1.4 -36.281 -24.172 1 94.62 182 GLU A N 1
ATOM 1400 C CA . GLU A 1 182 ? -1.143 -34.875 -24.531 1 94.62 182 GLU A CA 1
ATOM 1401 C C . GLU A 1 182 ? 0.323 -34.531 -24.312 1 94.62 182 GLU A C 1
ATOM 1403 O O . GLU A 1 182 ? 0.917 -33.812 -25.141 1 94.62 182 GLU A O 1
ATOM 1408 N N . THR A 1 183 ? 0.846 -35 -23.25 1 95.56 183 THR A N 1
ATOM 1409 C CA . THR A 1 183 ? 2.244 -34.719 -22.938 1 95.56 183 THR A CA 1
ATOM 1410 C C . THR A 1 183 ? 3.166 -35.375 -23.969 1 95.56 183 THR A C 1
ATOM 1412 O O . THR A 1 183 ? 4.125 -34.781 -24.438 1 95.56 183 THR A O 1
ATOM 1415 N N . ILE A 1 184 ? 2.893 -36.625 -24.344 1 95.81 184 ILE A N 1
ATOM 1416 C CA . ILE A 1 184 ? 3.662 -37.344 -25.375 1 95.81 184 ILE A CA 1
ATOM 1417 C C . ILE A 1 184 ? 3.625 -36.531 -26.688 1 95.81 184 ILE A C 1
ATOM 1419 O O . ILE A 1 184 ? 4.66 -36.344 -27.328 1 95.81 184 ILE A O 1
ATOM 1423 N N . GLN A 1 185 ? 2.465 -36.125 -27 1 95.62 185 GLN A N 1
ATOM 1424 C CA . GLN A 1 185 ? 2.297 -35.375 -28.219 1 95.62 185 GLN A CA 1
ATOM 1425 C C . GLN A 1 185 ? 3.15 -34.094 -28.203 1 95.62 185 GLN A C 1
ATOM 1427 O O . GLN A 1 185 ? 3.805 -33.781 -29.188 1 95.62 185 GLN A O 1
ATOM 1432 N N . GLU A 1 186 ? 3.127 -33.5 -27.078 1 95.19 186 GLU A N 1
ATOM 1433 C CA . GLU A 1 186 ? 3.885 -32.25 -26.953 1 95.19 186 GLU A CA 1
ATOM 1434 C C . GLU A 1 186 ? 5.387 -32.5 -27.047 1 95.19 186 GLU A C 1
ATOM 1436 O O . GLU A 1 186 ? 6.105 -31.75 -27.719 1 95.19 186 GLU A O 1
ATOM 1441 N N . ILE A 1 187 ? 5.875 -33.5 -26.406 1 95.69 187 ILE A N 1
ATOM 1442 C CA . ILE A 1 187 ? 7.293 -33.844 -26.406 1 95.69 187 ILE A CA 1
ATOM 1443 C C . ILE A 1 187 ? 7.738 -34.219 -27.812 1 95.69 187 ILE A C 1
ATOM 1445 O O . ILE A 1 187 ? 8.727 -33.688 -28.328 1 95.69 187 ILE A O 1
ATOM 1449 N N . PHE A 1 188 ? 7.016 -35.094 -28.484 1 94.06 188 PHE A N 1
ATOM 1450 C CA . PHE A 1 188 ? 7.418 -35.688 -29.766 1 94.06 188 PHE A CA 1
ATOM 1451 C C . PHE A 1 188 ? 7.273 -34.656 -30.891 1 94.06 188 PHE A C 1
ATOM 1453 O O . PHE A 1 188 ? 7.945 -34.75 -31.922 1 94.06 188 PHE A O 1
ATOM 1460 N N . SER A 1 189 ? 6.422 -33.719 -30.672 1 92.81 189 SER A N 1
ATOM 1461 C CA . SER A 1 189 ? 6.211 -32.688 -31.703 1 92.81 189 SER A CA 1
ATOM 1462 C C . SER A 1 189 ? 7.285 -31.609 -31.625 1 92.81 189 SER A C 1
ATOM 1464 O O . SER A 1 189 ? 7.395 -30.766 -32.531 1 92.81 189 SER A O 1
ATOM 1466 N N . SER A 1 190 ? 7.996 -31.609 -30.609 1 92.5 190 SER A N 1
ATOM 1467 C CA . SER A 1 190 ? 8.977 -30.547 -30.406 1 92.5 190 SER A CA 1
ATOM 1468 C C . SER A 1 190 ? 10.133 -30.656 -31.391 1 92.5 190 SER A C 1
ATOM 1470 O O . SER A 1 190 ? 10.664 -31.75 -31.594 1 92.5 190 SER A O 1
ATOM 1472 N N . ASP A 1 191 ? 10.633 -29.516 -31.891 1 89.38 191 ASP A N 1
ATOM 1473 C CA . ASP A 1 191 ? 11.773 -29.469 -32.781 1 89.38 191 ASP A CA 1
ATOM 1474 C C . ASP A 1 191 ? 13.086 -29.547 -32.031 1 89.38 191 ASP A C 1
ATOM 1476 O O . ASP A 1 191 ? 14.148 -29.797 -32.594 1 89.38 191 ASP A O 1
ATOM 1480 N N . ASP A 1 192 ? 12.922 -29.391 -30.75 1 90.62 192 ASP A N 1
ATOM 1481 C CA . ASP A 1 192 ? 14.133 -29.297 -29.938 1 90.62 192 ASP A CA 1
ATOM 1482 C C . ASP A 1 192 ? 14.414 -30.594 -29.203 1 90.62 192 ASP A C 1
ATOM 1484 O O . ASP A 1 192 ? 15.25 -30.625 -28.297 1 90.62 192 ASP A O 1
ATOM 1488 N N . LEU A 1 193 ? 13.672 -31.609 -29.578 1 92.94 193 LEU A N 1
ATOM 1489 C CA . LEU A 1 193 ? 13.891 -32.906 -28.969 1 92.94 193 LEU A CA 1
ATOM 1490 C C . LEU A 1 193 ? 15.266 -33.469 -29.328 1 92.94 193 LEU A C 1
ATOM 1492 O O . LEU A 1 193 ? 15.562 -33.719 -30.5 1 92.94 193 LEU A O 1
ATOM 1496 N N . LEU A 1 194 ? 16.031 -33.625 -28.328 1 90.81 194 LEU A N 1
ATOM 1497 C CA . LEU A 1 194 ? 17.406 -34.094 -28.578 1 90.81 194 LEU A CA 1
ATOM 1498 C C . LEU A 1 194 ? 17.5 -35.594 -28.5 1 90.81 194 LEU A C 1
ATOM 1500 O O . LEU A 1 194 ? 17.344 -36.188 -27.438 1 90.81 194 LEU A O 1
ATOM 1504 N N . VAL A 1 195 ? 17.781 -36.219 -29.594 1 90.5 195 VAL A N 1
ATOM 1505 C CA . VAL A 1 195 ? 17.922 -37.656 -29.703 1 90.5 195 VAL A CA 1
ATOM 1506 C C . VAL A 1 195 ? 19.078 -38 -30.641 1 90.5 195 VAL A C 1
ATOM 1508 O O . VAL A 1 195 ? 19.531 -37.156 -31.422 1 90.5 195 VAL A O 1
ATOM 1511 N N . ASN A 1 196 ? 19.578 -39.25 -30.469 1 86.88 196 ASN A N 1
ATOM 1512 C CA . ASN A 1 196 ? 20.594 -39.719 -31.406 1 86.88 196 ASN A CA 1
ATOM 1513 C C . ASN A 1 196 ? 19.984 -40.062 -32.75 1 86.88 196 ASN A C 1
ATOM 1515 O O . ASN A 1 196 ? 20.609 -39.844 -33.812 1 86.88 196 ASN A O 1
ATOM 1519 N N . SER A 1 197 ? 18.859 -40.594 -32.75 1 87.19 197 SER A N 1
ATOM 1520 C CA . SER A 1 197 ? 18.078 -40.969 -33.938 1 87.19 197 SER A CA 1
ATOM 1521 C C . SER A 1 197 ? 16.594 -41 -33.625 1 87.19 197 SER A C 1
ATOM 1523 O O . SER A 1 197 ? 16.188 -41.156 -32.469 1 87.19 197 SER A O 1
ATOM 1525 N N . GLU A 1 198 ? 15.867 -40.844 -34.656 1 90.56 198 GLU A N 1
ATOM 1526 C CA . GLU A 1 198 ? 14.414 -40.906 -34.531 1 90.56 198 GLU A CA 1
ATOM 1527 C C . GLU A 1 198 ? 13.953 -42.281 -34.094 1 90.56 198 GLU A C 1
ATOM 1529 O O . GLU A 1 198 ? 12.836 -42.438 -33.594 1 90.56 198 GLU A O 1
ATOM 1534 N N . GLU A 1 199 ? 14.75 -43.188 -34.312 1 89.38 199 GLU A N 1
ATOM 1535 C CA . GLU A 1 199 ? 14.414 -44.562 -33.938 1 89.38 199 GLU A CA 1
ATOM 1536 C C . GLU A 1 199 ? 14.219 -44.688 -32.438 1 89.38 199 GLU A C 1
ATOM 1538 O O . GLU A 1 199 ? 13.406 -45.469 -31.953 1 89.38 199 GLU A O 1
ATOM 1543 N N . GLU A 1 200 ? 14.977 -43.812 -31.688 1 91.88 200 GLU A N 1
ATOM 1544 C CA . GLU A 1 200 ? 14.82 -43.781 -30.234 1 91.88 200 GLU A CA 1
ATOM 1545 C C . GLU A 1 200 ? 13.43 -43.312 -29.828 1 91.88 200 GLU A C 1
ATOM 1547 O O . GLU A 1 200 ? 12.852 -43.781 -28.859 1 91.88 200 GLU A O 1
ATOM 1552 N N . VAL A 1 201 ? 12.914 -42.438 -30.594 1 94.12 201 VAL A N 1
ATOM 1553 C CA . VAL A 1 201 ? 11.586 -41.875 -30.344 1 94.12 201 VAL A CA 1
ATOM 1554 C C . VAL A 1 201 ? 10.531 -42.969 -30.594 1 94.12 201 VAL A C 1
ATOM 1556 O O . VAL A 1 201 ? 9.57 -43.094 -29.828 1 94.12 201 VAL A O 1
ATOM 1559 N N . PHE A 1 202 ? 10.758 -43.75 -31.641 1 92.38 202 PHE A N 1
ATOM 1560 C CA . PHE A 1 202 ? 9.852 -44.844 -31.953 1 92.38 202 PHE A CA 1
ATOM 1561 C C . PHE A 1 202 ? 9.828 -45.875 -30.812 1 92.38 202 PHE A C 1
ATOM 1563 O O . PHE A 1 202 ? 8.758 -46.281 -30.359 1 92.38 202 PHE A O 1
ATOM 1570 N N . HIS A 1 203 ? 11.023 -46.188 -30.375 1 93.81 203 HIS A N 1
ATOM 1571 C CA . HIS A 1 203 ? 11.117 -47.156 -29.281 1 93.81 203 HIS A CA 1
ATOM 1572 C C . HIS A 1 203 ? 10.438 -46.625 -28.016 1 93.81 203 HIS A C 1
ATOM 1574 O O . HIS A 1 203 ? 9.781 -47.406 -27.297 1 93.81 203 HIS A O 1
ATOM 1580 N N . ALA A 1 204 ? 10.641 -45.406 -27.75 1 95.75 204 ALA A N 1
ATOM 1581 C CA . ALA A 1 204 ? 10.008 -44.781 -26.594 1 95.75 204 ALA A CA 1
ATOM 1582 C C . ALA A 1 204 ? 8.492 -44.812 -26.703 1 95.75 204 ALA A C 1
ATOM 1584 O O . ALA A 1 204 ? 7.793 -45.125 -25.734 1 95.75 204 ALA A O 1
ATOM 1585 N N . LEU A 1 205 ? 7.969 -44.531 -27.922 1 95.44 205 LEU A N 1
ATOM 1586 C CA . LEU A 1 205 ? 6.531 -44.562 -28.156 1 95.44 205 LEU A CA 1
ATOM 1587 C C . LEU A 1 205 ? 5.969 -45.969 -27.938 1 95.44 205 LEU A C 1
ATOM 1589 O O . LEU A 1 205 ? 4.941 -46.125 -27.281 1 95.44 205 LEU A O 1
ATOM 1593 N N . LEU A 1 206 ? 6.68 -46.875 -28.453 1 93.88 206 LEU A N 1
ATOM 1594 C CA . LEU A 1 206 ? 6.254 -48.281 -28.297 1 93.88 206 LEU A CA 1
ATOM 1595 C C . LEU A 1 206 ? 6.207 -48.656 -26.828 1 93.88 206 LEU A C 1
ATOM 1597 O O . LEU A 1 206 ? 5.238 -49.281 -26.391 1 93.88 206 LEU A O 1
ATOM 1601 N N . LYS A 1 207 ? 7.293 -48.344 -26.156 1 95.31 207 LYS A N 1
ATOM 1602 C CA . LYS A 1 207 ? 7.379 -48.656 -24.734 1 95.31 207 LYS A CA 1
ATOM 1603 C C . LYS A 1 207 ? 6.215 -48.031 -23.969 1 95.31 207 LYS A C 1
ATOM 1605 O O . LYS A 1 207 ? 5.613 -48.656 -23.109 1 95.31 207 LYS A O 1
ATOM 1610 N N . TRP A 1 208 ? 5.902 -46.781 -24.281 1 96.88 208 TRP A N 1
ATOM 1611 C CA . TRP A 1 208 ? 4.816 -46.062 -23.641 1 96.88 208 TRP A CA 1
ATOM 1612 C C . TRP A 1 208 ? 3.469 -46.688 -23.953 1 96.88 208 TRP A C 1
ATOM 1614 O O . TRP A 1 208 ? 2.645 -46.875 -23.047 1 96.88 208 TRP A O 1
ATOM 1624 N N . VAL A 1 209 ? 3.154 -47.188 -25.125 1 95.44 209 VAL A N 1
ATOM 1625 C CA . VAL A 1 209 ? 1.892 -47.781 -25.547 1 95.44 209 VAL A CA 1
ATOM 1626 C C . VAL A 1 209 ? 1.733 -49.156 -24.906 1 95.44 209 VAL A C 1
ATOM 1628 O O . VAL A 1 209 ? 0.655 -49.5 -24.406 1 95.44 209 VAL A O 1
ATOM 1631 N N . LYS A 1 210 ? 2.789 -49.875 -24.844 1 94.06 210 LYS A N 1
ATOM 1632 C CA . LYS A 1 210 ? 2.75 -51.25 -24.344 1 94.06 210 LYS A CA 1
ATOM 1633 C C . LYS A 1 210 ? 2.525 -51.281 -22.828 1 94.06 210 LYS A C 1
ATOM 1635 O O . LYS A 1 210 ? 2.104 -52.281 -22.281 1 94.06 210 LYS A O 1
ATOM 1640 N N . HIS A 1 211 ? 2.873 -50.219 -22.156 1 95.62 211 HIS A N 1
ATOM 1641 C CA . HIS A 1 211 ? 2.641 -50.125 -20.719 1 95.62 211 HIS A CA 1
ATOM 1642 C C . HIS A 1 211 ? 1.15 -50.125 -20.391 1 95.62 211 HIS A C 1
ATOM 1644 O O . HIS A 1 211 ? 0.737 -50.625 -19.344 1 95.62 211 HIS A O 1
ATOM 1650 N N . ASN A 1 212 ? 0.327 -49.594 -21.312 1 95.12 212 ASN A N 1
ATOM 1651 C CA . ASN A 1 212 ? -1.127 -49.594 -21.188 1 95.12 212 ASN A CA 1
ATOM 1652 C C . ASN A 1 212 ? -1.798 -49.75 -22.562 1 95.12 212 ASN A C 1
ATOM 1654 O O . ASN A 1 212 ? -2.469 -48.844 -23.031 1 95.12 212 ASN A O 1
ATOM 1658 N N . PRO A 1 213 ? -1.725 -50.938 -23.047 1 92.12 213 PRO A N 1
ATOM 1659 C CA . PRO A 1 213 ? -2.191 -51.125 -24.422 1 92.12 213 PRO A CA 1
ATOM 1660 C C . PRO A 1 213 ? -3.689 -50.875 -24.578 1 92.12 213 PRO A C 1
ATOM 1662 O O . PRO A 1 213 ? -4.129 -50.375 -25.609 1 92.12 213 PRO A O 1
ATOM 1665 N N . GLY A 1 214 ? -4.453 -51.25 -23.656 1 92.56 214 GLY A N 1
ATOM 1666 C CA . GLY A 1 214 ? -5.895 -51.062 -23.734 1 92.56 214 GLY A CA 1
ATOM 1667 C C . GLY A 1 214 ? -6.312 -49.656 -24.094 1 92.56 214 GLY A C 1
ATOM 1668 O O . GLY A 1 214 ? -7.074 -49.438 -25.031 1 92.56 214 GLY A O 1
ATOM 1669 N N . ASP A 1 215 ? -5.715 -48.719 -23.469 1 94.44 215 ASP A N 1
ATOM 1670 C CA . ASP A 1 215 ? -6.113 -47.344 -23.625 1 94.44 215 ASP A CA 1
ATOM 1671 C C . ASP A 1 215 ? -5.266 -46.625 -24.688 1 94.44 215 ASP A C 1
ATOM 1673 O O . ASP A 1 215 ? -5.727 -45.688 -25.344 1 94.44 215 ASP A O 1
ATOM 1677 N N . ARG A 1 216 ? -4.027 -47.125 -24.953 1 94.75 216 ARG A N 1
ATOM 1678 C CA . ARG A 1 216 ? -3.066 -46.312 -25.688 1 94.75 216 ARG A CA 1
ATOM 1679 C C . ARG A 1 216 ? -2.865 -46.844 -27.094 1 94.75 216 ARG A C 1
ATOM 1681 O O . ARG A 1 216 ? -2.379 -46.156 -27.984 1 94.75 216 ARG A O 1
ATOM 1688 N N . GLU A 1 217 ? -3.248 -48.031 -27.406 1 92.19 217 GLU A N 1
ATOM 1689 C CA . GLU A 1 217 ? -3.08 -48.625 -28.734 1 92.19 217 GLU A CA 1
ATOM 1690 C C . GLU A 1 217 ? -3.865 -47.844 -29.797 1 92.19 217 GLU A C 1
ATOM 1692 O O . GLU A 1 217 ? -3.357 -47.562 -30.875 1 92.19 217 GLU A O 1
ATOM 1697 N N . PRO A 1 218 ? -5.082 -47.5 -29.422 1 91.88 218 PRO A N 1
ATOM 1698 C CA . PRO A 1 218 ? -5.859 -46.75 -30.406 1 91.88 218 PRO A CA 1
ATOM 1699 C C . PRO A 1 218 ? -5.246 -45.406 -30.719 1 91.88 218 PRO A C 1
ATOM 1701 O O . PRO A 1 218 ? -5.598 -44.781 -31.734 1 91.88 218 PRO A O 1
ATOM 1704 N N . LEU A 1 219 ? -4.383 -44.938 -29.891 1 93.25 219 LEU A N 1
ATOM 1705 C CA . LEU A 1 219 ? -3.793 -43.594 -30.062 1 93.25 219 LEU A CA 1
ATOM 1706 C C . LEU A 1 219 ? -2.525 -43.688 -30.906 1 93.25 219 LEU A C 1
ATOM 1708 O O . LEU A 1 219 ? -2.018 -42.656 -31.359 1 93.25 219 LEU A O 1
ATOM 1712 N N . PHE A 1 220 ? -1.984 -44.844 -31.219 1 92.06 220 PHE A N 1
ATOM 1713 C CA . PHE A 1 220 ? -0.704 -45.062 -31.875 1 92.06 220 PHE A CA 1
ATOM 1714 C C . PHE A 1 220 ? -0.703 -44.438 -33.281 1 92.06 220 PHE A C 1
ATOM 1716 O O . PHE A 1 220 ? 0.237 -43.719 -33.625 1 92.06 220 PHE A O 1
ATOM 1723 N N . PRO A 1 221 ? -1.794 -44.562 -34 1 89.75 221 PRO A N 1
ATOM 1724 C CA . PRO A 1 221 ? -1.785 -44 -35.344 1 89.75 221 PRO A CA 1
ATOM 1725 C C . PRO A 1 221 ? -1.674 -42.5 -35.375 1 89.75 221 PRO A C 1
ATOM 1727 O O . PRO A 1 221 ? -1.195 -41.906 -36.344 1 89.75 221 PRO A O 1
ATOM 1730 N N . THR A 1 222 ? -2.088 -41.875 -34.344 1 91.88 222 THR A N 1
ATOM 1731 C CA . THR A 1 222 ? -2.039 -40.438 -34.281 1 91.88 222 THR A CA 1
ATOM 1732 C C . THR A 1 222 ? -0.667 -39.969 -33.812 1 91.88 222 THR A C 1
ATOM 1734 O O . THR A 1 222 ? -0.203 -38.906 -34.188 1 91.88 222 THR A O 1
ATOM 1737 N N . LEU A 1 223 ? 0.021 -40.781 -33 1 93.38 223 LEU A N 1
ATOM 1738 C CA . LEU A 1 223 ? 1.291 -40.375 -32.406 1 93.38 223 LEU A CA 1
ATOM 1739 C C . LEU A 1 223 ? 2.461 -40.781 -33.281 1 93.38 223 LEU A C 1
ATOM 1741 O O . LEU A 1 223 ? 3.494 -40.125 -33.312 1 93.38 223 LEU A O 1
ATOM 1745 N N . PHE A 1 224 ? 2.293 -41.812 -34.062 1 91.81 224 PHE A N 1
ATOM 1746 C CA . PHE A 1 224 ? 3.352 -42.375 -34.906 1 91.81 224 PHE A CA 1
ATOM 1747 C C . PHE A 1 224 ? 3.855 -41.375 -35.906 1 91.81 224 PHE A C 1
ATOM 1749 O O . PHE A 1 224 ? 5.062 -41.188 -36.094 1 91.81 224 PHE A O 1
ATOM 1756 N N . PRO A 1 225 ? 2.971 -40.531 -36.438 1 88.94 225 PRO A N 1
ATOM 1757 C CA . PRO A 1 225 ? 3.416 -39.594 -37.469 1 88.94 225 PRO A CA 1
ATOM 1758 C C . PRO A 1 225 ? 4.289 -38.469 -36.875 1 88.94 225 PRO A C 1
ATOM 1760 O O . PRO A 1 225 ? 4.922 -37.719 -37.625 1 88.94 225 PRO A O 1
ATOM 1763 N N . LEU A 1 226 ? 4.324 -38.344 -35.594 1 90.19 226 LEU A N 1
ATOM 1764 C CA . LEU A 1 226 ? 5.148 -37.344 -34.969 1 90.19 226 LEU A CA 1
ATOM 1765 C C . LEU A 1 226 ? 6.625 -37.688 -35.031 1 90.19 226 LEU A C 1
ATOM 1767 O O . LEU A 1 226 ? 7.492 -36.844 -34.812 1 90.19 226 LEU A O 1
ATOM 1771 N N . ILE A 1 227 ? 6.922 -39 -35.344 1 89.19 227 ILE A N 1
ATOM 1772 C CA . ILE A 1 227 ? 8.289 -39.438 -35.594 1 89.19 227 ILE A CA 1
ATOM 1773 C C . ILE A 1 227 ? 8.719 -39.062 -37 1 89.19 227 ILE A C 1
ATOM 1775 O O . ILE A 1 227 ? 8.102 -39.531 -37.969 1 89.19 227 ILE A O 1
ATOM 1779 N N . ARG A 1 228 ? 9.625 -38.281 -37.156 1 81.44 228 ARG A N 1
ATOM 1780 C CA . ARG A 1 228 ? 9.875 -37.531 -38.375 1 81.44 228 ARG A CA 1
ATOM 1781 C C . ARG A 1 228 ? 10.672 -38.344 -39.375 1 81.44 228 ARG A C 1
ATOM 1783 O O . ARG A 1 228 ? 10.578 -38.094 -40.594 1 81.44 228 ARG A O 1
ATOM 1790 N N . SER A 1 229 ? 11.602 -39.125 -39.031 1 80.5 229 SER A N 1
ATOM 1791 C CA . SER A 1 229 ? 12.445 -39.812 -40 1 80.5 229 SER A CA 1
ATOM 1792 C C . SER A 1 229 ? 12.93 -41.156 -39.438 1 80.5 229 SER A C 1
ATOM 1794 O O . SER A 1 229 ? 13.516 -41.219 -38.375 1 80.5 229 SER A O 1
ATOM 1796 N N . LEU A 1 230 ? 12.57 -42.156 -40.25 1 82.94 230 LEU A N 1
ATOM 1797 C CA . LEU A 1 230 ? 13.039 -43.5 -39.906 1 82.94 230 LEU A CA 1
ATOM 1798 C C . LEU A 1 230 ? 13.789 -44.125 -41.094 1 82.94 230 LEU A C 1
ATOM 1800 O O . LEU A 1 230 ? 13.398 -43.938 -42.25 1 82.94 230 LEU A O 1
ATOM 1804 N N . SER A 1 231 ? 14.883 -44.688 -40.75 1 82.44 231 SER A N 1
ATOM 1805 C CA . SER A 1 231 ? 15.648 -45.344 -41.781 1 82.44 231 SER A CA 1
ATOM 1806 C C . SER A 1 231 ? 14.875 -46.5 -42.406 1 82.44 231 SER A C 1
ATOM 1808 O O . SER A 1 231 ? 14.031 -47.125 -41.75 1 82.44 231 SER A O 1
ATOM 1810 N N . GLU A 1 232 ? 15.172 -46.75 -43.688 1 81.75 232 GLU A N 1
ATOM 1811 C CA . GLU A 1 232 ? 14.516 -47.844 -44.375 1 81.75 232 GLU A CA 1
ATOM 1812 C C . GLU A 1 232 ? 14.805 -49.188 -43.719 1 81.75 232 GLU A C 1
ATOM 1814 O O . GLU A 1 232 ? 13.922 -50.031 -43.594 1 81.75 232 GLU A O 1
ATOM 1819 N N . GLU A 1 233 ? 16.016 -49.312 -43.281 1 84.88 233 GLU A N 1
ATOM 1820 C CA . GLU A 1 233 ? 16.391 -50.531 -42.594 1 84.88 233 GLU A CA 1
ATOM 1821 C C . GLU A 1 233 ? 15.586 -50.719 -41.312 1 84.88 233 GLU A C 1
ATOM 1823 O O . GLU A 1 233 ? 15.102 -51.812 -41.062 1 84.88 233 GLU A O 1
ATOM 1828 N N . PHE A 1 234 ? 15.484 -49.656 -40.656 1 88.19 234 PHE A N 1
ATOM 1829 C CA . PHE A 1 234 ? 14.75 -49.688 -39.406 1 88.19 234 PHE A CA 1
ATOM 1830 C C . PHE A 1 234 ? 13.266 -49.969 -39.656 1 88.19 234 PHE A C 1
ATOM 1832 O O . PHE A 1 234 ? 12.641 -50.719 -38.906 1 88.19 234 PHE A O 1
ATOM 1839 N N . LEU A 1 235 ? 12.672 -49.438 -40.688 1 84.5 235 LEU A N 1
ATOM 1840 C CA . LEU A 1 235 ? 11.273 -49.656 -41.031 1 84.5 235 LEU A CA 1
ATOM 1841 C C . LEU A 1 235 ? 10.992 -51.125 -41.344 1 84.5 235 LEU A C 1
ATOM 1843 O O . LEU A 1 235 ? 10.047 -51.688 -40.812 1 84.5 235 LEU A O 1
ATOM 1847 N N . LYS A 1 236 ? 11.867 -51.688 -42.031 1 82.06 236 LYS A N 1
ATOM 1848 C CA . LYS A 1 236 ? 11.688 -53.062 -42.5 1 82.06 236 LYS A CA 1
ATOM 1849 C C . LYS A 1 236 ? 11.938 -54.062 -41.375 1 82.06 236 LYS A C 1
ATOM 1851 O O . LYS A 1 236 ? 11.219 -55.062 -41.25 1 82.06 236 LYS A O 1
ATOM 1856 N N . SER A 1 237 ? 12.852 -53.75 -40.562 1 85.69 237 SER A N 1
ATOM 1857 C CA . SER A 1 237 ? 13.289 -54.719 -39.562 1 85.69 237 SER A CA 1
ATOM 1858 C C . SER A 1 237 ? 12.477 -54.625 -38.281 1 85.69 237 SER A C 1
ATOM 1860 O O . SER A 1 237 ? 12.172 -55.625 -37.656 1 85.69 237 SER A O 1
ATOM 1862 N N . VAL A 1 238 ? 12.172 -53.406 -37.969 1 86.5 238 VAL A N 1
ATOM 1863 C CA . VAL A 1 238 ? 11.602 -53.219 -36.625 1 86.5 238 VAL A CA 1
ATOM 1864 C C . VAL A 1 238 ? 10.148 -52.781 -36.75 1 86.5 238 VAL A C 1
ATOM 1866 O O . VAL A 1 238 ? 9.242 -53.438 -36.25 1 86.5 238 VAL A O 1
ATOM 1869 N N . VAL A 1 239 ? 9.883 -51.781 -37.5 1 86.62 239 VAL A N 1
ATOM 1870 C CA . VAL A 1 239 ? 8.578 -51.125 -37.531 1 86.62 239 VAL A CA 1
ATOM 1871 C C . VAL A 1 239 ? 7.547 -52.094 -38.125 1 86.62 239 VAL A C 1
ATOM 1873 O O . VAL A 1 239 ? 6.453 -52.25 -37.594 1 86.62 239 VAL A O 1
ATOM 1876 N N . PHE A 1 240 ? 7.855 -52.844 -39.125 1 82.19 240 PHE A N 1
ATOM 1877 C CA . PHE A 1 240 ? 6.922 -53.719 -39.812 1 82.19 240 PHE A CA 1
ATOM 1878 C C . PHE A 1 240 ? 6.684 -55 -39 1 82.19 240 PHE A C 1
ATOM 1880 O O . PHE A 1 240 ? 5.703 -55.719 -39.219 1 82.19 240 PHE A O 1
ATOM 1887 N N . SER A 1 241 ? 7.574 -55.156 -38.125 1 83.31 241 SER A N 1
ATOM 1888 C CA . SER A 1 241 ? 7.402 -56.344 -37.312 1 83.31 241 SER A CA 1
ATOM 1889 C C . SER A 1 241 ? 6.461 -56.062 -36.125 1 83.31 241 SER A C 1
ATOM 1891 O O . SER A 1 241 ? 5.992 -57 -35.469 1 83.31 241 SER A O 1
ATOM 1893 N N . GLU A 1 242 ? 6.215 -54.875 -35.938 1 85.62 242 GLU A N 1
ATOM 1894 C CA . GLU A 1 242 ? 5.336 -54.5 -34.844 1 85.62 242 GLU A CA 1
ATOM 1895 C C . GLU A 1 242 ? 3.869 -54.594 -35.25 1 85.62 242 GLU A C 1
ATOM 1897 O O . GLU A 1 242 ? 3.438 -53.938 -36.188 1 85.62 242 GLU A O 1
ATOM 1902 N N . GLN A 1 243 ? 3.102 -55.375 -34.531 1 81.94 243 GLN A N 1
ATOM 1903 C CA . GLN A 1 243 ? 1.689 -55.594 -34.812 1 81.94 243 GLN A CA 1
ATOM 1904 C C . GLN A 1 243 ? 0.911 -54.281 -34.781 1 81.94 243 GLN A C 1
ATOM 1906 O O . GLN A 1 243 ? -0.038 -54.094 -35.562 1 81.94 243 GLN A O 1
ATOM 1911 N N . LEU A 1 244 ? 1.33 -53.406 -33.969 1 83.19 244 LEU A N 1
ATOM 1912 C CA . LEU A 1 244 ? 0.65 -52.125 -33.781 1 83.19 244 LEU A CA 1
ATOM 1913 C C . LEU A 1 244 ? 0.666 -51.312 -35.062 1 83.19 244 LEU A C 1
ATOM 1915 O O . LEU A 1 244 ? -0.232 -50.5 -35.312 1 83.19 244 LEU A O 1
ATOM 1919 N N . VAL A 1 245 ? 1.637 -51.531 -35.875 1 82.31 245 VAL A N 1
ATOM 1920 C CA . VAL A 1 245 ? 1.792 -50.781 -37.094 1 82.31 245 VAL A CA 1
ATOM 1921 C C . VAL A 1 245 ? 1.046 -51.5 -38.219 1 82.31 245 VAL A C 1
ATOM 1923 O O . VAL A 1 245 ? 0.279 -50.875 -38.969 1 82.31 245 VAL A O 1
ATOM 1926 N N . PHE A 1 246 ? 1.264 -52.781 -38.219 1 76.62 246 PHE A N 1
ATOM 1927 C CA . PHE A 1 246 ? 0.737 -53.594 -39.312 1 76.62 246 PHE A CA 1
ATOM 1928 C C . PHE A 1 246 ? -0.787 -53.625 -39.281 1 76.62 246 PHE A C 1
ATOM 1930 O O . PHE A 1 246 ? -1.437 -53.688 -40.312 1 76.62 246 PHE A O 1
ATOM 1937 N N . ALA A 1 247 ? -1.295 -53.438 -38.125 1 76.88 247 ALA A N 1
ATOM 1938 C CA . ALA A 1 247 ? -2.734 -53.625 -37.938 1 76.88 247 ALA A CA 1
ATOM 1939 C C . ALA A 1 247 ? -3.484 -52.312 -38.219 1 76.88 247 ALA A C 1
ATOM 1941 O O . ALA A 1 247 ? -4.715 -52.312 -38.312 1 76.88 247 ALA A O 1
ATOM 1942 N N . GLN A 1 248 ? -2.793 -51.25 -38.5 1 81.31 248 GLN A N 1
ATOM 1943 C CA . GLN A 1 248 ? -3.449 -49.969 -38.625 1 81.31 248 GLN A CA 1
ATOM 1944 C C . GLN A 1 248 ? -3.09 -49.312 -39.969 1 81.31 248 GLN A C 1
ATOM 1946 O O . GLN A 1 248 ? -1.957 -48.844 -40.156 1 81.31 248 GLN A O 1
ATOM 1951 N N . PRO A 1 249 ? -4.016 -49.094 -40.781 1 81.44 249 PRO A N 1
ATOM 1952 C CA . PRO A 1 249 ? -3.754 -48.562 -42.094 1 81.44 249 PRO A CA 1
ATOM 1953 C C . PRO A 1 249 ? -3.105 -47.156 -42.062 1 81.44 249 PRO A C 1
ATOM 1955 O O . PRO A 1 249 ? -2.242 -46.844 -42.875 1 81.44 249 PRO A O 1
ATOM 1958 N N . LYS A 1 250 ? -3.564 -46.438 -41.125 1 84.06 250 LYS A N 1
ATOM 1959 C CA . LYS A 1 250 ? -3.006 -45.094 -41.031 1 84.06 250 LYS A CA 1
ATOM 1960 C C . LYS A 1 250 ? -1.502 -45.125 -40.781 1 84.06 250 LYS A C 1
ATOM 1962 O O . LYS A 1 250 ? -0.753 -44.312 -41.312 1 84.06 250 LYS A O 1
ATOM 1967 N N . CYS A 1 251 ? -1.098 -46.062 -40.062 1 84.88 251 CYS A N 1
ATOM 1968 C CA . CYS A 1 251 ? 0.322 -46.219 -39.75 1 84.88 251 CYS A CA 1
ATOM 1969 C C . CYS A 1 251 ? 1.087 -46.656 -41 1 84.88 251 CYS A C 1
ATOM 1971 O O . CYS A 1 251 ? 2.189 -46.156 -41.25 1 84.88 251 CYS A O 1
ATOM 1973 N N . LEU A 1 252 ? 0.476 -47.438 -41.719 1 80.31 252 LEU A N 1
ATOM 1974 C CA . LEU A 1 252 ? 1.104 -47.906 -42.969 1 80.31 252 LEU A CA 1
ATOM 1975 C C . LEU A 1 252 ? 1.29 -46.75 -43.938 1 80.31 252 LEU A C 1
ATOM 1977 O O . LEU A 1 252 ? 2.314 -46.688 -44.625 1 80.31 252 LEU A O 1
ATOM 1981 N N . GLY A 1 253 ? 0.292 -45.969 -43.969 1 80.19 253 GLY A N 1
ATOM 1982 C CA . GLY A 1 253 ? 0.417 -44.75 -44.781 1 80.19 253 GLY A CA 1
ATOM 1983 C C . GLY A 1 253 ? 1.615 -43.906 -44.438 1 80.19 253 GLY A C 1
ATOM 1984 O O . GLY A 1 253 ? 2.346 -43.438 -45.312 1 80.19 253 GLY A O 1
ATOM 1985 N N . HIS A 1 254 ? 1.848 -43.719 -43.188 1 81.5 254 HIS A N 1
ATOM 1986 C CA . HIS A 1 254 ? 2.98 -42.938 -42.719 1 81.5 254 HIS A CA 1
ATOM 1987 C C . HIS A 1 254 ? 4.305 -43.625 -43.062 1 81.5 254 HIS A C 1
ATOM 1989 O O . HIS A 1 254 ? 5.262 -42.938 -43.438 1 81.5 254 HIS A O 1
ATOM 1995 N N . VAL A 1 255 ? 4.352 -44.875 -42.906 1 79.81 255 VAL A N 1
ATOM 1996 C CA . VAL A 1 255 ? 5.551 -45.625 -43.25 1 79.81 255 VAL A CA 1
ATOM 1997 C C . VAL A 1 255 ? 5.891 -45.406 -44.719 1 79.81 255 VAL A C 1
ATOM 1999 O O . VAL A 1 255 ? 7.047 -45.156 -45.062 1 79.81 255 VAL A O 1
ATOM 2002 N N . LEU A 1 256 ? 4.871 -45.5 -45.469 1 77.69 256 LEU A N 1
ATOM 2003 C CA . LEU A 1 256 ? 5.043 -45.281 -46.906 1 77.69 256 LEU A CA 1
ATOM 2004 C C . LEU A 1 256 ? 5.566 -43.875 -47.188 1 77.69 256 LEU A C 1
ATOM 2006 O O . LEU A 1 256 ? 6.457 -43.688 -48.031 1 77.69 256 LEU A O 1
ATOM 2010 N N . ASP A 1 257 ? 5.066 -43.031 -46.531 1 79.94 257 ASP A N 1
ATOM 2011 C CA . ASP A 1 257 ? 5.492 -41.656 -46.719 1 79.94 257 ASP A CA 1
ATOM 2012 C C . ASP A 1 257 ? 6.961 -41.469 -46.344 1 79.94 257 ASP A C 1
ATOM 2014 O O . ASP A 1 257 ? 7.695 -40.75 -47 1 79.94 257 ASP A O 1
ATOM 2018 N N . CYS A 1 258 ? 7.398 -42.094 -45.281 1 76.38 258 CYS A N 1
ATOM 2019 C CA . CYS A 1 258 ? 8.773 -42.031 -44.812 1 76.38 258 CYS A CA 1
ATOM 2020 C C . CYS A 1 258 ? 9.734 -42.625 -45.844 1 76.38 258 CYS A C 1
ATOM 2022 O O . CYS A 1 258 ? 10.852 -42.156 -46 1 76.38 258 CYS A O 1
ATOM 2024 N N . ILE A 1 259 ? 9.258 -43.594 -46.469 1 76.44 259 ILE A N 1
ATOM 2025 C CA . ILE A 1 259 ? 10.102 -44.312 -47.438 1 76.44 259 ILE A CA 1
ATOM 2026 C C . ILE A 1 259 ? 10.211 -43.469 -48.688 1 76.44 259 ILE A C 1
ATOM 2028 O O . ILE A 1 259 ? 11.289 -43.375 -49.312 1 76.44 259 ILE A O 1
ATOM 2032 N N . THR A 1 260 ? 9.109 -42.844 -49 1 77.88 260 THR A N 1
ATOM 2033 C CA . THR A 1 260 ? 9.023 -42.188 -50.281 1 77.88 260 THR A CA 1
ATOM 2034 C C . THR A 1 260 ? 9.586 -40.75 -50.219 1 77.88 260 THR A C 1
ATOM 2036 O O . THR A 1 260 ? 10.094 -40.219 -51.188 1 77.88 260 THR A O 1
ATOM 2039 N N . ASN A 1 261 ? 9.406 -40.188 -49.125 1 74.88 261 ASN A N 1
ATOM 2040 C CA . ASN A 1 261 ? 9.805 -38.781 -49.031 1 74.88 261 ASN A CA 1
ATOM 2041 C C . ASN A 1 261 ? 11.18 -38.656 -48.375 1 74.88 261 ASN A C 1
ATOM 2043 O O . ASN A 1 261 ? 11.625 -39.562 -47.656 1 74.88 261 ASN A O 1
ATOM 2047 N N . GLU A 1 262 ? 11.938 -37.594 -48.656 1 70.12 262 GLU A N 1
ATOM 2048 C CA . GLU A 1 262 ? 13.219 -37.312 -48.031 1 70.12 262 GLU A CA 1
ATOM 2049 C C . GLU A 1 262 ? 13.086 -37.125 -46.531 1 70.12 262 GLU A C 1
ATOM 2051 O O . GLU A 1 262 ? 12.164 -36.469 -46.062 1 70.12 262 GLU A O 1
ATOM 2056 N N . PRO A 1 263 ? 13.891 -37.844 -45.844 1 65.5 263 PRO A N 1
ATOM 2057 C CA . PRO A 1 263 ? 13.859 -37.75 -44.375 1 65.5 263 PRO A CA 1
ATOM 2058 C C . PRO A 1 263 ? 14.109 -36.344 -43.875 1 65.5 263 PRO A C 1
ATOM 2060 O O . PRO A 1 263 ? 14.906 -35.594 -44.438 1 65.5 263 PRO A O 1
ATOM 2063 N N . ARG A 1 264 ? 13.203 -35.688 -43.031 1 67.81 264 ARG A N 1
ATOM 2064 C CA . ARG A 1 264 ? 13.43 -34.406 -42.344 1 67.81 264 ARG A CA 1
ATOM 2065 C C . ARG A 1 264 ? 13.703 -34.656 -40.844 1 67.81 264 ARG A C 1
ATOM 2067 O O . ARG A 1 264 ? 12.836 -34.438 -40 1 67.81 264 ARG A O 1
ATOM 2074 N N . PRO A 1 265 ? 15.023 -35.125 -40.656 1 65.81 265 PRO A N 1
ATOM 2075 C CA . PRO A 1 265 ? 15.32 -35.406 -39.25 1 65.81 265 PRO A CA 1
ATOM 2076 C C . PRO A 1 265 ? 15.492 -34.156 -38.438 1 65.81 265 PRO A C 1
ATOM 2078 O O . PRO A 1 265 ? 15.711 -33.062 -38.969 1 65.81 265 PRO A O 1
ATOM 2081 N N . ARG A 1 266 ? 15.148 -34.219 -37.188 1 73.31 266 ARG A N 1
ATOM 2082 C CA . ARG A 1 266 ? 15.469 -33.125 -36.25 1 73.31 266 ARG A CA 1
ATOM 2083 C C . ARG A 1 266 ? 16.984 -32.938 -36.156 1 73.31 266 ARG A C 1
ATOM 2085 O O . ARG A 1 266 ? 17.75 -33.812 -36.562 1 73.31 266 ARG A O 1
ATOM 2092 N N . ASP A 1 267 ? 17.484 -31.656 -35.875 1 62.91 267 ASP A N 1
ATOM 2093 C CA . ASP A 1 267 ? 18.906 -31.422 -35.656 1 62.91 267 ASP A CA 1
ATOM 2094 C C . ASP A 1 267 ? 19.469 -32.312 -34.562 1 62.91 267 ASP A C 1
ATOM 2096 O O . ASP A 1 267 ? 18.906 -32.375 -33.469 1 62.91 267 ASP A O 1
ATOM 2100 N N . CYS A 1 268 ? 20.078 -33.344 -34.969 1 59.38 268 CYS A N 1
ATOM 2101 C CA . CYS A 1 268 ? 20.562 -34.375 -34.031 1 59.38 268 CYS A CA 1
ATOM 2102 C C . CYS A 1 268 ? 21.859 -33.906 -33.375 1 59.38 268 CYS A C 1
ATOM 2104 O O . CYS A 1 268 ? 22.484 -32.938 -33.844 1 59.38 268 CYS A O 1
ATOM 2106 N N . LEU A 1 269 ? 22.266 -34.25 -32.062 1 57.5 269 LEU A N 1
ATOM 2107 C CA . LEU A 1 269 ? 23.516 -34.031 -31.344 1 57.5 269 LEU A CA 1
ATOM 2108 C C . LEU A 1 269 ? 24.719 -34.344 -32.219 1 57.5 269 LEU A C 1
ATOM 2110 O O . LEU A 1 269 ? 24.75 -35.375 -32.906 1 57.5 269 LEU A O 1
ATOM 2114 N N . ASP A 1 270 ? 25.438 -33.406 -32.812 1 47.94 270 ASP A N 1
ATOM 2115 C CA . ASP A 1 270 ? 26.688 -33.688 -33.5 1 47.94 270 ASP A CA 1
ATOM 2116 C C . ASP A 1 270 ? 27.609 -34.562 -32.625 1 47.94 270 ASP A C 1
ATOM 2118 O O . ASP A 1 270 ? 27.875 -34.188 -31.484 1 47.94 270 ASP A O 1
ATOM 2122 N N . ARG A 1 271 ? 27.812 -35.812 -32.781 1 43.28 271 ARG A N 1
ATOM 2123 C CA . ARG A 1 271 ? 28.797 -36.656 -32.156 1 43.28 271 ARG A CA 1
ATOM 2124 C C . ARG A 1 271 ? 30.141 -35.969 -32.031 1 43.28 271 ARG A C 1
ATOM 2126 O O . ARG A 1 271 ? 30.938 -36.281 -31.156 1 43.28 271 ARG A O 1
ATOM 2133 N N . GLU A 1 272 ? 30.578 -35.125 -32.875 1 40.5 272 GLU A N 1
ATOM 2134 C CA . GLU A 1 272 ? 31.969 -34.656 -32.938 1 40.5 272 GLU A CA 1
ATOM 2135 C C . GLU A 1 272 ? 32.281 -33.656 -31.812 1 40.5 272 GLU A C 1
ATOM 2137 O O . GLU A 1 272 ? 33.438 -33.438 -31.484 1 40.5 272 GLU A O 1
ATOM 2142 N N . ASP A 1 273 ? 31.469 -32.844 -31.312 1 38.28 273 ASP A N 1
ATOM 2143 C CA . ASP A 1 273 ? 31.953 -31.766 -30.453 1 38.28 273 ASP A CA 1
ATOM 2144 C C . ASP A 1 273 ? 32.312 -32.281 -29.062 1 38.28 273 ASP A C 1
ATOM 2146 O O . ASP A 1 273 ? 32.75 -31.516 -28.203 1 38.28 273 ASP A O 1
ATOM 2150 N N . ALA A 1 274 ? 31.906 -33.438 -28.594 1 39.09 274 ALA A N 1
ATOM 2151 C CA . ALA A 1 274 ? 32.5 -33.781 -27.297 1 39.09 274 ALA A CA 1
ATOM 2152 C C . ALA A 1 274 ? 34 -33.938 -27.406 1 39.09 274 ALA A C 1
ATOM 2154 O O . ALA A 1 274 ? 34.688 -34.156 -26.406 1 39.09 274 ALA A O 1
ATOM 2155 N N . VAL A 1 275 ? 34.562 -34.281 -28.594 1 36.78 275 VAL A N 1
ATOM 2156 C CA . VAL A 1 275 ? 35.969 -34.531 -28.531 1 36.78 275 VAL A CA 1
ATOM 2157 C C . VAL A 1 275 ? 36.75 -33.25 -28.25 1 36.78 275 VAL A C 1
ATOM 2159 O O . VAL A 1 275 ? 37.938 -33.25 -27.984 1 36.78 275 VAL A O 1
ATOM 2162 N N . SER A 1 276 ? 36.25 -32.094 -28.672 1 32.25 276 SER A N 1
ATOM 2163 C CA . SER A 1 276 ? 37.281 -31.078 -28.5 1 32.25 276 SER A CA 1
ATOM 2164 C C . SER A 1 276 ? 37.469 -30.688 -27.047 1 32.25 276 SER A C 1
ATOM 2166 O O . SER A 1 276 ? 38.344 -29.922 -26.688 1 32.25 276 SER A O 1
ATOM 2168 N N . SER A 1 277 ? 36.344 -30.688 -26.203 1 29.23 277 SER A N 1
ATOM 2169 C CA . SER A 1 277 ? 36.688 -30.141 -24.906 1 29.23 277 SER A CA 1
ATOM 2170 C C . SER A 1 277 ? 37.344 -31.219 -24.031 1 29.23 277 SER A C 1
ATOM 2172 O O . SER A 1 277 ? 36.875 -31.5 -22.938 1 29.23 277 SER A O 1
ATOM 2174 N N . ASN A 1 278 ? 37.875 -32.344 -24.562 1 24.3 278 ASN A N 1
ATOM 2175 C CA . ASN A 1 278 ? 39 -32.812 -23.766 1 24.3 278 ASN A CA 1
ATOM 2176 C C . ASN A 1 278 ? 40.25 -32 -24.016 1 24.3 278 ASN A C 1
ATOM 2178 O O . ASN A 1 278 ? 40.594 -31.672 -25.156 1 24.3 278 ASN A O 1
ATOM 2182 N N . MET B 1 1 ? 30.578 -19.078 13.688 1 23.62 1 MET B N 1
ATOM 2183 C CA . MET B 1 1 ? 29.719 -17.906 13.492 1 23.62 1 MET B CA 1
ATOM 2184 C C . MET B 1 1 ? 29.141 -17.891 12.086 1 23.62 1 MET B C 1
ATOM 2186 O O . MET B 1 1 ? 29.797 -17.453 11.141 1 23.62 1 MET B O 1
ATOM 2190 N N . SER B 1 2 ? 28.562 -18.969 11.609 1 30.22 2 SER B N 1
ATOM 2191 C CA . SER B 1 2 ? 28.297 -19.438 10.258 1 30.22 2 SER B CA 1
ATOM 2192 C C . SER B 1 2 ? 27.375 -18.484 9.508 1 30.22 2 SER B C 1
ATOM 2194 O O . SER B 1 2 ? 26.297 -18.141 9.992 1 30.22 2 SER B O 1
ATOM 2196 N N . ILE B 1 3 ? 27.922 -17.438 8.797 1 34.06 3 ILE B N 1
ATOM 2197 C CA . ILE B 1 3 ? 27.328 -16.406 7.945 1 34.06 3 ILE B CA 1
ATOM 2198 C C . ILE B 1 3 ? 26.141 -16.984 7.188 1 34.06 3 ILE B C 1
ATOM 2200 O O . ILE B 1 3 ? 26.266 -18.016 6.531 1 34.06 3 ILE B O 1
ATOM 2204 N N . ASN B 1 4 ? 24.984 -16.75 7.738 1 35.03 4 ASN B N 1
ATOM 2205 C CA . ASN B 1 4 ? 23.703 -17.219 7.211 1 35.03 4 ASN B CA 1
ATOM 2206 C C . ASN B 1 4 ? 23.641 -17.062 5.695 1 35.03 4 ASN B C 1
ATOM 2208 O O . ASN B 1 4 ? 23.438 -15.961 5.184 1 35.03 4 ASN B O 1
ATOM 2212 N N . GLN B 1 5 ? 24.547 -17.625 5.059 1 38.5 5 GLN B N 1
ATOM 2213 C CA . GLN B 1 5 ? 24.688 -17.672 3.607 1 38.5 5 GLN B CA 1
ATOM 2214 C C . GLN B 1 5 ? 23.344 -17.859 2.918 1 38.5 5 GLN B C 1
ATOM 2216 O O . GLN B 1 5 ? 22.594 -18.781 3.25 1 38.5 5 GLN B O 1
ATOM 2221 N N . ARG B 1 6 ? 22.734 -16.781 2.551 1 48.56 6 ARG B N 1
ATOM 2222 C CA . ARG B 1 6 ? 21.562 -16.859 1.706 1 48.56 6 ARG B CA 1
ATOM 2223 C C . ARG B 1 6 ? 21.703 -17.969 0.673 1 48.56 6 ARG B C 1
ATOM 2225 O O . ARG B 1 6 ? 22.672 -18 -0.087 1 48.56 6 ARG B O 1
ATOM 2232 N N . PRO B 1 7 ? 21.219 -19.031 0.952 1 49.66 7 PRO B N 1
ATOM 2233 C CA . PRO B 1 7 ? 21.5 -20.047 -0.067 1 49.66 7 PRO B CA 1
ATOM 2234 C C . PRO B 1 7 ? 21.406 -19.5 -1.488 1 49.66 7 PRO B C 1
ATOM 2236 O O . PRO B 1 7 ? 20.625 -18.578 -1.754 1 49.66 7 PRO B O 1
ATOM 2239 N N . LYS B 1 8 ? 22.328 -19.641 -2.293 1 57.88 8 LYS B N 1
ATOM 2240 C CA . LYS B 1 8 ? 22.516 -19.328 -3.707 1 57.88 8 LYS B CA 1
ATOM 2241 C C . LYS B 1 8 ? 21.219 -19.562 -4.496 1 57.88 8 LYS B C 1
ATOM 2243 O O . LYS B 1 8 ? 21.062 -19.031 -5.598 1 57.88 8 LYS B O 1
ATOM 2248 N N . ASN B 1 9 ? 20.094 -20.109 -3.852 1 75.81 9 ASN B N 1
ATOM 2249 C CA . ASN B 1 9 ? 18.906 -20.5 -4.605 1 75.81 9 ASN B CA 1
ATOM 2250 C C . ASN B 1 9 ? 17.641 -19.922 -4 1 75.81 9 ASN B C 1
ATOM 2252 O O . ASN B 1 9 ? 16.625 -20.609 -3.889 1 75.81 9 ASN B O 1
ATOM 2256 N N . SER B 1 10 ? 17.781 -18.672 -3.432 1 81.19 10 SER B N 1
ATOM 2257 C CA . SER B 1 10 ? 16.641 -17.984 -2.818 1 81.19 10 SER B CA 1
ATOM 2258 C C . SER B 1 10 ? 16.391 -16.641 -3.496 1 81.19 10 SER B C 1
ATOM 2260 O O . SER B 1 10 ? 17.312 -16.016 -4.027 1 81.19 10 SER B O 1
ATOM 2262 N N . ARG B 1 11 ? 15.109 -16.297 -3.717 1 81.56 11 ARG B N 1
ATOM 2263 C CA . ARG B 1 11 ? 14.711 -15.023 -4.301 1 81.56 11 ARG B CA 1
ATOM 2264 C C . ARG B 1 11 ? 13.648 -14.344 -3.449 1 81.56 11 ARG B C 1
ATOM 2266 O O . ARG B 1 11 ? 12.633 -14.953 -3.104 1 81.56 11 ARG B O 1
ATOM 2273 N N . LYS B 1 12 ? 13.984 -13.086 -3.059 1 79.69 12 LYS B N 1
ATOM 2274 C CA . LYS B 1 12 ? 12.984 -12.273 -2.369 1 79.69 12 LYS B CA 1
ATOM 2275 C C . LYS B 1 12 ? 12.148 -11.469 -3.359 1 79.69 12 LYS B C 1
ATOM 2277 O O . LYS B 1 12 ? 12.695 -10.766 -4.215 1 79.69 12 LYS B O 1
ATOM 2282 N N . LEU B 1 13 ? 10.898 -11.719 -3.266 1 81.5 13 LEU B N 1
ATOM 2283 C CA . LEU B 1 13 ? 9.984 -11.023 -4.164 1 81.5 13 LEU B CA 1
ATOM 2284 C C . LEU B 1 13 ? 9.188 -9.961 -3.416 1 81.5 13 LEU B C 1
ATOM 2286 O O . LEU B 1 13 ? 8.789 -10.172 -2.268 1 81.5 13 LEU B O 1
ATOM 2290 N N . CYS B 1 14 ? 9.117 -8.789 -3.945 1 78.62 14 CYS B N 1
ATOM 2291 C CA . CYS B 1 14 ? 8.289 -7.695 -3.451 1 78.62 14 CYS B CA 1
ATOM 2292 C C . CYS B 1 14 ? 7.32 -7.215 -4.527 1 78.62 14 CYS B C 1
ATOM 2294 O O . CYS B 1 14 ? 7.742 -6.645 -5.535 1 78.62 14 CYS B O 1
ATOM 2296 N N . GLU B 1 15 ? 6.129 -7.562 -4.324 1 77.81 15 GLU B N 1
ATOM 2297 C CA . GLU B 1 15 ? 5.105 -7.18 -5.293 1 77.81 15 GLU B CA 1
ATOM 2298 C C . GLU B 1 15 ? 4.301 -5.98 -4.797 1 77.81 15 GLU B C 1
ATOM 2300 O O . GLU B 1 15 ? 3.26 -6.152 -4.156 1 77.81 15 GLU B O 1
ATOM 2305 N N . ILE B 1 16 ? 4.672 -4.84 -5.098 1 71.56 16 ILE B N 1
ATOM 2306 C CA . ILE B 1 16 ? 4.043 -3.586 -4.691 1 71.56 16 ILE B CA 1
ATOM 2307 C C . ILE B 1 16 ? 2.592 -3.561 -5.168 1 71.56 16 ILE B C 1
ATOM 2309 O O . ILE B 1 16 ? 1.713 -3.045 -4.477 1 71.56 16 ILE B O 1
ATOM 2313 N N . ASP B 1 17 ? 2.385 -4.266 -6.211 1 79 17 ASP B N 1
ATOM 2314 C CA . ASP B 1 17 ? 1.046 -4.297 -6.793 1 79 17 ASP B CA 1
ATOM 2315 C C . ASP B 1 17 ? 0.065 -5.016 -5.867 1 79 17 ASP B C 1
ATOM 2317 O O . ASP B 1 17 ? -1.104 -4.637 -5.781 1 79 17 ASP B O 1
ATOM 2321 N N . GLN B 1 18 ? 0.618 -5.898 -5.176 1 83.44 18 GLN B N 1
ATOM 2322 C CA . GLN B 1 18 ? -0.238 -6.656 -4.27 1 83.44 18 GLN B CA 1
ATOM 2323 C C . GLN B 1 18 ? -0.764 -5.77 -3.143 1 83.44 18 GLN B C 1
ATOM 2325 O O . GLN B 1 18 ? -1.966 -5.75 -2.871 1 83.44 18 GLN B O 1
ATOM 2330 N N . THR B 1 19 ? 0.076 -5.035 -2.51 1 84.38 19 THR B N 1
ATOM 2331 C CA . THR B 1 19 ? -0.315 -4.203 -1.379 1 84.38 19 THR B CA 1
ATOM 2332 C C . THR B 1 19 ? -1.247 -3.08 -1.828 1 84.38 19 THR B C 1
ATOM 2334 O O . THR B 1 19 ? -2.217 -2.758 -1.139 1 84.38 19 THR B O 1
ATOM 2337 N N . GLN B 1 20 ? -0.957 -2.586 -2.961 1 85.44 20 GLN B N 1
ATOM 2338 C CA . GLN B 1 20 ? -1.805 -1.528 -3.502 1 85.44 20 GLN B CA 1
ATOM 2339 C C . GLN B 1 20 ? -3.205 -2.049 -3.811 1 85.44 20 GLN B C 1
ATOM 2341 O O . GLN B 1 20 ? -4.199 -1.373 -3.539 1 85.44 20 GLN B O 1
ATOM 2346 N N . ALA B 1 21 ? -3.229 -3.223 -4.375 1 87.56 21 ALA B N 1
ATOM 2347 C CA . ALA B 1 21 ? -4.523 -3.822 -4.699 1 87.56 21 ALA B CA 1
ATOM 2348 C C . ALA B 1 21 ? -5.344 -4.07 -3.438 1 87.56 21 ALA B C 1
ATOM 2350 O O . ALA B 1 21 ? -6.547 -3.809 -3.412 1 87.56 21 ALA B O 1
ATOM 2351 N N . VAL B 1 22 ? -4.703 -4.504 -2.469 1 91.75 22 VAL B N 1
ATOM 2352 C CA . VAL B 1 22 ? -5.395 -4.848 -1.231 1 91.75 22 VAL B CA 1
ATOM 2353 C C . VAL B 1 22 ? -5.969 -3.586 -0.592 1 91.75 22 VAL B C 1
ATOM 2355 O O . VAL B 1 22 ? -7.137 -3.561 -0.195 1 91.75 22 VAL B O 1
ATOM 2358 N N . ILE B 1 23 ? -5.227 -2.576 -0.53 1 90.31 23 ILE B N 1
ATOM 2359 C CA . ILE B 1 23 ? -5.664 -1.358 0.145 1 90.31 23 ILE B CA 1
ATOM 2360 C C . ILE B 1 23 ? -6.809 -0.718 -0.638 1 90.31 23 ILE B C 1
ATOM 2362 O O . ILE B 1 23 ? -7.75 -0.182 -0.047 1 90.31 23 ILE B O 1
ATOM 2366 N N . GLN B 1 24 ? -6.684 -0.731 -1.914 1 89.94 24 GLN B N 1
ATOM 2367 C CA . GLN B 1 24 ? -7.762 -0.208 -2.746 1 89.94 24 GLN B CA 1
ATOM 2368 C C . GLN B 1 24 ? -9.055 -0.994 -2.537 1 89.94 24 GLN B C 1
ATOM 2370 O O . GLN B 1 24 ? -10.141 -0.412 -2.473 1 89.94 24 GLN B O 1
ATOM 2375 N N . GLN B 1 25 ? -8.844 -2.225 -2.467 1 93.56 25 GLN B N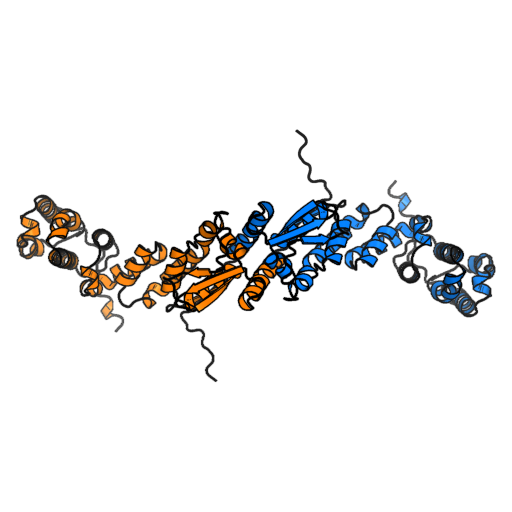 1
ATOM 2376 C CA . GLN B 1 25 ? -10.023 -3.062 -2.254 1 93.56 25 GLN B CA 1
ATOM 2377 C C . GLN B 1 25 ? -10.617 -2.838 -0.867 1 93.56 25 GLN B C 1
ATOM 2379 O O . GLN B 1 25 ? -11.836 -2.896 -0.689 1 93.56 25 GLN B O 1
ATOM 2384 N N . LEU B 1 26 ? -9.758 -2.584 0.077 1 95.12 26 LEU B N 1
ATOM 2385 C CA . LEU B 1 26 ? -10.25 -2.279 1.418 1 95.12 26 LEU B CA 1
ATOM 2386 C C . LEU B 1 26 ? -11.117 -1.029 1.407 1 95.12 26 LEU B C 1
ATOM 2388 O O . LEU B 1 26 ? -12.141 -0.974 2.098 1 95.12 26 LEU B O 1
ATOM 2392 N N . ASP B 1 27 ? -10.695 -0.064 0.666 1 95.31 27 ASP B N 1
ATOM 2393 C CA . ASP B 1 27 ? -11.508 1.144 0.549 1 95.31 27 ASP B CA 1
ATOM 2394 C C . ASP B 1 27 ? -12.859 0.836 -0.094 1 95.31 27 ASP B C 1
ATOM 2396 O O . ASP B 1 27 ? -13.883 1.4 0.298 1 95.31 27 ASP B O 1
ATOM 2400 N N . LYS B 1 28 ? -12.875 -0.027 -1.095 1 94.94 28 LYS B N 1
ATOM 2401 C CA . LYS B 1 28 ? -14.125 -0.424 -1.734 1 94.94 28 LYS B CA 1
ATOM 2402 C C . LYS B 1 28 ? -15.047 -1.128 -0.745 1 94.94 28 LYS B C 1
ATOM 2404 O O . LYS B 1 28 ? -16.25 -0.873 -0.725 1 94.94 28 LYS B O 1
ATOM 2409 N N . LEU B 1 29 ? -14.445 -1.983 0.017 1 94.06 29 LEU B N 1
ATOM 2410 C CA . LEU B 1 29 ? -15.219 -2.672 1.045 1 94.06 29 LEU B CA 1
ATOM 2411 C C . LEU B 1 29 ? -15.828 -1.676 2.029 1 94.06 29 LEU B C 1
ATOM 2413 O O . LEU B 1 29 ? -17 -1.779 2.381 1 94.06 29 LEU B O 1
ATOM 2417 N N . ARG B 1 30 ? -15.055 -0.667 2.426 1 95 30 ARG B N 1
ATOM 2418 C CA . ARG B 1 30 ? -15.523 0.356 3.355 1 95 30 ARG B CA 1
ATOM 2419 C C . ARG B 1 30 ? -16.703 1.125 2.775 1 95 30 ARG B C 1
ATOM 2421 O O . ARG B 1 30 ? -17.734 1.288 3.438 1 95 30 ARG B O 1
ATOM 2428 N N . ARG B 1 31 ? -16.547 1.529 1.587 1 94.19 31 ARG B N 1
ATOM 2429 C CA . ARG B 1 31 ? -17.562 2.35 0.938 1 94.19 31 ARG B CA 1
ATOM 2430 C C . ARG B 1 31 ? -18.859 1.565 0.745 1 94.19 31 ARG B C 1
ATOM 2432 O O . ARG B 1 31 ? -19.953 2.145 0.736 1 94.19 31 ARG B O 1
ATOM 2439 N N . SER B 1 32 ? -18.734 0.248 0.623 1 92.69 32 SER B N 1
ATOM 2440 C CA . SER B 1 32 ? -19.906 -0.604 0.455 1 92.69 32 SER B CA 1
ATOM 2441 C C . SER B 1 32 ? -20.422 -1.106 1.8 1 92.69 32 SER B C 1
ATOM 2443 O O . SER B 1 32 ? -21.406 -1.854 1.855 1 92.69 32 SER B O 1
ATOM 2445 N N . GLY B 1 33 ? -19.75 -0.74 2.863 1 92.44 33 GLY B N 1
ATOM 2446 C CA . GLY B 1 33 ? -20.156 -1.137 4.203 1 92.44 33 GLY B CA 1
ATOM 2447 C C . GLY B 1 33 ? -19.922 -2.609 4.484 1 92.44 33 GLY B C 1
ATOM 2448 O O . GLY B 1 33 ? -20.578 -3.189 5.359 1 92.44 33 GLY B O 1
ATOM 2449 N N . LEU B 1 34 ? -19 -3.244 3.729 1 90.94 34 LEU B N 1
ATOM 2450 C CA . LEU B 1 34 ? -18.766 -4.676 3.861 1 90.94 34 LEU B CA 1
ATOM 2451 C C . LEU B 1 34 ? -17.641 -4.953 4.855 1 90.94 34 LEU B C 1
ATOM 2453 O O . LEU B 1 34 ? -16.594 -4.297 4.816 1 90.94 34 LEU B O 1
ATOM 2457 N N . LEU B 1 35 ? -17.906 -5.84 5.773 1 89.88 35 LEU B N 1
ATOM 2458 C CA . LEU B 1 35 ? -16.969 -6.348 6.77 1 89.88 35 LEU B CA 1
ATOM 2459 C C . LEU B 1 35 ? -16.5 -5.234 7.699 1 89.88 35 LEU B C 1
ATOM 2461 O O . LEU B 1 35 ? -15.406 -5.301 8.25 1 89.88 35 LEU B O 1
ATOM 2465 N N . CYS B 1 36 ? -17.25 -4.168 7.742 1 92.12 36 CYS B N 1
ATOM 2466 C CA . CYS B 1 36 ? -16.906 -3.07 8.648 1 92.12 36 CYS B CA 1
ATOM 2467 C C . CYS B 1 36 ? -17.266 -3.424 10.086 1 92.12 36 CYS B C 1
ATOM 2469 O O . CYS B 1 36 ? -18.297 -4.051 10.344 1 92.12 36 CYS B O 1
ATOM 2471 N N . ASP B 1 37 ? -16.422 -3.01 10.992 1 89.5 37 ASP B N 1
ATOM 2472 C CA . ASP B 1 37 ? -16.641 -3.387 12.383 1 89.5 37 ASP B CA 1
ATOM 2473 C C . ASP B 1 37 ? -16.625 -2.162 13.297 1 89.5 37 ASP B C 1
ATOM 2475 O O . ASP B 1 37 ? -16.594 -2.293 14.523 1 89.5 37 ASP B O 1
ATOM 2479 N N . VAL B 1 38 ? -16.641 -0.968 12.734 1 91.81 38 VAL B N 1
ATOM 2480 C CA . VAL B 1 38 ? -16.75 0.275 13.492 1 91.81 38 VAL B CA 1
ATOM 2481 C C . VAL B 1 38 ? -17.484 1.324 12.656 1 91.81 38 VAL B C 1
ATOM 2483 O O . VAL B 1 38 ? -17.422 1.293 11.422 1 91.81 38 VAL B O 1
ATOM 2486 N N . THR B 1 39 ? -18.156 2.166 13.305 1 94.38 39 THR B N 1
ATOM 2487 C CA . THR B 1 39 ? -18.859 3.273 12.656 1 94.38 39 THR B CA 1
ATOM 2488 C C . THR B 1 39 ? -18.422 4.605 13.266 1 94.38 39 THR B C 1
ATOM 2490 O O . THR B 1 39 ? -18.562 4.816 14.469 1 94.38 39 THR B O 1
ATOM 2493 N N . ILE B 1 40 ? -17.875 5.457 12.5 1 94.12 40 ILE B N 1
ATOM 2494 C CA . ILE B 1 40 ? -17.531 6.816 12.906 1 94.12 40 ILE B CA 1
ATOM 2495 C C . ILE B 1 40 ? -18.75 7.73 12.719 1 94.12 40 ILE B C 1
ATOM 2497 O O . ILE B 1 40 ? -19.359 7.746 11.648 1 94.12 40 ILE B O 1
ATOM 2501 N N . VAL B 1 41 ? -19.125 8.398 13.719 1 94.38 41 VAL B N 1
ATOM 2502 C CA . VAL B 1 41 ? -20.297 9.273 13.656 1 94.38 41 VAL B CA 1
ATOM 2503 C C . VAL B 1 41 ? -19.859 10.727 13.844 1 94.38 41 VAL B C 1
ATOM 2505 O O . VAL B 1 41 ? -19.156 11.055 14.789 1 94.38 41 VAL B O 1
ATOM 2508 N N . VAL B 1 42 ? -20.25 11.516 12.922 1 93.19 42 VAL B N 1
ATOM 2509 C CA . VAL B 1 42 ? -19.984 12.953 12.961 1 93.19 42 VAL B CA 1
ATOM 2510 C C . VAL B 1 42 ? -21.266 13.719 12.602 1 93.19 42 VAL B C 1
ATOM 2512 O O . VAL B 1 42 ? -21.766 13.602 11.477 1 93.19 42 VAL B O 1
ATOM 2515 N N . ASN B 1 43 ? -21.734 14.516 13.461 1 90.62 43 ASN B N 1
ATOM 2516 C CA . ASN B 1 43 ? -22.938 15.312 13.25 1 90.62 43 ASN B CA 1
ATOM 2517 C C . ASN B 1 43 ? -24.094 14.453 12.711 1 90.62 43 ASN B C 1
ATOM 2519 O O . ASN B 1 43 ? -24.734 14.828 11.734 1 90.62 43 ASN B O 1
ATOM 2523 N N . GLY B 1 44 ? -24.25 13.297 13.18 1 88.38 44 GLY B N 1
ATOM 2524 C CA . GLY B 1 44 ? -25.359 12.414 12.828 1 88.38 44 GLY B CA 1
ATOM 2525 C C . GLY B 1 44 ? -25.078 11.562 11.609 1 88.38 44 GLY B C 1
ATOM 2526 O O . GLY B 1 44 ? -25.828 10.633 11.312 1 88.38 44 GLY B O 1
ATOM 2527 N N . ARG B 1 45 ? -24.047 11.891 10.891 1 94.12 45 ARG B N 1
ATOM 2528 C CA . ARG B 1 45 ? -23.688 11.078 9.734 1 94.12 45 ARG B CA 1
ATOM 2529 C C . ARG B 1 45 ? -22.797 9.906 10.141 1 94.12 45 ARG B C 1
ATOM 2531 O O . ARG B 1 45 ? -21.922 10.055 10.992 1 94.12 45 ARG B O 1
ATOM 2538 N N . GLU B 1 46 ? -23.031 8.797 9.508 1 94.94 46 GLU B N 1
ATOM 2539 C CA . GLU B 1 46 ? -22.328 7.574 9.859 1 94.94 46 GLU B CA 1
ATOM 2540 C C . GLU B 1 46 ? -21.344 7.172 8.766 1 94.94 46 GLU B C 1
ATOM 2542 O O . GLU B 1 46 ? -21.672 7.223 7.578 1 94.94 46 GLU B O 1
ATOM 2547 N N . PHE B 1 47 ? -20.125 6.809 9.18 1 95.62 47 PHE B N 1
ATOM 2548 C CA . PHE B 1 47 ? -19.078 6.352 8.281 1 95.62 47 PHE B CA 1
ATOM 2549 C C . PHE B 1 47 ? -18.531 4.996 8.727 1 95.62 47 PHE B C 1
ATOM 2551 O O . PHE B 1 47 ? -17.688 4.922 9.617 1 95.62 47 PHE B O 1
ATOM 2558 N N . PRO B 1 48 ? -19.047 3.92 8.109 1 95.06 48 PRO B N 1
ATOM 2559 C CA . PRO B 1 48 ? -18.484 2.607 8.438 1 95.06 48 PRO B CA 1
ATOM 2560 C C . PRO B 1 48 ? -17.016 2.479 8.047 1 95.06 48 PRO B C 1
ATOM 2562 O O . PRO B 1 48 ? -16.594 3.045 7.039 1 95.06 48 PRO B O 1
ATOM 2565 N N . ALA B 1 49 ? -16.234 1.82 8.852 1 95.62 49 ALA B N 1
ATOM 2566 C CA . ALA B 1 49 ? -14.812 1.611 8.609 1 95.62 49 ALA B CA 1
ATOM 2567 C C . ALA B 1 49 ? -14.328 0.32 9.258 1 95.62 49 ALA B C 1
ATOM 2569 O O . ALA B 1 49 ? -15.109 -0.4 9.883 1 95.62 49 ALA B O 1
ATOM 2570 N N . HIS B 1 50 ? -13.18 -0.058 9 1 93.69 50 HIS B N 1
ATOM 2571 C CA . HIS B 1 50 ? -12.531 -1.205 9.625 1 93.69 50 HIS B CA 1
ATOM 2572 C C . HIS B 1 50 ? -11.602 -0.766 10.75 1 93.69 50 HIS B C 1
ATOM 2574 O O . HIS B 1 50 ? -10.688 0.035 10.539 1 93.69 50 HIS B O 1
ATOM 2580 N N . ARG B 1 51 ? -11.82 -1.302 11.93 1 93.44 51 ARG B N 1
ATOM 2581 C CA . ARG B 1 51 ? -11.016 -0.934 13.094 1 93.44 51 ARG B CA 1
ATOM 2582 C C . ARG B 1 51 ? -9.531 -1.147 12.82 1 93.44 51 ARG B C 1
ATOM 2584 O O . ARG B 1 51 ? -8.703 -0.293 13.156 1 93.44 51 ARG B O 1
ATOM 2591 N N . ALA B 1 52 ? -9.242 -2.289 12.234 1 92.94 52 ALA B N 1
ATOM 2592 C CA . ALA B 1 52 ? -7.848 -2.643 11.992 1 92.94 52 ALA B CA 1
ATOM 2593 C C . ALA B 1 52 ? -7.168 -1.619 11.086 1 92.94 52 ALA B C 1
ATOM 2595 O O . ALA B 1 52 ? -6.027 -1.226 11.336 1 92.94 52 ALA B O 1
ATOM 2596 N N . VAL B 1 53 ? -7.848 -1.18 10.023 1 94.88 53 VAL B N 1
ATOM 2597 C CA . VAL B 1 53 ? -7.285 -0.218 9.078 1 94.88 53 VAL B CA 1
ATOM 2598 C C . VAL B 1 53 ? -7.082 1.128 9.773 1 94.88 53 VAL B C 1
ATOM 2600 O O . VAL B 1 53 ? -6.027 1.749 9.641 1 94.88 53 VAL B O 1
ATOM 2603 N N . LEU B 1 54 ? -8.086 1.564 10.547 1 94.19 54 LEU B N 1
ATOM 2604 C CA . LEU B 1 54 ? -7.984 2.83 11.266 1 94.19 54 LEU B CA 1
ATOM 2605 C C . LEU B 1 54 ? -6.844 2.789 12.273 1 94.19 54 LEU B C 1
ATOM 2607 O O . LEU B 1 54 ? -6.055 3.732 12.367 1 94.19 54 LEU B O 1
ATOM 2611 N N . ALA B 1 55 ? -6.758 1.697 12.992 1 93.38 55 ALA B N 1
ATOM 2612 C CA . ALA B 1 55 ? -5.68 1.529 13.961 1 93.38 55 ALA B CA 1
ATOM 2613 C C . ALA B 1 55 ? -4.32 1.52 13.273 1 93.38 55 ALA B C 1
ATOM 2615 O O . ALA B 1 55 ? -3.354 2.09 13.789 1 93.38 55 ALA B O 1
ATOM 2616 N N . ALA B 1 56 ? -4.273 0.893 12.133 1 93.81 56 ALA B N 1
ATOM 2617 C CA . ALA B 1 56 ? -3.021 0.758 11.391 1 93.81 56 ALA B CA 1
ATOM 2618 C C . ALA B 1 56 ? -2.541 2.111 10.875 1 93.81 56 ALA B C 1
ATOM 2620 O O . ALA B 1 56 ? -1.354 2.287 10.594 1 93.81 56 ALA B O 1
ATOM 2621 N N . SER B 1 57 ? -3.41 3.023 10.656 1 91.25 57 SER B N 1
ATOM 2622 C CA . SER B 1 57 ? -3.031 4.352 10.188 1 91.25 57 SER B CA 1
ATOM 2623 C C . SER B 1 57 ? -2.309 5.141 11.273 1 91.25 57 SER B C 1
ATOM 2625 O O . SER B 1 57 ? -1.693 6.172 10.992 1 91.25 57 SER B O 1
ATOM 2627 N N . GLY B 1 58 ? -2.408 4.645 12.523 1 88.62 58 GLY B N 1
ATOM 2628 C CA . GLY B 1 58 ? -1.749 5.305 13.641 1 88.62 58 GLY B CA 1
ATOM 2629 C C . GLY B 1 58 ? -2.564 6.438 14.234 1 88.62 58 GLY B C 1
ATOM 2630 O O . GLY B 1 58 ? -3.785 6.488 14.062 1 88.62 58 GLY B O 1
ATOM 2631 N N . GLY B 1 59 ? -1.822 7.207 15.102 1 89.44 59 GLY B N 1
ATOM 2632 C CA . GLY B 1 59 ? -2.393 8.414 15.672 1 89.44 59 GLY B CA 1
ATOM 2633 C C . GLY B 1 59 ? -3.533 8.148 16.625 1 89.44 59 GLY B C 1
ATOM 2634 O O . GLY B 1 59 ? -3.393 7.352 17.562 1 89.44 59 GLY B O 1
ATOM 2635 N N . PHE B 1 60 ? -4.641 8.875 16.406 1 90.94 60 PHE B N 1
ATOM 2636 C CA . PHE B 1 60 ? -5.809 8.898 17.281 1 90.94 60 PHE B CA 1
ATOM 2637 C C . PHE B 1 60 ? -6.449 7.516 17.375 1 90.94 60 PHE B C 1
ATOM 2639 O O . PHE B 1 60 ? -6.707 7.008 18.469 1 90.94 60 PHE B O 1
ATOM 2646 N N . PHE B 1 61 ? -6.57 6.824 16.266 1 91.94 61 PHE B N 1
ATOM 2647 C CA . PHE B 1 61 ? -7.305 5.566 16.219 1 91.94 61 PHE B CA 1
ATOM 2648 C C . PHE B 1 61 ? -6.469 4.426 16.797 1 91.94 61 PHE B C 1
ATOM 2650 O O . PHE B 1 61 ? -7.008 3.508 17.406 1 91.94 61 PHE B O 1
ATOM 2657 N N . ALA B 1 62 ? -5.191 4.484 16.5 1 90.94 62 ALA B N 1
ATOM 2658 C CA . ALA B 1 62 ? -4.316 3.475 17.094 1 90.94 62 ALA B CA 1
ATOM 2659 C C . ALA B 1 62 ? -4.43 3.475 18.609 1 90.94 62 ALA B C 1
ATOM 2661 O O . ALA B 1 62 ? -4.508 2.414 19.234 1 90.94 62 ALA B O 1
ATOM 2662 N N . GLY B 1 63 ? -4.398 4.684 19.219 1 87.44 63 GLY B N 1
ATOM 2663 C CA . GLY B 1 63 ? -4.566 4.797 20.656 1 87.44 63 GLY B CA 1
ATOM 2664 C C . GLY B 1 63 ? -5.938 4.355 21.141 1 87.44 63 GLY B C 1
ATOM 2665 O O . GLY B 1 63 ? -6.062 3.721 22.188 1 87.44 63 GLY B O 1
ATOM 2666 N N . LEU B 1 64 ? -6.914 4.66 20.359 1 85.69 64 LEU B N 1
ATOM 2667 C CA . LEU B 1 64 ? -8.297 4.359 20.703 1 85.69 64 LEU B CA 1
ATOM 2668 C C . LEU B 1 64 ? -8.539 2.855 20.719 1 85.69 64 LEU B C 1
ATOM 2670 O O . LEU B 1 64 ? -9.219 2.334 21.609 1 85.69 64 LEU B O 1
ATOM 2674 N N . PHE B 1 65 ? -7.938 2.107 19.719 1 86.88 65 PHE B N 1
ATOM 2675 C CA . PHE B 1 65 ? -8.258 0.697 19.547 1 86.88 65 PHE B CA 1
ATOM 2676 C C . PHE B 1 65 ? -7.191 -0.187 20.188 1 86.88 65 PHE B C 1
ATOM 2678 O O . PHE B 1 65 ? -7.324 -1.412 20.203 1 86.88 65 PHE B O 1
ATOM 2685 N N . ALA B 1 66 ? -5.898 0.282 20.484 1 74.69 66 ALA B N 1
ATOM 2686 C CA . ALA B 1 66 ? -4.875 -0.495 21.172 1 74.69 66 ALA B CA 1
ATOM 2687 C C . ALA B 1 66 ? -5.395 -1.034 22.5 1 74.69 66 ALA B C 1
ATOM 2689 O O . ALA B 1 66 ? -5.023 -2.131 22.922 1 74.69 66 ALA B O 1
ATOM 2690 N N . SER B 1 67 ? -5.871 -0.179 23.344 1 61.94 67 SER B N 1
ATOM 2691 C CA . SER B 1 67 ? -6.348 -0.628 24.656 1 61.94 67 SER B CA 1
ATOM 2692 C C . SER B 1 67 ? -7.402 -1.719 24.516 1 61.94 67 SER B C 1
ATOM 2694 O O . SER B 1 67 ? -8.32 -1.6 23.703 1 61.94 67 SER B O 1
ATOM 2696 N N . ASN B 1 68 ? -6.871 -3.057 24.234 1 54.97 68 ASN B N 1
ATOM 2697 C CA . ASN B 1 68 ? -7.68 -4.27 24.281 1 54.97 68 ASN B CA 1
ATOM 2698 C C . ASN B 1 68 ? -8.984 -4.047 25.047 1 54.97 68 ASN B C 1
ATOM 2700 O O . ASN B 1 68 ? -9.75 -4.984 25.266 1 54.97 68 ASN B O 1
ATOM 2704 N N . MET B 1 69 ? -8.805 -3.098 26.047 1 44.56 69 MET B N 1
ATOM 2705 C CA . MET B 1 69 ? -9.844 -3.152 27.062 1 44.56 69 MET B CA 1
ATOM 2706 C C . MET B 1 69 ? -11.227 -3.207 26.438 1 44.56 69 MET B C 1
ATOM 2708 O O . MET B 1 69 ? -12.172 -3.725 27.031 1 44.56 69 MET B O 1
ATOM 2712 N N . GLN B 1 70 ? -11.578 -2.211 25.719 1 41.56 70 GLN B N 1
ATOM 2713 C CA . GLN B 1 70 ? -13.023 -2.234 25.547 1 41.56 70 GLN B CA 1
ATOM 2714 C C . GLN B 1 70 ? -13.445 -3.311 24.547 1 41.56 70 GLN B C 1
ATOM 2716 O O . GLN B 1 70 ? -13.062 -3.262 23.375 1 41.56 70 GLN B O 1
ATOM 2721 N N . GLU B 1 71 ? -13.234 -4.645 24.812 1 42.91 71 GLU B N 1
ATOM 2722 C CA . GLU B 1 71 ? -14.328 -5.5 24.359 1 42.91 71 GLU B CA 1
ATOM 2723 C C . GLU B 1 71 ? -15.438 -4.68 23.703 1 42.91 71 GLU B C 1
ATOM 2725 O O . GLU B 1 71 ? -16.531 -5.188 23.453 1 42.91 71 GLU B O 1
ATOM 2730 N N . ASN B 1 72 ? -15.312 -3.336 24.141 1 41.81 72 ASN B N 1
ATOM 2731 C CA . ASN B 1 72 ? -16.562 -2.605 23.938 1 41.81 72 ASN B CA 1
ATOM 2732 C C . ASN B 1 72 ? -17.031 -2.705 22.484 1 41.81 72 ASN B C 1
ATOM 2734 O O . ASN B 1 72 ? -16.25 -2.49 21.562 1 41.81 72 ASN B O 1
ATOM 2738 N N . SER B 1 73 ? -17.844 -3.525 22.328 1 48.25 73 SER B N 1
ATOM 2739 C CA . SER B 1 73 ? -18.969 -3.678 21.406 1 48.25 73 SER B CA 1
ATOM 2740 C C . SER B 1 73 ? -19.281 -2.367 20.688 1 48.25 73 SER B C 1
ATOM 2742 O O . SER B 1 73 ? -20.141 -2.326 19.812 1 48.25 73 SER B O 1
ATOM 2744 N N . GLN B 1 74 ? -18.656 -1.346 21.344 1 55.66 74 GLN B N 1
ATOM 2745 C CA . GLN B 1 74 ? -19.297 -0.182 20.75 1 55.66 74 GLN B CA 1
ATOM 2746 C C . GLN B 1 74 ? -18.734 0.105 19.359 1 55.66 74 GLN B C 1
ATOM 2748 O O . GLN B 1 74 ? -17.531 0.337 19.203 1 55.66 74 GLN B O 1
ATOM 2753 N N . ASN B 1 75 ? -19.328 -0.347 18.344 1 79 75 ASN B N 1
ATOM 2754 C CA . ASN B 1 75 ? -19.203 -0.264 16.891 1 79 75 ASN B CA 1
ATOM 2755 C C . ASN B 1 75 ? -19.297 1.179 16.406 1 79 75 ASN B C 1
ATOM 2757 O O . ASN B 1 75 ? -19.312 1.43 15.203 1 79 75 ASN B O 1
ATOM 2761 N N . ILE B 1 76 ? -19.266 2.166 17.688 1 89.12 76 ILE B N 1
ATOM 2762 C CA . ILE B 1 76 ? -19.5 3.52 17.188 1 89.12 76 ILE B CA 1
ATOM 2763 C C . ILE B 1 76 ? -18.453 4.465 17.797 1 89.12 76 ILE B C 1
ATOM 2765 O O . ILE B 1 76 ? -18.203 4.434 19 1 89.12 76 ILE B O 1
ATOM 2769 N N . VAL B 1 77 ? -17.75 5.238 17.172 1 90.56 77 VAL B N 1
ATOM 2770 C CA . VAL B 1 77 ? -16.812 6.289 17.562 1 90.56 77 VAL B CA 1
ATOM 2771 C C . VAL B 1 77 ? -17.375 7.652 17.172 1 90.56 77 VAL B C 1
ATOM 2773 O O . VAL B 1 77 ? -17.609 7.922 15.992 1 90.56 77 VAL B O 1
ATOM 2776 N N . ASN B 1 78 ? -17.625 8.57 18.094 1 90.62 78 ASN B N 1
ATOM 2777 C CA . ASN B 1 78 ? -18.125 9.922 17.828 1 90.62 78 ASN B CA 1
ATOM 2778 C C . ASN B 1 78 ? -16.984 10.93 17.719 1 90.62 78 ASN B C 1
ATOM 2780 O O . ASN B 1 78 ? -16.203 11.094 18.656 1 90.62 78 ASN B O 1
ATOM 2784 N N . LEU B 1 79 ? -16.938 11.555 16.531 1 87.94 79 LEU B N 1
ATOM 2785 C CA . LEU B 1 79 ? -15.953 12.609 16.312 1 87.94 79 LEU B CA 1
ATOM 2786 C C . LEU B 1 79 ? -16.625 13.977 16.25 1 87.94 79 LEU B C 1
ATOM 2788 O O . LEU B 1 79 ? -17.344 14.273 15.289 1 87.94 79 LEU B O 1
ATOM 2792 N N . GLY B 1 80 ? -16.953 14.609 17.234 1 79 80 GLY B N 1
ATOM 2793 C CA . GLY B 1 80 ? -17.75 15.812 17.359 1 79 80 GLY B CA 1
ATOM 2794 C C . GLY B 1 80 ? -17.109 17.031 16.719 1 79 80 GLY B C 1
ATOM 2795 O O . GLY B 1 80 ? -17.797 18 16.375 1 79 80 GLY B O 1
ATOM 2796 N N . GLU B 1 81 ? -15.977 17.062 16.344 1 76.56 81 GLU B N 1
ATOM 2797 C CA . GLU B 1 81 ? -15.297 18.312 16.047 1 76.56 81 GLU B CA 1
ATOM 2798 C C . GLU B 1 81 ? -14.977 18.422 14.555 1 76.56 81 GLU B C 1
ATOM 2800 O O . GLU B 1 81 ? -14.484 19.453 14.102 1 76.56 81 GLU B O 1
ATOM 2805 N N . ILE B 1 82 ? -15.391 17.375 13.828 1 85.69 82 ILE B N 1
ATOM 2806 C CA . ILE B 1 82 ? -14.953 17.391 12.43 1 85.69 82 ILE B CA 1
ATOM 2807 C C . ILE B 1 82 ? -16.172 17.406 11.516 1 85.69 82 ILE B C 1
ATOM 2809 O O . ILE B 1 82 ? -17.188 16.781 11.805 1 85.69 82 ILE B O 1
ATOM 2813 N N . ASP B 1 83 ? -16.125 18.203 10.477 1 91.88 83 ASP B N 1
ATOM 2814 C CA . ASP B 1 83 ? -17.156 18.203 9.445 1 91.88 83 ASP B CA 1
ATOM 2815 C C . ASP B 1 83 ? -17.25 16.844 8.758 1 91.88 83 ASP B C 1
ATOM 2817 O O . ASP B 1 83 ? -16.234 16.203 8.492 1 91.88 83 ASP B O 1
ATOM 2821 N N . PRO B 1 84 ? -18.5 16.469 8.414 1 93.19 84 PRO B N 1
ATOM 2822 C CA . PRO B 1 84 ? -18.703 15.172 7.773 1 93.19 84 PRO B CA 1
ATOM 2823 C C . PRO B 1 84 ? -17.969 15.047 6.445 1 93.19 84 PRO B C 1
ATOM 2825 O O . PRO B 1 84 ? -17.406 13.992 6.137 1 93.19 84 PRO B O 1
ATOM 2828 N N . GLU B 1 85 ? -18.031 16.109 5.664 1 93.94 85 GLU B N 1
ATOM 2829 C CA . GLU B 1 85 ? -17.359 16.047 4.371 1 93.94 85 GLU B CA 1
ATOM 2830 C C . GLU B 1 85 ? -15.844 15.883 4.539 1 93.94 85 GLU B C 1
ATOM 2832 O O . GLU B 1 85 ? -15.211 15.133 3.799 1 93.94 85 GLU B O 1
ATOM 2837 N N . VAL B 1 86 ? -15.305 16.547 5.52 1 95.5 86 VAL B N 1
ATOM 2838 C CA . VAL B 1 86 ? -13.883 16.453 5.816 1 95.5 86 VAL B CA 1
ATOM 2839 C C . VAL B 1 86 ? -13.555 15.055 6.332 1 95.5 86 VAL B C 1
ATOM 2841 O O . VAL B 1 86 ? -12.508 14.492 5.988 1 95.5 86 VAL B O 1
ATOM 2844 N N . THR B 1 87 ? -14.516 14.523 7.117 1 95.44 87 THR B N 1
ATOM 2845 C CA . THR B 1 87 ? -14.32 13.18 7.648 1 95.44 87 THR B CA 1
ATOM 2846 C C . THR B 1 87 ? -14.211 12.156 6.52 1 95.44 87 THR B C 1
ATOM 2848 O O . THR B 1 87 ? -13.336 11.297 6.531 1 95.44 87 THR B O 1
ATOM 2851 N N . GLU B 1 88 ? -15.047 12.281 5.539 1 95.06 88 GLU B N 1
ATOM 2852 C CA . GLU B 1 88 ? -15.008 11.383 4.383 1 95.06 88 GLU B CA 1
ATOM 2853 C C . GLU B 1 88 ? -13.672 11.5 3.646 1 95.06 88 GLU B C 1
ATOM 2855 O O . GLU B 1 88 ? -13.078 10.492 3.264 1 95.06 88 GLU B O 1
ATOM 2860 N N . ASP B 1 89 ? -13.188 12.727 3.443 1 94.88 89 ASP B N 1
ATOM 2861 C CA . ASP B 1 89 ? -11.922 12.961 2.762 1 94.88 89 ASP B CA 1
ATOM 2862 C C . ASP B 1 89 ? -10.766 12.32 3.52 1 94.88 89 ASP B C 1
ATOM 2864 O O . ASP B 1 89 ? -9.906 11.672 2.92 1 94.88 89 ASP B O 1
ATOM 2868 N N . VAL B 1 90 ? -10.812 12.492 4.824 1 95.31 90 VAL B N 1
ATOM 2869 C CA . VAL B 1 90 ? -9.727 12 5.656 1 95.31 90 VAL B CA 1
ATOM 2870 C C . VAL B 1 90 ? -9.75 10.477 5.699 1 95.31 90 VAL B C 1
ATOM 2872 O O . VAL B 1 90 ? -8.703 9.828 5.602 1 95.31 90 VAL B O 1
ATOM 2875 N N . LEU B 1 91 ? -10.938 9.883 5.805 1 95.12 91 LEU B N 1
ATOM 2876 C CA . LEU B 1 91 ? -11.055 8.43 5.785 1 95.12 91 LEU B CA 1
ATOM 2877 C C . LEU B 1 91 ? -10.57 7.863 4.457 1 95.12 91 LEU B C 1
ATOM 2879 O O . LEU B 1 91 ? -9.859 6.859 4.43 1 95.12 91 LEU B O 1
ATOM 2883 N N . THR B 1 92 ? -11 8.492 3.406 1 94.25 92 THR B N 1
ATOM 2884 C CA . THR B 1 92 ? -10.531 8.078 2.09 1 94.25 92 THR B CA 1
ATOM 2885 C C . THR B 1 92 ? -9.008 8.125 2.018 1 94.25 92 THR B C 1
ATOM 2887 O O . THR B 1 92 ? -8.375 7.203 1.497 1 94.25 92 THR B O 1
ATOM 2890 N N . PHE B 1 93 ? -8.414 9.164 2.562 1 94.81 93 PHE B N 1
ATOM 2891 C CA . PHE B 1 93 ? -6.961 9.297 2.586 1 94.81 93 PHE B CA 1
ATOM 2892 C C . PHE B 1 93 ? -6.324 8.156 3.379 1 94.81 93 PHE B C 1
ATOM 2894 O O . PHE B 1 93 ? -5.309 7.598 2.965 1 94.81 93 PHE B O 1
ATOM 2901 N N . ILE B 1 94 ? -6.922 7.859 4.484 1 94.38 94 ILE B N 1
ATOM 2902 C CA . ILE B 1 94 ? -6.395 6.789 5.324 1 94.38 94 ILE B CA 1
ATOM 2903 C C . ILE B 1 94 ? -6.355 5.484 4.535 1 94.38 94 ILE B C 1
ATOM 2905 O O . ILE B 1 94 ? -5.367 4.746 4.594 1 94.38 94 ILE B O 1
ATOM 2909 N N . TYR B 1 95 ? -7.324 5.246 3.713 1 93.94 95 TYR B N 1
ATOM 2910 C CA . TYR B 1 95 ? -7.465 3.98 3 1 93.94 95 TYR B CA 1
ATOM 2911 C C . TYR B 1 95 ? -6.645 3.986 1.715 1 93.94 95 TYR B C 1
ATOM 2913 O O . TYR B 1 95 ? -6.168 2.939 1.272 1 93.94 95 TYR B O 1
ATOM 2921 N N . THR B 1 96 ? -6.504 5.137 1.097 1 91.12 96 THR B N 1
ATOM 2922 C CA . THR B 1 96 ? -5.984 5.113 -0.266 1 91.12 96 THR B CA 1
ATOM 2923 C C . THR B 1 96 ? -4.715 5.953 -0.375 1 91.12 96 THR B C 1
ATOM 2925 O O . THR B 1 96 ? -3.977 5.852 -1.356 1 91.12 96 THR B O 1
ATOM 2928 N N . GLY B 1 97 ? -4.543 6.844 0.554 1 91.19 97 GLY B N 1
ATOM 2929 C CA . GLY B 1 97 ? -3.434 7.781 0.469 1 91.19 97 GLY B CA 1
ATOM 2930 C C . GLY B 1 97 ? -3.707 8.945 -0.464 1 91.19 97 GLY B C 1
ATOM 2931 O O . GLY B 1 97 ? -2.814 9.742 -0.745 1 91.19 97 GLY B O 1
ATOM 2932 N N . GLN B 1 98 ? -4.926 9.016 -0.903 1 91.44 98 GLN B N 1
ATOM 2933 C CA . GLN B 1 98 ? -5.27 10.062 -1.855 1 91.44 98 GLN B CA 1
ATOM 2934 C C . GLN B 1 98 ? -6.223 11.086 -1.231 1 91.44 98 GLN B C 1
ATOM 2936 O O . GLN B 1 98 ? -7.109 10.719 -0.458 1 91.44 98 GLN B O 1
ATOM 2941 N N . ILE B 1 99 ? -5.996 12.359 -1.587 1 93.75 99 ILE B N 1
ATOM 2942 C CA . ILE B 1 99 ? -6.887 13.414 -1.11 1 93.75 99 ILE B CA 1
ATOM 2943 C C . ILE B 1 99 ? -6.812 14.617 -2.047 1 93.75 99 ILE B C 1
ATOM 2945 O O . ILE B 1 99 ? -5.762 14.891 -2.631 1 93.75 99 ILE B O 1
ATOM 2949 N N . GLU B 1 100 ? -7.875 15.234 -2.229 1 94.12 100 GLU B N 1
ATOM 2950 C CA . GLU B 1 100 ? -7.926 16.469 -3.018 1 94.12 100 GLU B CA 1
ATOM 2951 C C . GLU B 1 100 ? -8.023 17.688 -2.119 1 94.12 100 GLU B C 1
ATOM 2953 O O . GLU B 1 100 ? -8.953 17.812 -1.317 1 94.12 100 GLU B O 1
ATOM 2958 N N . LEU B 1 101 ? -7.082 18.562 -2.283 1 95.5 101 LEU B N 1
ATOM 2959 C CA . LEU B 1 101 ? -7.051 19.781 -1.481 1 95.5 101 LEU B CA 1
ATOM 2960 C C . LEU B 1 101 ? -7.48 20.984 -2.309 1 95.5 101 LEU B C 1
ATOM 2962 O O . LEU B 1 101 ? -7.121 21.094 -3.482 1 95.5 101 LEU B O 1
ATOM 2966 N N . THR B 1 102 ? -8.258 21.797 -1.813 1 94.44 102 THR B N 1
ATOM 2967 C CA . THR B 1 102 ? -8.656 23.094 -2.352 1 94.44 102 THR B CA 1
ATOM 2968 C C . THR B 1 102 ? -8.539 24.172 -1.29 1 94.44 102 THR B C 1
ATOM 2970 O O . THR B 1 102 ? -8.344 23.875 -0.109 1 94.44 102 THR B O 1
ATOM 2973 N N . THR B 1 103 ? -8.633 25.391 -1.714 1 94.06 103 THR B N 1
ATOM 2974 C CA . THR B 1 103 ? -8.547 26.5 -0.767 1 94.06 103 THR B CA 1
ATOM 2975 C C . THR B 1 103 ? -9.727 26.469 0.203 1 94.06 103 THR B C 1
ATOM 2977 O O . THR B 1 103 ? -9.617 26.953 1.331 1 94.06 103 THR B O 1
ATOM 2980 N N . GLU B 1 104 ? -10.766 25.781 -0.158 1 93.38 104 GLU B N 1
ATOM 2981 C CA . GLU B 1 104 ? -11.992 25.766 0.64 1 93.38 104 GLU B CA 1
ATOM 2982 C C . GLU B 1 104 ? -11.93 24.688 1.721 1 93.38 104 GLU B C 1
ATOM 2984 O O . GLU B 1 104 ? -12.531 24.844 2.787 1 93.38 104 GLU B O 1
ATOM 2989 N N . ASN B 1 105 ? -11.18 23.641 1.424 1 94.94 105 ASN B N 1
ATOM 2990 C CA . ASN B 1 105 ? -11.25 22.531 2.375 1 94.94 105 ASN B CA 1
ATOM 2991 C C . ASN B 1 105 ? -9.93 22.344 3.107 1 94.94 105 ASN B C 1
ATOM 2993 O O . ASN B 1 105 ? -9.867 21.641 4.117 1 94.94 105 ASN B O 1
ATOM 2997 N N . ALA B 1 106 ? -8.898 23 2.693 1 96 106 ALA B N 1
ATOM 2998 C CA . ALA B 1 106 ? -7.539 22.703 3.16 1 96 106 ALA B CA 1
ATOM 2999 C C . ALA B 1 106 ? -7.406 22.984 4.652 1 96 106 ALA B C 1
ATOM 3001 O O . ALA B 1 106 ? -6.809 22.203 5.387 1 96 106 ALA B O 1
ATOM 3002 N N . VAL B 1 107 ? -7.965 24.062 5.125 1 96.19 107 VAL B N 1
ATOM 3003 C CA . VAL B 1 107 ? -7.848 24.422 6.535 1 96.19 107 VAL B CA 1
ATOM 3004 C C . VAL B 1 107 ? -8.594 23.406 7.391 1 96.19 107 VAL B C 1
ATOM 3006 O O . VAL B 1 107 ? -8.086 22.969 8.43 1 96.19 107 VAL B O 1
ATOM 3009 N N . ALA B 1 108 ? -9.766 23.016 6.945 1 95.88 108 ALA B N 1
ATOM 3010 C CA . ALA B 1 108 ? -10.547 22.031 7.672 1 95.88 108 ALA B CA 1
ATOM 3011 C C . ALA B 1 108 ? -9.82 20.688 7.723 1 95.88 108 ALA B C 1
ATOM 3013 O O . ALA B 1 108 ? -9.844 20 8.75 1 95.88 108 ALA B O 1
ATOM 3014 N N . ILE B 1 109 ? -9.195 20.328 6.676 1 96.56 109 ILE B N 1
ATOM 3015 C CA . ILE B 1 109 ? -8.445 19.062 6.605 1 96.56 109 ILE B CA 1
ATOM 3016 C C . ILE B 1 109 ? -7.23 19.141 7.527 1 96.56 109 ILE B C 1
ATOM 3018 O O . ILE B 1 109 ? -6.895 18.156 8.195 1 96.56 109 ILE B O 1
ATOM 3022 N N . LEU B 1 110 ? -6.582 20.344 7.547 1 96.75 110 LEU B N 1
ATOM 3023 C CA . LEU B 1 110 ? -5.469 20.531 8.469 1 96.75 110 LEU B CA 1
ATOM 3024 C C . LEU B 1 110 ? -5.91 20.297 9.914 1 96.75 110 LEU B C 1
ATOM 3026 O O . LEU B 1 110 ? -5.242 19.594 10.664 1 96.75 110 LEU B O 1
ATOM 3030 N N . LYS B 1 111 ? -7.023 20.859 10.266 1 95.69 111 LYS B N 1
ATOM 3031 C CA . LYS B 1 111 ? -7.574 20.703 11.609 1 95.69 111 LYS B CA 1
ATOM 3032 C C . LYS B 1 111 ? -7.863 19.234 11.922 1 95.69 111 LYS B C 1
ATOM 3034 O O . LYS B 1 111 ? -7.527 18.75 13.008 1 95.69 111 LYS B O 1
ATOM 3039 N N . ALA B 1 112 ? -8.414 18.562 11.008 1 95.12 112 ALA B N 1
ATOM 3040 C CA . ALA B 1 112 ? -8.742 17.156 11.188 1 95.12 112 ALA B CA 1
ATOM 3041 C C . ALA B 1 112 ? -7.477 16.312 11.32 1 95.12 112 ALA B C 1
ATOM 3043 O O . ALA B 1 112 ? -7.402 15.422 12.172 1 95.12 112 ALA B O 1
ATOM 3044 N N . ALA B 1 113 ? -6.539 16.625 10.43 1 95 113 ALA B N 1
ATOM 3045 C CA . ALA B 1 113 ? -5.277 15.891 10.469 1 95 113 ALA B CA 1
ATOM 3046 C C . ALA B 1 113 ? -4.586 16.062 11.82 1 95 113 ALA B C 1
ATOM 3048 O O . ALA B 1 113 ? -4.027 15.102 12.359 1 95 113 ALA B O 1
ATOM 3049 N N . ASP B 1 114 ? -4.594 17.281 12.32 1 94.62 114 ASP B N 1
ATOM 3050 C CA . ASP B 1 114 ? -4 17.562 13.625 1 94.62 114 ASP B CA 1
ATOM 3051 C C . ASP B 1 114 ? -4.754 16.828 14.734 1 94.62 114 ASP B C 1
ATOM 3053 O O . ASP B 1 114 ? -4.145 16.219 15.609 1 94.62 114 ASP B O 1
ATOM 3057 N N . PHE B 1 115 ? -6.066 16.844 14.68 1 92.94 115 PHE B N 1
ATOM 3058 C CA . PHE B 1 115 ? -6.918 16.219 15.68 1 92.94 115 PHE B CA 1
ATOM 3059 C C . PHE B 1 115 ? -6.707 14.703 15.695 1 92.94 115 PHE B C 1
ATOM 3061 O O . PHE B 1 115 ? -6.621 14.094 16.766 1 92.94 115 PHE B O 1
ATOM 3068 N N . LEU B 1 116 ? -6.586 14.148 14.562 1 93.31 116 LEU B N 1
ATOM 3069 C CA . LEU B 1 116 ? -6.488 12.695 14.43 1 93.31 116 LEU B CA 1
ATOM 3070 C C . LEU B 1 116 ? -5.035 12.242 14.461 1 93.31 116 LEU B C 1
ATOM 3072 O O . LEU B 1 116 ? -4.75 11.047 14.344 1 93.31 116 LEU B O 1
ATOM 3076 N N . LEU B 1 117 ? -4.125 13.227 14.539 1 93.81 117 LEU B N 1
ATOM 3077 C CA . LEU B 1 117 ? -2.697 12.953 14.656 1 93.81 117 LEU B CA 1
ATOM 3078 C C . LEU B 1 117 ? -2.184 12.211 13.43 1 93.81 117 LEU B C 1
ATOM 3080 O O . LEU B 1 117 ? -1.466 11.219 13.555 1 93.81 117 LEU B O 1
ATOM 3084 N N . LEU B 1 118 ? -2.6 12.664 12.25 1 92.94 118 LEU B N 1
ATOM 3085 C CA . LEU B 1 118 ? -2.145 12.094 10.992 1 92.94 118 LEU B CA 1
ATOM 3086 C C . LEU B 1 118 ? -1.009 12.914 10.398 1 92.94 118 LEU B C 1
ATOM 3088 O O . LEU B 1 118 ? -1.241 13.781 9.547 1 92.94 118 LEU B O 1
ATOM 3092 N N . GLU B 1 119 ? 0.182 12.578 10.648 1 90.88 119 GLU B N 1
ATOM 3093 C CA . GLU B 1 119 ? 1.345 13.359 10.234 1 90.88 119 GLU B CA 1
ATOM 3094 C C . GLU B 1 119 ? 1.566 13.266 8.734 1 90.88 119 GLU B C 1
ATOM 3096 O O . GLU B 1 119 ? 2.004 14.227 8.102 1 90.88 119 GLU B O 1
ATOM 3101 N N . THR B 1 120 ? 1.251 12.117 8.164 1 91.31 120 THR B N 1
ATOM 3102 C CA . THR B 1 120 ? 1.451 11.914 6.734 1 91.31 120 THR B CA 1
ATOM 3103 C C . THR B 1 120 ? 0.521 12.812 5.926 1 91.31 120 THR B C 1
ATOM 3105 O O . THR B 1 120 ? 0.786 13.094 4.754 1 91.31 120 THR B O 1
ATOM 3108 N N . LEU B 1 121 ? -0.512 13.211 6.52 1 94.06 121 LEU B N 1
ATOM 3109 C CA . LEU B 1 121 ? -1.456 14.094 5.852 1 94.06 121 LEU B CA 1
ATOM 3110 C C . LEU B 1 121 ? -1.143 15.555 6.164 1 94.06 121 LEU B C 1
ATOM 3112 O O . LEU B 1 121 ? -1.287 16.422 5.301 1 94.06 121 LEU B O 1
ATOM 3116 N N . LYS B 1 122 ? -0.711 15.836 7.348 1 94.5 122 LYS B N 1
ATOM 3117 C CA . LYS B 1 122 ? -0.49 17.203 7.809 1 94.5 122 LYS B CA 1
ATOM 3118 C C . LYS B 1 122 ? 0.584 17.906 6.977 1 94.5 122 LYS B C 1
ATOM 3120 O O . LYS B 1 122 ? 0.431 19.062 6.602 1 94.5 122 LYS B O 1
ATOM 3125 N N . SER B 1 123 ? 1.603 17.172 6.625 1 93.5 123 SER B N 1
ATOM 3126 C CA . SER B 1 123 ? 2.74 17.766 5.93 1 93.5 123 SER B CA 1
ATOM 3127 C C . SER B 1 123 ? 2.354 18.234 4.527 1 93.5 123 SER B C 1
ATOM 3129 O O . SER B 1 123 ? 2.582 19.391 4.16 1 93.5 123 SER B O 1
ATOM 3131 N N . PRO B 1 124 ? 1.729 17.344 3.777 1 93.44 124 PRO B N 1
ATOM 3132 C CA . PRO B 1 124 ? 1.321 17.812 2.451 1 93.44 124 PRO B CA 1
ATOM 3133 C C . PRO B 1 124 ? 0.302 18.953 2.52 1 93.44 124 PRO B C 1
ATOM 3135 O O . PRO B 1 124 ? 0.295 19.828 1.655 1 93.44 124 PRO B O 1
ATOM 3138 N N . VAL B 1 125 ? -0.557 18.953 3.461 1 96.62 125 VAL B N 1
ATOM 3139 C CA . VAL B 1 125 ? -1.536 20.016 3.607 1 96.62 125 VAL B CA 1
ATOM 3140 C C . VAL B 1 125 ? -0.825 21.328 3.941 1 96.62 125 VAL B C 1
ATOM 3142 O O . VAL B 1 125 ? -1.165 22.391 3.4 1 96.62 125 VAL B O 1
ATOM 3145 N N . ASP B 1 126 ? 0.162 21.234 4.828 1 96.75 126 ASP B N 1
ATOM 3146 C CA . ASP B 1 126 ? 0.995 22.391 5.172 1 96.75 126 ASP B CA 1
ATOM 3147 C C . ASP B 1 126 ? 1.617 23 3.922 1 96.75 126 ASP B C 1
ATOM 3149 O O . ASP B 1 126 ? 1.539 24.219 3.719 1 96.75 126 ASP B O 1
ATOM 3153 N N . SER B 1 127 ? 2.119 22.172 3.074 1 96.12 127 SER B N 1
ATOM 3154 C CA . SER B 1 127 ? 2.752 22.625 1.842 1 96.12 127 SER B CA 1
ATOM 3155 C C . SER B 1 127 ? 1.736 23.281 0.906 1 96.12 127 SER B C 1
ATOM 3157 O O . SER B 1 127 ? 2.029 24.281 0.265 1 96.12 127 SER B O 1
ATOM 3159 N N . PHE B 1 128 ? 0.634 22.688 0.825 1 96.31 128 PHE B N 1
ATOM 3160 C CA . PHE B 1 128 ? -0.411 23.219 -0.04 1 96.31 128 PHE B CA 1
ATOM 3161 C C . PHE B 1 128 ? -0.857 24.594 0.439 1 96.31 128 PHE B C 1
ATOM 3163 O O . PHE B 1 128 ? -0.936 25.531 -0.351 1 96.31 128 PHE B O 1
ATOM 3170 N N . LEU B 1 129 ? -1.113 24.703 1.719 1 97.25 129 LEU B N 1
ATOM 3171 C CA . LEU B 1 129 ? -1.559 25.969 2.289 1 97.25 129 LEU B CA 1
ATOM 3172 C C . LEU B 1 129 ? -0.496 27.047 2.111 1 97.25 129 LEU B C 1
ATOM 3174 O O . LEU B 1 129 ? -0.82 28.203 1.826 1 97.25 129 LEU B O 1
ATOM 3178 N N . ALA B 1 130 ? 0.735 26.641 2.256 1 96.69 130 ALA B N 1
ATOM 3179 C CA . ALA B 1 130 ? 1.83 27.578 2.043 1 96.69 130 ALA B CA 1
ATOM 3180 C C . ALA B 1 130 ? 1.835 28.094 0.609 1 96.69 130 ALA B C 1
ATOM 3182 O O . ALA B 1 130 ? 1.978 29.297 0.379 1 96.69 130 ALA B O 1
ATOM 3183 N N . SER B 1 131 ? 1.594 27.188 -0.312 1 95.81 131 SER B N 1
ATOM 3184 C CA . SER B 1 131 ? 1.632 27.562 -1.726 1 95.81 131 SER B CA 1
ATOM 3185 C C . SER B 1 131 ? 0.426 28.406 -2.109 1 95.81 131 SER B C 1
ATOM 3187 O O . SER B 1 131 ? 0.503 29.219 -3.033 1 95.81 131 SER B O 1
ATOM 3189 N N . MET B 1 132 ? -0.652 28.281 -1.356 1 94.69 132 MET B N 1
ATOM 3190 C CA . MET B 1 132 ? -1.889 28.984 -1.688 1 94.69 132 MET B CA 1
ATOM 3191 C C . MET B 1 132 ? -2.209 30.047 -0.642 1 94.69 132 MET B C 1
ATOM 3193 O O . MET B 1 132 ? -3.352 30.5 -0.535 1 94.69 132 MET B O 1
ATOM 3197 N N . CYS B 1 133 ? -1.272 30.438 0.095 1 95.12 133 CYS B N 1
ATOM 3198 C CA . CYS B 1 133 ? -1.479 31.234 1.293 1 95.12 133 CYS B CA 1
ATOM 3199 C C . CYS B 1 133 ? -2.26 32.5 0.968 1 95.12 133 CYS B C 1
ATOM 3201 O O . CYS B 1 133 ? -3.174 32.875 1.705 1 95.12 133 CYS B O 1
ATOM 3203 N N . GLN B 1 134 ? -2.006 33.125 -0.179 1 92.94 134 GLN B N 1
ATOM 3204 C CA . GLN B 1 134 ? -2.631 34.406 -0.558 1 92.94 134 GLN B CA 1
ATOM 3205 C C . GLN B 1 134 ? -4.125 34.219 -0.801 1 92.94 134 GLN B C 1
ATOM 3207 O O . GLN B 1 134 ? -4.891 35.188 -0.729 1 92.94 134 GLN B O 1
ATOM 3212 N N . HIS B 1 135 ? -4.504 33 -1.068 1 93.31 135 HIS B N 1
ATOM 3213 C CA . HIS B 1 135 ? -5.891 32.719 -1.437 1 93.31 135 HIS B CA 1
ATOM 3214 C C . HIS B 1 135 ? -6.664 32.125 -0.268 1 93.31 135 HIS B C 1
ATOM 3216 O O . HIS B 1 135 ? -7.855 31.828 -0.392 1 93.31 135 HIS B O 1
ATOM 3222 N N . ILE B 1 136 ? -6.035 31.953 0.88 1 93 136 ILE B N 1
ATOM 3223 C CA . ILE B 1 136 ? -6.672 31.297 2.018 1 93 136 ILE B CA 1
ATOM 3224 C C . ILE B 1 136 ? -7.496 32.312 2.803 1 93 136 ILE B C 1
ATOM 3226 O O . ILE B 1 136 ? -8.625 32.031 3.207 1 93 136 ILE B O 1
ATOM 3230 N N . SER B 1 137 ? -6.949 33.5 2.977 1 91.38 137 SER B N 1
ATOM 3231 C CA . SER B 1 137 ? -7.629 34.562 3.707 1 91.38 137 SER B CA 1
ATOM 3232 C C . SER B 1 137 ? -7.227 35.938 3.188 1 91.38 137 SER B C 1
ATOM 3234 O O . SER B 1 137 ? -6.094 36.125 2.738 1 91.38 137 SER B O 1
ATOM 3236 N N . ALA B 1 138 ? -8.133 36.812 3.285 1 89.25 138 ALA B N 1
ATOM 3237 C CA . ALA B 1 138 ? -7.836 38.219 2.91 1 89.25 138 ALA B CA 1
ATOM 3238 C C . ALA B 1 138 ? -6.863 38.844 3.896 1 89.25 138 ALA B C 1
ATOM 3240 O O . ALA B 1 138 ? -6.062 39.688 3.518 1 89.25 138 ALA B O 1
ATOM 3241 N N . ASN B 1 139 ? -6.965 38.469 5.105 1 93.12 139 ASN B N 1
ATOM 3242 C CA . ASN B 1 139 ? -6.051 38.938 6.141 1 93.12 139 ASN B CA 1
ATOM 3243 C C . ASN B 1 139 ? -5.004 37.906 6.48 1 93.12 139 ASN B C 1
ATOM 3245 O O . ASN B 1 139 ? -5.324 36.875 7.078 1 93.12 139 ASN B O 1
ATOM 3249 N N . PRO B 1 140 ? -3.768 38.156 6.227 1 95.88 140 PRO B N 1
ATOM 3250 C CA . PRO B 1 140 ? -2.717 37.156 6.43 1 95.88 140 PRO B CA 1
ATOM 3251 C C . PRO B 1 140 ? -2.523 36.781 7.898 1 95.88 140 PRO B C 1
ATOM 3253 O O . PRO B 1 140 ? -1.957 35.75 8.211 1 95.88 140 PRO B O 1
ATOM 3256 N N . LEU B 1 141 ? -3 37.656 8.805 1 96.06 141 LEU B N 1
ATOM 3257 C CA . LEU B 1 141 ? -2.887 37.312 10.219 1 96.06 141 LEU B CA 1
ATOM 3258 C C . LEU B 1 141 ? -3.73 36.094 10.57 1 96.06 141 LEU B C 1
ATOM 3260 O O . LEU B 1 141 ? -3.365 35.312 11.453 1 96.06 141 LEU B O 1
ATOM 3264 N N . ARG B 1 142 ? -4.82 36 9.883 1 94.94 142 ARG B N 1
ATOM 3265 C CA . ARG B 1 142 ? -5.676 34.844 10.109 1 94.94 142 ARG B CA 1
ATOM 3266 C C . ARG B 1 142 ? -4.961 33.562 9.703 1 94.94 142 ARG B C 1
ATOM 3268 O O . ARG B 1 142 ? -4.973 32.594 10.445 1 94.94 142 ARG B O 1
ATOM 3275 N N . SER B 1 143 ? -4.344 33.625 8.539 1 96.62 143 SER B N 1
ATOM 3276 C CA . SER B 1 143 ? -3.572 32.469 8.07 1 96.62 143 SER B CA 1
ATOM 3277 C C . SER B 1 143 ? -2.438 32.156 9.031 1 96.62 143 SER B C 1
ATOM 3279 O O . SER B 1 143 ? -2.199 30.984 9.344 1 96.62 143 SER B O 1
ATOM 3281 N N . TYR B 1 144 ? -1.785 33.188 9.492 1 97 144 TYR B N 1
ATOM 3282 C CA . TYR B 1 144 ? -0.701 33.031 10.453 1 97 144 TYR B CA 1
ATOM 3283 C C . TYR B 1 144 ? -1.207 32.344 11.727 1 97 144 TYR B C 1
ATOM 3285 O O . TYR B 1 144 ? -0.576 31.438 12.25 1 97 144 TYR B O 1
ATOM 3293 N N . GLY B 1 145 ? -2.348 32.812 12.188 1 95.69 145 GLY B N 1
ATOM 3294 C CA . GLY B 1 145 ? -2.951 32.25 13.375 1 95.69 145 GLY B CA 1
ATOM 3295 C C . GLY B 1 145 ? -3.295 30.766 13.211 1 95.69 145 GLY B C 1
ATOM 3296 O O . GLY B 1 145 ? -3.037 29.969 14.102 1 95.69 145 GLY B O 1
ATOM 3297 N N . ILE B 1 146 ? -3.834 30.422 12.148 1 95.75 146 ILE B N 1
ATOM 3298 C CA . ILE B 1 146 ? -4.191 29.031 11.852 1 95.75 146 ILE B CA 1
ATOM 3299 C C . ILE B 1 146 ? -2.932 28.172 11.844 1 95.75 146 ILE B C 1
ATOM 3301 O O . ILE B 1 146 ? -2.908 27.094 12.438 1 95.75 146 ILE B O 1
ATOM 3305 N N . ALA B 1 147 ? -1.907 28.688 11.156 1 97.12 147 ALA B N 1
ATOM 3306 C CA . ALA B 1 147 ? -0.65 27.953 11.062 1 97.12 147 ALA B CA 1
ATOM 3307 C C . ALA B 1 147 ? -0.061 27.703 12.453 1 97.12 147 ALA B C 1
ATOM 3309 O O . ALA B 1 147 ? 0.461 26.625 12.734 1 97.12 147 ALA B O 1
ATOM 3310 N N . LEU B 1 148 ? -0.179 28.703 13.305 1 95.38 148 LEU B N 1
ATOM 3311 C CA . LEU B 1 148 ? 0.321 28.594 14.672 1 95.38 148 LEU B CA 1
ATOM 3312 C C . LEU B 1 148 ? -0.489 27.562 15.461 1 95.38 148 LEU B C 1
ATOM 3314 O O . LEU B 1 148 ? 0.081 26.719 16.141 1 95.38 148 LEU B O 1
ATOM 3318 N N . ASP B 1 149 ? -1.77 27.609 15.359 1 95.12 149 ASP B N 1
ATOM 3319 C CA . ASP B 1 149 ? -2.674 26.766 16.125 1 95.12 149 ASP B CA 1
ATOM 3320 C C . ASP B 1 149 ? -2.459 25.297 15.797 1 95.12 149 ASP B C 1
ATOM 3322 O O . ASP B 1 149 ? -2.539 24.438 16.688 1 95.12 149 ASP B O 1
ATOM 3326 N N . TYR B 1 150 ? -2.146 25.078 14.523 1 95.81 150 TYR B N 1
ATOM 3327 C CA . TYR B 1 150 ? -2.098 23.688 14.102 1 95.81 150 TYR B CA 1
ATOM 3328 C C . TYR B 1 150 ? -0.681 23.281 13.703 1 95.81 150 TYR B C 1
ATOM 3330 O O . TYR B 1 150 ? -0.487 22.312 12.969 1 95.81 150 TYR B O 1
ATOM 3338 N N . LYS B 1 151 ? 0.304 24.078 14.109 1 93.94 151 LYS B N 1
ATOM 3339 C CA . LYS B 1 151 ? 1.723 23.75 13.984 1 93.94 151 LYS B CA 1
ATOM 3340 C C . LYS B 1 151 ? 2.082 23.406 12.539 1 93.94 151 LYS B C 1
ATOM 3342 O O . LYS B 1 151 ? 2.637 22.328 12.281 1 93.94 151 LYS B O 1
ATOM 3347 N N . SER B 1 152 ? 1.8 24.25 11.688 1 96.56 152 SER B N 1
ATOM 3348 C CA . SER B 1 152 ? 2.135 24.141 10.273 1 96.56 152 SER B CA 1
ATOM 3349 C C . SER B 1 152 ? 3.273 25.078 9.906 1 96.56 152 SER B C 1
ATOM 3351 O O . SER B 1 152 ? 3.035 26.234 9.547 1 96.56 152 SER B O 1
ATOM 3353 N N . PRO B 1 153 ? 4.477 24.641 9.867 1 97.06 153 PRO B N 1
ATOM 3354 C CA . PRO B 1 153 ? 5.637 25.531 9.781 1 97.06 153 PRO B CA 1
ATOM 3355 C C . PRO B 1 153 ? 5.738 26.25 8.438 1 97.06 153 PRO B C 1
ATOM 3357 O O . PRO B 1 153 ? 6.074 27.422 8.383 1 97.06 153 PRO B O 1
ATOM 3360 N N . LEU B 1 154 ? 5.57 25.562 7.34 1 97.44 154 LEU B N 1
ATOM 3361 C CA . LEU B 1 154 ? 5.684 26.203 6.035 1 97.44 154 LEU B CA 1
ATOM 3362 C C . LEU B 1 154 ? 4.594 27.25 5.844 1 97.44 154 LEU B C 1
ATOM 3364 O O . LEU B 1 154 ? 4.867 28.359 5.383 1 97.44 154 LEU B O 1
ATOM 3368 N N . PHE B 1 155 ? 3.396 26.797 6.207 1 97.81 155 PHE B N 1
ATOM 3369 C CA . PHE B 1 155 ? 2.258 27.719 6.141 1 97.81 155 PHE B CA 1
ATOM 3370 C C . PHE B 1 155 ? 2.488 28.938 7.027 1 97.81 155 PHE B C 1
ATOM 3372 O O . PHE B 1 155 ? 2.201 30.062 6.621 1 97.81 155 PHE B O 1
ATOM 3379 N N . LYS B 1 156 ? 3.07 28.766 8.141 1 97.69 156 LYS B N 1
ATOM 3380 C CA . LYS B 1 156 ? 3.381 29.844 9.07 1 97.69 156 LYS B CA 1
ATOM 3381 C C . LYS B 1 156 ? 4.375 30.828 8.461 1 97.69 156 LYS B C 1
ATOM 3383 O O . LYS B 1 156 ? 4.172 32.062 8.523 1 97.69 156 LYS B O 1
ATOM 3388 N N . THR B 1 157 ? 5.375 30.297 7.93 1 97.19 157 THR B N 1
ATOM 3389 C CA . THR B 1 157 ? 6.43 31.125 7.355 1 97.19 157 THR B CA 1
ATOM 3390 C C . THR B 1 157 ? 5.883 32 6.223 1 97.19 157 THR B C 1
ATOM 3392 O O . THR B 1 157 ? 6.145 33.188 6.168 1 97.19 157 THR B O 1
ATOM 3395 N N . THR B 1 158 ? 5.156 31.391 5.363 1 97.44 158 THR B N 1
ATOM 3396 C CA . THR B 1 158 ? 4.605 32.125 4.23 1 97.44 158 THR B CA 1
ATOM 3397 C C . THR B 1 158 ? 3.592 33.156 4.699 1 97.44 158 THR B C 1
ATOM 3399 O O . THR B 1 158 ? 3.535 34.25 4.156 1 97.44 158 THR B O 1
ATOM 3402 N N . ALA B 1 159 ? 2.781 32.781 5.648 1 97.44 159 ALA B N 1
ATOM 3403 C CA . ALA B 1 159 ? 1.817 33.719 6.203 1 97.44 159 ALA B CA 1
ATOM 3404 C C . ALA B 1 159 ? 2.523 34.906 6.832 1 97.44 159 ALA B C 1
ATOM 3406 O O . ALA B 1 159 ? 2.094 36.062 6.66 1 97.44 159 ALA B O 1
ATOM 3407 N N . LEU B 1 160 ? 3.586 34.656 7.516 1 96.88 160 LEU B N 1
ATOM 3408 C CA . LEU B 1 160 ? 4.367 35.719 8.125 1 96.88 160 LEU B CA 1
ATOM 3409 C C . LEU B 1 160 ? 4.941 36.656 7.055 1 96.88 160 LEU B C 1
ATOM 3411 O O . LEU B 1 160 ? 4.93 37.875 7.219 1 96.88 160 LEU B O 1
ATOM 3415 N N . ASP B 1 161 ? 5.441 36.062 6.066 1 96.88 161 ASP B N 1
ATOM 3416 C CA . ASP B 1 161 ? 5.965 36.875 4.961 1 96.88 161 ASP B CA 1
ATOM 3417 C C . ASP B 1 161 ? 4.895 37.812 4.41 1 96.88 161 ASP B C 1
ATOM 3419 O O . ASP B 1 161 ? 5.18 38.969 4.109 1 96.88 161 ASP B O 1
ATOM 3423 N N . LEU B 1 162 ? 3.746 37.344 4.301 1 96.88 162 LEU B N 1
ATOM 3424 C CA . LEU B 1 162 ? 2.652 38.156 3.773 1 96.88 162 LEU B CA 1
ATOM 3425 C C . LEU B 1 162 ? 2.25 39.219 4.77 1 96.88 162 LEU B C 1
ATOM 3427 O O . LEU B 1 162 ? 1.915 40.344 4.375 1 96.88 162 LEU B O 1
ATOM 3431 N N . VAL B 1 163 ? 2.229 38.844 6.008 1 96.88 163 VAL B N 1
ATOM 3432 C CA . VAL B 1 163 ? 1.951 39.844 7.047 1 96.88 163 VAL B CA 1
ATOM 3433 C C . VAL B 1 163 ? 2.953 41 6.949 1 96.88 163 VAL B C 1
ATOM 3435 O O . VAL B 1 163 ? 2.57 42.156 7.004 1 96.88 163 VAL B O 1
ATOM 3438 N N . CYS B 1 164 ? 4.188 40.656 6.746 1 95.56 164 CYS B N 1
ATOM 3439 C CA . CYS B 1 164 ? 5.242 41.656 6.652 1 95.56 164 CYS B CA 1
ATOM 3440 C C . CYS B 1 164 ? 5.094 42.5 5.391 1 95.56 164 CYS B C 1
ATOM 3442 O O . CYS B 1 164 ? 5.258 43.719 5.422 1 95.56 164 CYS B O 1
ATOM 3444 N N . ALA B 1 165 ? 4.75 41.844 4.367 1 94.69 165 ALA B N 1
ATOM 3445 C CA . ALA B 1 165 ? 4.605 42.5 3.084 1 94.69 165 ALA B CA 1
ATOM 3446 C C . ALA B 1 165 ? 3.414 43.469 3.098 1 94.69 165 ALA B C 1
ATOM 3448 O O . ALA B 1 165 ? 3.461 44.531 2.488 1 94.69 165 ALA B O 1
ATOM 3449 N N . ASP B 1 166 ? 2.396 43.125 3.832 1 94.62 166 ASP B N 1
ATOM 3450 C CA . ASP B 1 166 ? 1.17 43.906 3.859 1 94.62 166 ASP B CA 1
ATOM 3451 C C . ASP B 1 166 ? 0.961 44.531 5.23 1 94.62 166 ASP B C 1
ATOM 3453 O O . ASP B 1 166 ? -0.175 44.719 5.676 1 94.62 166 ASP B O 1
ATOM 3457 N N . PHE B 1 167 ? 1.982 44.844 5.871 1 95.44 167 PHE B N 1
ATOM 3458 C CA . PHE B 1 167 ? 1.953 45.281 7.266 1 95.44 167 PHE B CA 1
ATOM 3459 C C . PHE B 1 167 ? 1.084 46.5 7.441 1 95.44 167 PHE B C 1
ATOM 3461 O O . PHE B 1 167 ? 0.292 46.594 8.383 1 95.44 167 PHE B O 1
ATOM 3468 N N . LEU B 1 168 ? 1.137 47.438 6.543 1 93.81 168 LEU B N 1
ATOM 3469 C CA . LEU B 1 168 ? 0.425 48.719 6.664 1 93.81 168 LEU B CA 1
ATOM 3470 C C . LEU B 1 168 ? -1.084 48.5 6.633 1 93.81 168 LEU B C 1
ATOM 3472 O O . LEU B 1 168 ? -1.834 49.219 7.297 1 93.81 168 LEU B O 1
ATOM 3476 N N . ASP B 1 169 ? -1.527 47.531 5.926 1 95.06 169 ASP B N 1
ATOM 3477 C CA . ASP B 1 169 ? -2.945 47.188 5.883 1 95.06 169 ASP B CA 1
ATOM 3478 C C . ASP B 1 169 ? -3.336 46.312 7.07 1 95.06 169 ASP B C 1
ATOM 3480 O O . ASP B 1 169 ? -4.434 46.438 7.613 1 95.06 169 ASP B O 1
ATOM 3484 N N . VAL B 1 170 ? -2.463 45.438 7.52 1 95.69 170 VAL B N 1
ATOM 3485 C CA . VAL B 1 170 ? -2.701 44.469 8.594 1 95.69 170 VAL B CA 1
ATOM 3486 C C . VAL B 1 170 ? -2.939 45.219 9.906 1 95.69 170 VAL B C 1
ATOM 3488 O O . VAL B 1 170 ? -3.816 44.844 10.688 1 95.69 170 VAL B O 1
ATOM 3491 N N . ILE B 1 171 ? -2.223 46.344 10.148 1 95.19 171 ILE B N 1
ATOM 3492 C CA . ILE B 1 171 ? -2.291 47.031 11.422 1 95.19 171 ILE B CA 1
ATOM 3493 C C . ILE B 1 171 ? -3.629 47.75 11.539 1 95.19 171 ILE B C 1
ATOM 3495 O O . ILE B 1 171 ? -4.008 48.219 12.625 1 95.19 171 ILE B O 1
ATOM 3499 N N . LYS B 1 172 ? -4.305 47.938 10.406 1 94.44 172 LYS B N 1
ATOM 3500 C CA . LYS B 1 172 ? -5.598 48.625 10.406 1 94.44 172 LYS B CA 1
ATOM 3501 C C . LYS B 1 172 ? -6.715 47.656 10.812 1 94.44 172 LYS B C 1
ATOM 3503 O O . LYS B 1 172 ? -7.82 48.094 11.148 1 94.44 172 LYS B O 1
ATOM 3508 N N . SER B 1 173 ? -6.422 46.438 10.789 1 93.81 173 SER B N 1
ATOM 3509 C CA . SER B 1 173 ? -7.43 45.406 11.086 1 93.81 173 SER B CA 1
ATOM 3510 C C . SER B 1 173 ? -7.566 45.188 12.586 1 93.81 173 SER B C 1
ATOM 3512 O O . SER B 1 173 ? -6.617 45.406 13.344 1 93.81 173 SER B O 1
ATOM 3514 N N . ASN B 1 174 ? -8.758 44.75 13.039 1 93.19 174 ASN B N 1
ATOM 3515 C CA . ASN B 1 174 ? -8.984 44.438 14.445 1 93.19 174 ASN B CA 1
ATOM 3516 C C . ASN B 1 174 ? -8.211 43.188 14.867 1 93.19 174 ASN B C 1
ATOM 3518 O O . ASN B 1 174 ? -7.859 43.031 16.047 1 93.19 174 ASN B O 1
ATOM 3522 N N . GLU B 1 175 ? -7.891 42.375 13.945 1 93.19 175 GLU B N 1
ATOM 3523 C CA . GLU B 1 175 ? -7.156 41.125 14.234 1 93.19 175 GLU B CA 1
ATOM 3524 C C . GLU B 1 175 ? -5.77 41.438 14.797 1 93.19 175 GLU B C 1
ATOM 3526 O O . GLU B 1 175 ? -5.266 40.719 15.648 1 93.19 175 GLU B O 1
ATOM 3531 N N . PHE B 1 176 ? -5.242 42.531 14.32 1 96.44 176 PHE B N 1
ATOM 3532 C CA . PHE B 1 176 ? -3.922 42.938 14.781 1 96.44 176 PHE B CA 1
ATOM 3533 C C . PHE B 1 176 ? -3.936 43.219 16.281 1 96.44 176 PHE B C 1
ATOM 3535 O O . PHE B 1 176 ? -2.982 42.875 16.984 1 96.44 176 PHE B O 1
ATOM 3542 N N . LEU B 1 177 ? -5.02 43.75 16.719 1 95.88 177 LEU B N 1
ATOM 3543 C CA . LEU B 1 177 ? -5.117 44.125 18.125 1 95.88 177 LEU B CA 1
ATOM 3544 C C . LEU B 1 177 ? -5.246 42.906 19.016 1 95.88 177 LEU B C 1
ATOM 3546 O O . LEU B 1 177 ? -5.012 42.969 20.219 1 95.88 177 LEU B O 1
ATOM 3550 N N . GLU B 1 178 ? -5.543 41.75 18.438 1 94.19 178 GLU B N 1
ATOM 3551 C CA . GLU B 1 178 ? -5.828 40.562 19.219 1 94.19 178 GLU B CA 1
ATOM 3552 C C . GLU B 1 178 ? -4.656 39.594 19.188 1 94.19 178 GLU B C 1
ATOM 3554 O O . GLU B 1 178 ? -4.676 38.562 19.875 1 94.19 178 GLU B O 1
ATOM 3559 N N . ILE B 1 179 ? -3.666 39.906 18.484 1 95.06 179 ILE B N 1
ATOM 3560 C CA . ILE B 1 179 ? -2.572 38.969 18.344 1 95.06 179 ILE B CA 1
ATOM 3561 C C . ILE B 1 179 ? -1.762 38.906 19.641 1 95.06 179 ILE B C 1
ATOM 3563 O O . ILE B 1 179 ? -1.813 39.844 20.453 1 95.06 179 ILE B O 1
ATOM 3567 N N . SER B 1 180 ? -1.079 37.844 19.859 1 94.62 180 SER B N 1
ATOM 3568 C CA . SER B 1 180 ? -0.3 37.594 21.062 1 94.62 180 SER B CA 1
ATOM 3569 C C . SER B 1 180 ? 1.007 38.406 21.047 1 94.62 180 SER B C 1
ATOM 3571 O O . SER B 1 180 ? 1.4 38.938 20 1 94.62 180 SER B O 1
ATOM 3573 N N . THR B 1 181 ? 1.629 38.438 22.203 1 95.12 181 THR B N 1
ATOM 3574 C CA . THR B 1 181 ? 2.92 39.094 22.344 1 95.12 181 THR B CA 1
ATOM 3575 C C . THR B 1 181 ? 3.979 38.406 21.5 1 95.12 181 THR B C 1
ATOM 3577 O O . THR B 1 181 ? 4.824 39.062 20.891 1 95.12 181 THR B O 1
ATOM 3580 N N . GLU B 1 182 ? 3.908 37.156 21.469 1 94.5 182 GLU B N 1
ATOM 3581 C CA . GLU B 1 182 ? 4.875 36.375 20.703 1 94.5 182 GLU B CA 1
ATOM 3582 C C . GLU B 1 182 ? 4.777 36.719 19.203 1 94.5 182 GLU B C 1
ATOM 3584 O O . GLU B 1 182 ? 5.793 36.812 18.516 1 94.5 182 GLU B O 1
ATOM 3589 N N . THR B 1 183 ? 3.578 36.844 18.766 1 95.56 183 THR B N 1
ATOM 3590 C CA . THR B 1 183 ? 3.355 37.156 17.359 1 95.56 183 THR B CA 1
ATOM 3591 C C . THR B 1 183 ? 3.885 38.562 17.031 1 95.56 183 THR B C 1
ATOM 3593 O O . THR B 1 183 ? 4.523 38.75 15.992 1 95.56 183 THR B O 1
ATOM 3596 N N . ILE B 1 184 ? 3.643 39.531 17.891 1 95.75 184 ILE B N 1
ATOM 3597 C CA . ILE B 1 184 ? 4.156 40.906 17.719 1 95.75 184 ILE B CA 1
ATOM 3598 C C . ILE B 1 184 ? 5.68 40.875 17.641 1 95.75 184 ILE B C 1
ATOM 3600 O O . ILE B 1 184 ? 6.277 41.5 16.781 1 95.75 184 ILE B O 1
ATOM 3604 N N . GLN B 1 185 ? 6.223 40.156 18.531 1 95.56 185 GLN B N 1
ATOM 3605 C CA . GLN B 1 185 ? 7.676 40.031 18.562 1 95.56 185 GLN B CA 1
ATOM 3606 C C . GLN B 1 185 ? 8.211 39.469 17.25 1 95.56 185 GLN B C 1
ATOM 3608 O O . GLN B 1 185 ? 9.211 39.969 16.719 1 95.56 185 GLN B O 1
ATOM 3613 N N . GLU B 1 186 ? 7.527 38.5 16.797 1 95.19 186 GLU B N 1
ATOM 3614 C CA . GLU B 1 186 ? 7.965 37.844 15.555 1 95.19 186 GLU B CA 1
ATOM 3615 C C . GLU B 1 186 ? 7.844 38.812 14.367 1 95.19 186 GLU B C 1
ATOM 3617 O O . GLU B 1 186 ? 8.734 38.875 13.523 1 95.19 186 GLU B O 1
ATOM 3622 N N . ILE B 1 187 ? 6.773 39.5 14.258 1 95.62 187 ILE B N 1
ATOM 3623 C CA . ILE B 1 187 ? 6.523 40.438 13.156 1 95.62 187 ILE B CA 1
ATOM 3624 C C . ILE B 1 187 ? 7.543 41.562 13.203 1 95.62 187 ILE B C 1
ATOM 3626 O O . ILE B 1 187 ? 8.195 41.875 12.195 1 95.62 187 ILE B O 1
ATOM 3630 N N . PHE B 1 188 ? 7.762 42.188 14.352 1 94.06 188 PHE B N 1
ATOM 3631 C CA . PHE B 1 188 ? 8.586 43.375 14.484 1 94.06 188 PHE B CA 1
ATOM 3632 C C . PHE B 1 188 ? 10.062 43.031 14.367 1 94.06 188 PHE B C 1
ATOM 3634 O O . PHE B 1 188 ? 10.883 43.875 14.016 1 94.06 188 PHE B O 1
ATOM 3641 N N . SER B 1 189 ? 10.383 41.812 14.664 1 92.75 189 SER B N 1
ATOM 3642 C CA . SER B 1 189 ? 11.781 41.406 14.586 1 92.75 189 SER B CA 1
ATOM 3643 C C . SER B 1 189 ? 12.172 41.062 13.148 1 92.75 189 SER B C 1
ATOM 3645 O O . SER B 1 189 ? 13.352 40.875 12.852 1 92.75 189 SER B O 1
ATOM 3647 N N . SER B 1 190 ? 11.242 40.938 12.336 1 92.5 190 SER B N 1
ATOM 3648 C CA . SER B 1 190 ? 11.516 40.5 10.969 1 92.5 190 SER B CA 1
ATOM 3649 C C . SER B 1 190 ? 12.258 41.562 10.188 1 92.5 190 SER B C 1
ATOM 3651 O O . SER B 1 190 ? 11.898 42.75 10.25 1 92.5 190 SER B O 1
ATOM 3653 N N . ASP B 1 191 ? 13.219 41.188 9.336 1 89.31 191 ASP B N 1
ATOM 3654 C CA . ASP B 1 191 ? 13.969 42.094 8.477 1 89.31 191 ASP B CA 1
ATOM 3655 C C . ASP B 1 191 ? 13.18 42.438 7.215 1 89.31 191 ASP B C 1
ATOM 3657 O O . ASP B 1 191 ? 13.492 43.406 6.52 1 89.31 191 ASP B O 1
ATOM 3661 N N . ASP B 1 192 ? 12.141 41.656 7.066 1 90.56 192 ASP B N 1
ATOM 3662 C CA . ASP B 1 192 ? 11.422 41.812 5.805 1 90.56 192 ASP B CA 1
ATOM 3663 C C . ASP B 1 192 ? 10.125 42.594 6 1 90.56 192 ASP B C 1
ATOM 3665 O O . ASP B 1 192 ? 9.266 42.625 5.113 1 90.56 192 ASP B O 1
ATOM 3669 N N . LEU B 1 193 ? 10.031 43.188 7.164 1 92.88 193 LEU B N 1
ATOM 3670 C CA . LEU B 1 193 ? 8.859 44 7.441 1 92.88 193 LEU B CA 1
ATOM 3671 C C . LEU B 1 193 ? 8.828 45.219 6.539 1 92.88 193 LEU B C 1
ATOM 3673 O O . LEU B 1 193 ? 9.719 46.094 6.602 1 92.88 193 LEU B O 1
ATOM 3677 N N . LEU B 1 194 ? 7.809 45.281 5.75 1 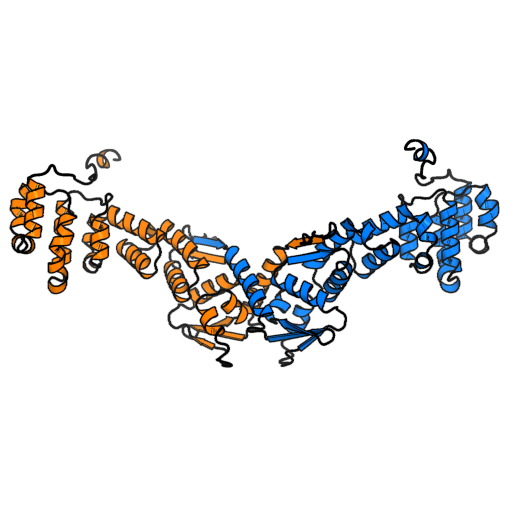90.88 194 LEU B N 1
ATOM 3678 C CA . LEU B 1 194 ? 7.734 46.375 4.793 1 90.88 194 LEU B CA 1
ATOM 3679 C C . LEU B 1 194 ? 6.941 47.562 5.367 1 90.88 194 LEU B C 1
ATOM 3681 O O . LEU B 1 194 ? 5.73 47.469 5.562 1 90.88 194 LEU B O 1
ATOM 3685 N N . VAL B 1 195 ? 7.594 48.625 5.594 1 90.5 195 VAL B N 1
ATOM 3686 C CA . VAL B 1 195 ? 6.992 49.844 6.137 1 90.5 195 VAL B CA 1
ATOM 3687 C C . VAL B 1 195 ? 7.586 51.062 5.445 1 90.5 195 VAL B C 1
ATOM 3689 O O . VAL B 1 195 ? 8.648 51 4.824 1 90.5 195 VAL B O 1
ATOM 3692 N N . ASN B 1 196 ? 6.812 52.188 5.504 1 86.94 196 ASN B N 1
ATOM 3693 C CA . ASN B 1 196 ? 7.355 53.438 5 1 86.94 196 ASN B CA 1
ATOM 3694 C C . ASN B 1 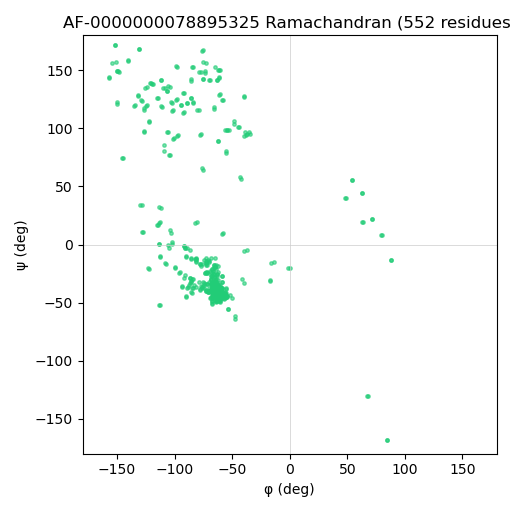196 ? 8.414 54 5.938 1 86.94 196 ASN B C 1
ATOM 3696 O O . ASN B 1 196 ? 9.383 54.625 5.488 1 86.94 196 ASN B O 1
ATOM 3700 N N . SER B 1 197 ? 8.188 53.906 7.176 1 87.25 197 SER B N 1
ATOM 3701 C CA . SER B 1 197 ? 9.094 54.344 8.242 1 87.25 197 SER B CA 1
ATOM 3702 C C . SER B 1 197 ? 8.898 53.5 9.5 1 87.25 197 SER B C 1
ATOM 3704 O O . SER B 1 197 ? 7.824 52.938 9.719 1 87.25 197 SER B O 1
ATOM 3706 N N . GLU B 1 198 ? 9.938 53.5 10.266 1 90.44 198 GLU B N 1
ATOM 3707 C CA . GLU B 1 198 ? 9.867 52.781 11.539 1 90.44 198 GLU B CA 1
ATOM 3708 C C . GLU B 1 198 ? 8.867 53.438 12.484 1 90.44 198 GLU B C 1
ATOM 3710 O O . GLU B 1 198 ? 8.414 52.812 13.445 1 90.44 198 GLU B O 1
ATOM 3715 N N . GLU B 1 199 ? 8.562 54.594 12.203 1 89.31 199 GLU B N 1
ATOM 3716 C CA . GLU B 1 199 ? 7.598 55.281 13.031 1 89.31 199 GLU B CA 1
ATOM 3717 C C . GLU B 1 199 ? 6.227 54.625 12.977 1 89.31 199 GLU B C 1
ATOM 3719 O O . GLU B 1 199 ? 5.48 54.656 13.961 1 89.31 199 GLU B O 1
ATOM 3724 N N . GLU B 1 200 ? 5.945 54 11.805 1 91.81 200 GLU B N 1
ATOM 3725 C CA . GLU B 1 200 ? 4.695 53.281 11.664 1 91.81 200 GLU B CA 1
ATOM 3726 C C . GLU B 1 200 ? 4.656 52.062 12.602 1 91.81 200 GLU B C 1
ATOM 3728 O O . GLU B 1 200 ? 3.6 51.719 13.133 1 91.81 200 GLU B O 1
ATOM 3733 N N . VAL B 1 201 ? 5.777 51.5 12.797 1 94.06 201 VAL B N 1
ATOM 3734 C CA . VAL B 1 201 ? 5.883 50.344 13.68 1 94.06 201 VAL B CA 1
ATOM 3735 C C . VAL B 1 201 ? 5.645 50.75 15.125 1 94.06 201 VAL B C 1
ATOM 3737 O O . VAL B 1 201 ? 4.977 50.062 15.883 1 94.06 201 VAL B O 1
ATOM 3740 N N . PHE B 1 202 ? 6.18 51.938 15.477 1 92.38 202 PHE B N 1
ATOM 3741 C CA . PHE B 1 202 ? 5.98 52.469 16.812 1 92.38 202 PHE B CA 1
ATOM 3742 C C . PHE B 1 202 ? 4.5 52.719 17.078 1 92.38 202 PHE B C 1
ATOM 3744 O O . PHE B 1 202 ? 3.973 52.344 18.125 1 92.38 202 PHE B O 1
ATOM 3751 N N . HIS B 1 203 ? 3.889 53.344 16.094 1 93.75 203 HIS B N 1
ATOM 3752 C CA . HIS B 1 203 ? 2.467 53.656 16.234 1 93.75 203 HIS B CA 1
ATOM 3753 C C . HIS B 1 203 ? 1.647 52.375 16.359 1 93.75 203 HIS B C 1
ATOM 3755 O O . HIS B 1 203 ? 0.688 52.312 17.141 1 93.75 203 HIS B O 1
ATOM 3761 N N . ALA B 1 204 ? 1.991 51.406 15.602 1 95.69 204 ALA B N 1
ATOM 3762 C CA . ALA B 1 204 ? 1.312 50.094 15.664 1 95.69 204 ALA B CA 1
ATOM 3763 C C . ALA B 1 204 ? 1.484 49.469 17.031 1 95.69 204 ALA B C 1
ATOM 3765 O O . ALA B 1 204 ? 0.528 48.906 17.594 1 95.69 204 ALA B O 1
ATOM 3766 N N . LEU B 1 205 ? 2.705 49.531 17.578 1 95.44 205 LEU B N 1
ATOM 3767 C CA . LEU B 1 205 ? 2.986 48.969 18.891 1 95.44 205 LEU B CA 1
ATOM 3768 C C . LEU B 1 205 ? 2.16 49.688 19.969 1 95.44 205 LEU B C 1
ATOM 3770 O O . LEU B 1 205 ? 1.568 49.031 20.828 1 95.44 205 LEU B O 1
ATOM 3774 N N . LEU B 1 206 ? 2.131 50.938 19.859 1 93.88 206 LEU B N 1
ATOM 3775 C CA . LEU B 1 206 ? 1.365 51.719 20.812 1 93.88 206 LEU B CA 1
ATOM 3776 C C . LEU B 1 206 ? -0.114 51.375 20.766 1 93.88 206 LEU B C 1
ATOM 3778 O O . LEU B 1 206 ? -0.75 51.188 21.812 1 93.88 206 LEU B O 1
ATOM 3782 N N . LYS B 1 207 ? -0.619 51.312 19.547 1 95.31 207 LYS B N 1
ATOM 3783 C CA . LYS B 1 207 ? -2.018 50.969 19.344 1 95.31 207 LYS B CA 1
ATOM 3784 C C . LYS B 1 207 ? -2.324 49.594 19.953 1 95.31 207 LYS B C 1
ATOM 3786 O O . LYS B 1 207 ? -3.355 49.406 20.609 1 95.31 207 LYS B O 1
ATOM 3791 N N . TRP B 1 208 ? -1.438 48.656 19.734 1 96.81 208 TRP B N 1
ATOM 3792 C CA . TRP B 1 208 ? -1.587 47.281 20.25 1 96.81 208 TRP B CA 1
ATOM 3793 C C . TRP B 1 208 ? -1.543 47.281 21.766 1 96.81 208 TRP B C 1
ATOM 3795 O O . TRP B 1 208 ? -2.371 46.625 22.406 1 96.81 208 TRP B O 1
ATOM 3805 N N . VAL B 1 209 ? -0.727 48.031 22.469 1 95.44 209 VAL B N 1
ATOM 3806 C CA . VAL B 1 209 ? -0.575 48.062 23.922 1 95.44 209 VAL B CA 1
ATOM 3807 C C . VAL B 1 209 ? -1.787 48.75 24.547 1 95.44 209 VAL B C 1
ATOM 3809 O O . VAL B 1 209 ? -2.32 48.281 25.562 1 95.44 209 VAL B O 1
ATOM 3812 N N . LYS B 1 210 ? -2.236 49.75 23.922 1 94.06 210 LYS B N 1
ATOM 3813 C CA . LYS B 1 210 ? -3.332 50.562 24.469 1 94.06 210 LYS B CA 1
ATOM 3814 C C . LYS B 1 210 ? -4.652 49.812 24.406 1 94.06 210 LYS B C 1
ATOM 3816 O O . LYS B 1 210 ? -5.598 50.125 25.125 1 94.06 210 LYS B O 1
ATOM 3821 N N . HIS B 1 211 ? -4.777 48.875 23.516 1 95.56 211 HIS B N 1
ATOM 3822 C CA . HIS B 1 211 ? -5.98 48.062 23.406 1 95.56 211 HIS B CA 1
ATOM 3823 C C . HIS B 1 211 ? -6.176 47.219 24.656 1 95.56 211 HIS B C 1
ATOM 3825 O O . HIS B 1 211 ? -7.309 46.906 25.047 1 95.56 211 HIS B O 1
ATOM 3831 N N . ASN B 1 212 ? -5.07 46.812 25.312 1 95.06 212 ASN B N 1
ATOM 3832 C CA . ASN B 1 212 ? -5.09 46.062 26.578 1 95.06 212 ASN B CA 1
ATOM 3833 C C . ASN B 1 212 ? -3.928 46.469 27.469 1 95.06 212 ASN B C 1
ATOM 3835 O O . ASN B 1 212 ? -3.047 45.656 27.766 1 95.06 212 ASN B O 1
ATOM 3839 N N . PRO B 1 213 ? -4.055 47.625 28.031 1 92.12 213 PRO B N 1
ATOM 3840 C CA . PRO B 1 213 ? -2.924 48.188 28.781 1 92.12 213 PRO B CA 1
ATOM 3841 C C . PRO B 1 213 ? -2.578 47.344 30.016 1 92.12 213 PRO B C 1
ATOM 3843 O O . PRO B 1 213 ? -1.401 47.188 30.359 1 92.12 213 PRO B O 1
ATOM 3846 N N . GLY B 1 214 ? -3.51 46.844 30.672 1 92.5 214 GLY B N 1
ATOM 3847 C CA . GLY B 1 214 ? -3.275 46.062 31.875 1 92.5 214 GLY B CA 1
ATOM 3848 C C . GLY B 1 214 ? -2.268 44.938 31.688 1 92.5 214 GLY B C 1
ATOM 3849 O O . GLY B 1 214 ? -1.293 44.844 32.438 1 92.5 214 GLY B O 1
ATOM 3850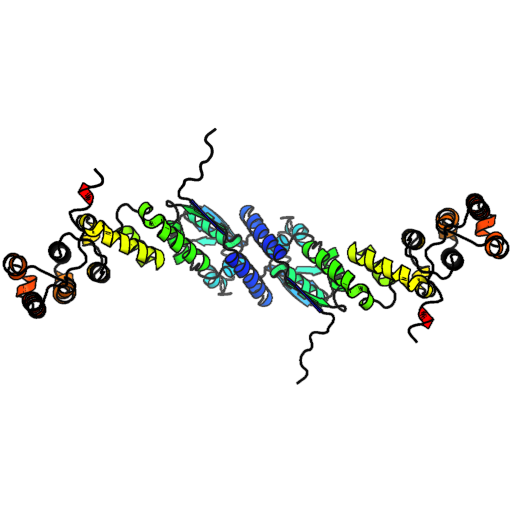 N N . ASP B 1 215 ? -2.389 44.25 30.625 1 94.38 215 ASP B N 1
ATOM 3851 C CA . ASP B 1 215 ? -1.561 43.062 30.391 1 94.38 215 ASP B CA 1
ATOM 3852 C C . ASP B 1 215 ? -0.35 43.406 29.531 1 94.38 215 ASP B C 1
ATOM 3854 O O . ASP B 1 215 ? 0.689 42.75 29.625 1 94.38 215 ASP B O 1
ATOM 3858 N N . ARG B 1 216 ? -0.431 44.469 28.719 1 94.69 216 ARG B N 1
ATOM 3859 C CA . ARG B 1 216 ? 0.552 44.656 27.656 1 94.69 216 ARG B CA 1
ATOM 3860 C C . ARG B 1 216 ? 1.516 45.781 27.969 1 94.69 216 ARG B C 1
ATOM 3862 O O . ARG B 1 216 ? 2.6 45.875 27.391 1 94.69 216 ARG B O 1
ATOM 3869 N N . GLU B 1 217 ? 1.24 46.656 28.891 1 92.12 217 GLU B N 1
ATOM 3870 C CA . GLU B 1 217 ? 2.115 47.75 29.234 1 92.12 217 GLU B CA 1
ATOM 3871 C C . GLU B 1 217 ? 3.455 47.25 29.781 1 92.12 217 GLU B C 1
ATOM 3873 O O . GLU B 1 217 ? 4.508 47.812 29.438 1 92.12 217 GLU B O 1
ATOM 3878 N N . PRO B 1 218 ? 3.348 46.281 30.625 1 91.88 218 PRO B N 1
ATOM 3879 C CA . PRO B 1 218 ? 4.617 45.75 31.156 1 91.88 218 PRO B CA 1
ATOM 3880 C C . PRO B 1 218 ? 5.512 45.156 30.078 1 91.88 218 PRO B C 1
ATOM 3882 O O . PRO B 1 218 ? 6.711 44.969 30.297 1 91.88 218 PRO B O 1
ATOM 3885 N N . LEU B 1 219 ? 4.969 44.844 28.953 1 93.25 219 LEU B N 1
ATOM 3886 C CA . LEU B 1 219 ? 5.715 44.219 27.891 1 93.25 219 LEU B CA 1
ATOM 3887 C C . LEU B 1 219 ? 6.344 45.25 26.969 1 93.25 219 LEU B C 1
ATOM 3889 O O . LEU B 1 219 ? 7.219 44.906 26.156 1 93.25 219 LEU B O 1
ATOM 3893 N N . PHE B 1 220 ? 6.035 46.5 27.047 1 92.06 220 PHE B N 1
ATOM 3894 C CA . PHE B 1 220 ? 6.438 47.594 26.156 1 92.06 220 PHE B CA 1
ATOM 3895 C C . PHE B 1 220 ? 7.953 47.719 26.125 1 92.06 220 PHE B C 1
ATOM 3897 O O . PHE B 1 220 ? 8.562 47.812 25.062 1 92.06 220 PHE B O 1
ATOM 3904 N N . PRO B 1 221 ? 8.594 47.625 27.281 1 89.75 221 PRO B N 1
ATOM 3905 C CA . PRO B 1 221 ? 10.047 47.812 27.281 1 89.75 221 PRO B CA 1
ATOM 3906 C C . PRO B 1 221 ? 10.781 46.719 26.516 1 89.75 221 PRO B C 1
ATOM 3908 O O . PRO B 1 221 ? 11.883 46.938 26.016 1 89.75 221 PRO B O 1
ATOM 3911 N N . THR B 1 222 ? 10.195 45.625 26.422 1 91.88 222 THR B N 1
ATOM 3912 C CA . THR B 1 222 ? 10.812 44.5 25.719 1 91.88 222 THR B CA 1
ATOM 3913 C C . THR B 1 222 ? 10.547 44.594 24.219 1 91.88 222 THR B C 1
ATOM 3915 O O . THR B 1 222 ? 11.375 44.188 23.406 1 91.88 222 THR B O 1
ATOM 3918 N N . LEU B 1 223 ? 9.43 45.188 23.828 1 93.38 223 LEU B N 1
ATOM 3919 C CA . LEU B 1 223 ? 9.016 45.219 22.438 1 93.38 223 LEU B CA 1
ATOM 3920 C C . LEU B 1 223 ? 9.539 46.469 21.75 1 93.38 223 LEU B C 1
ATOM 3922 O O . LEU B 1 223 ? 9.812 46.469 20.547 1 93.38 223 LEU B O 1
ATOM 3926 N N . PHE B 1 224 ? 9.727 47.531 22.484 1 91.69 224 PHE B N 1
ATOM 3927 C CA . PHE B 1 224 ? 10.125 48.844 21.969 1 91.69 224 PHE B CA 1
ATOM 3928 C C . PHE B 1 224 ? 11.469 48.75 21.266 1 91.69 224 PHE B C 1
ATOM 3930 O O . PHE B 1 224 ? 11.641 49.281 20.172 1 91.69 224 PHE B O 1
ATOM 3937 N N . PRO B 1 225 ? 12.383 47.938 21.766 1 88.88 225 PRO B N 1
ATOM 3938 C CA . PRO B 1 225 ? 13.703 47.875 21.141 1 88.88 225 PRO B CA 1
ATOM 3939 C C . PRO B 1 225 ? 13.68 47.188 19.781 1 88.88 225 PRO B C 1
ATOM 3941 O O . PRO B 1 225 ? 14.664 47.25 19.031 1 88.88 225 PRO B O 1
ATOM 3944 N N . LEU B 1 226 ? 12.609 46.531 19.469 1 90.12 226 LEU B N 1
ATOM 3945 C CA . LEU B 1 226 ? 12.492 45.875 18.172 1 90.12 226 LEU B CA 1
ATOM 3946 C C . LEU B 1 226 ? 12.297 46.875 17.047 1 90.12 226 LEU B C 1
ATOM 3948 O O . LEU B 1 226 ? 12.445 46.562 15.875 1 90.12 226 LEU B O 1
ATOM 3952 N N . ILE B 1 227 ? 11.93 48.156 17.406 1 89.19 227 ILE B N 1
ATOM 3953 C CA . ILE B 1 227 ? 11.844 49.25 16.453 1 89.19 227 ILE B CA 1
ATOM 3954 C C . ILE B 1 227 ? 13.234 49.812 16.188 1 89.19 227 ILE B C 1
ATOM 3956 O O . ILE B 1 227 ? 13.914 50.281 17.094 1 89.19 227 ILE B O 1
ATOM 3960 N N . ARG B 1 228 ? 13.703 49.719 15.062 1 81.12 228 ARG B N 1
ATOM 3961 C CA . ARG B 1 228 ? 15.117 49.781 14.734 1 81.12 228 ARG B CA 1
ATOM 3962 C C . ARG B 1 228 ? 15.57 51.219 14.578 1 81.12 228 ARG B C 1
ATOM 3964 O O . ARG B 1 228 ? 16.75 51.562 14.781 1 81.12 228 ARG B O 1
ATOM 3971 N N . SER B 1 229 ? 14.812 52.125 14.039 1 79.94 229 SER B N 1
ATOM 3972 C CA . SER B 1 229 ? 15.289 53.469 13.766 1 79.94 229 SER B CA 1
ATOM 3973 C C . SER B 1 229 ? 14.148 54.469 13.844 1 79.94 229 SER B C 1
ATOM 3975 O O . SER B 1 229 ? 13.141 54.344 13.148 1 79.94 229 SER B O 1
ATOM 3977 N N . LEU B 1 230 ? 14.375 55.406 14.75 1 82.88 230 LEU B N 1
ATOM 3978 C CA . LEU B 1 230 ? 13.414 56.5 14.867 1 82.88 230 LEU B CA 1
ATOM 3979 C C . LEU B 1 230 ? 14.102 57.844 14.703 1 82.88 230 LEU B C 1
ATOM 3981 O O . LEU B 1 230 ? 15.219 58.031 15.18 1 82.88 230 LEU B O 1
ATOM 3985 N N . SER B 1 231 ? 13.461 58.656 13.938 1 82.44 231 SER B N 1
ATOM 3986 C CA . SER B 1 231 ? 14.039 59.969 13.75 1 82.44 231 SER B CA 1
ATOM 3987 C C . SER B 1 231 ? 14.062 60.75 15.055 1 82.44 231 SER B C 1
ATOM 3989 O O . SER B 1 231 ? 13.227 60.531 15.938 1 82.44 231 SER B O 1
ATOM 3991 N N . GLU B 1 232 ? 15.062 61.688 15.117 1 81.44 232 GLU B N 1
ATOM 3992 C CA . GLU B 1 232 ? 15.18 62.5 16.312 1 81.44 232 GLU B CA 1
ATOM 3993 C C . GLU B 1 232 ? 13.922 63.344 16.516 1 81.44 232 GLU B C 1
ATOM 3995 O O . GLU B 1 232 ? 13.484 63.562 17.656 1 81.44 232 GLU B O 1
ATOM 4000 N N . GLU B 1 233 ? 13.438 63.844 15.445 1 84.88 233 GLU B N 1
ATOM 4001 C CA . GLU B 1 233 ? 12.234 64.625 15.523 1 84.88 233 GLU B CA 1
ATOM 4002 C C . GLU B 1 233 ? 11.062 63.844 16.078 1 84.88 233 GLU B C 1
ATOM 4004 O O . GLU B 1 233 ? 10.312 64.312 16.922 1 84.88 233 GLU B O 1
ATOM 4009 N N . PHE B 1 234 ? 10.992 62.656 15.586 1 88.31 234 PHE B N 1
ATOM 4010 C CA . PHE B 1 234 ? 9.914 61.781 16.016 1 88.31 234 PHE B CA 1
ATOM 4011 C C . PHE B 1 234 ? 10.086 61.406 17.484 1 88.31 234 PHE B C 1
ATOM 4013 O O . PHE B 1 234 ? 9.109 61.344 18.234 1 88.31 234 PHE B O 1
ATOM 4020 N N . LEU B 1 235 ? 11.273 61.188 17.953 1 84.44 235 LEU B N 1
ATOM 4021 C CA . LEU B 1 235 ? 11.562 60.844 19.344 1 84.44 235 LEU B CA 1
ATOM 4022 C C . LEU B 1 235 ? 11.141 61.969 20.297 1 84.44 235 LEU B C 1
ATOM 4024 O O . LEU B 1 235 ? 10.453 61.719 21.281 1 84.44 235 LEU B O 1
ATOM 4028 N N . LYS B 1 236 ? 11.438 63.125 19.906 1 81.88 236 LYS B N 1
ATOM 4029 C CA . LYS B 1 236 ? 11.195 64.25 20.75 1 81.88 236 LYS B CA 1
ATOM 4030 C C . LYS B 1 236 ? 9.719 64.625 20.766 1 81.88 236 LYS B C 1
ATOM 4032 O O . LYS B 1 236 ? 9.172 65 21.812 1 81.88 236 LYS B O 1
ATOM 4037 N N . SER B 1 237 ? 9.094 64.5 19.672 1 85.75 237 SER B N 1
ATOM 4038 C CA . SER B 1 237 ? 7.738 65 19.547 1 85.75 237 SER B CA 1
ATOM 4039 C C . SER B 1 237 ? 6.707 63.969 19.969 1 85.75 237 SER B C 1
ATOM 4041 O O . SER B 1 237 ? 5.688 64.312 20.578 1 85.75 237 SER B O 1
ATOM 4043 N N . VAL B 1 238 ? 7.008 62.75 19.656 1 86.44 238 VAL B N 1
ATOM 4044 C CA . VAL B 1 238 ? 5.965 61.75 19.828 1 86.44 238 VAL B CA 1
ATOM 4045 C C . VAL B 1 238 ? 6.371 60.781 20.922 1 86.44 238 VAL B C 1
ATOM 4047 O O . VAL B 1 238 ? 5.66 60.594 21.922 1 86.44 238 VAL B O 1
ATOM 4050 N N . VAL B 1 239 ? 7.52 60.219 20.859 1 86.56 239 VAL B N 1
ATOM 4051 C CA . VAL B 1 239 ? 7.945 59.125 21.734 1 86.56 239 VAL B CA 1
ATOM 4052 C C . VAL B 1 239 ? 8.062 59.625 23.172 1 86.56 239 VAL B C 1
ATOM 4054 O O . VAL B 1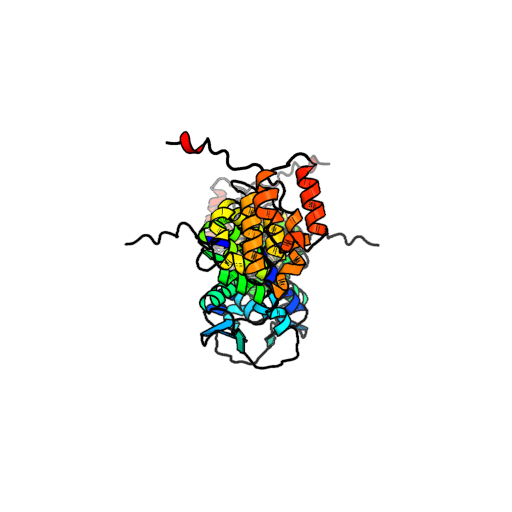 239 ? 7.562 59 24.094 1 86.56 239 VAL B O 1
ATOM 4057 N N . PHE B 1 240 ? 8.555 60.781 23.406 1 82.19 240 PHE B N 1
ATOM 4058 C CA . PHE B 1 240 ? 8.789 61.312 24.734 1 82.19 240 PHE B CA 1
ATOM 4059 C C . PHE B 1 240 ? 7.484 61.812 25.359 1 82.19 240 PHE B C 1
ATOM 4061 O O . PHE B 1 240 ? 7.395 61.969 26.578 1 82.19 240 PHE B O 1
ATOM 4068 N N . SER B 1 241 ? 6.578 61.969 24.516 1 83.19 241 SER B N 1
ATOM 4069 C CA . SER B 1 241 ? 5.293 62.438 25.031 1 83.19 241 SER B CA 1
ATOM 4070 C C . SER B 1 241 ? 4.453 61.25 25.516 1 83.19 241 SER B C 1
ATOM 4072 O O . SER B 1 241 ? 3.473 61.438 26.25 1 83.19 241 SER B O 1
ATOM 4074 N N . GLU B 1 242 ? 4.883 60.125 25.172 1 85.56 242 GLU B N 1
ATOM 4075 C CA . GLU B 1 242 ? 4.145 58.906 25.562 1 85.56 242 GLU B CA 1
ATOM 4076 C C . GLU B 1 242 ? 4.539 58.469 26.969 1 85.56 242 GLU B C 1
ATOM 4078 O O . GLU B 1 242 ? 5.711 58.219 27.234 1 85.56 242 GLU B O 1
ATOM 4083 N N . GLN B 1 243 ? 3.596 58.375 27.859 1 81.94 243 GLN B N 1
ATOM 4084 C CA . GLN B 1 243 ? 3.824 58 29.25 1 81.94 243 GLN B CA 1
ATOM 4085 C C . GLN B 1 243 ? 4.469 56.625 29.344 1 81.94 243 GLN B C 1
ATOM 4087 O O . GLN B 1 243 ? 5.27 56.375 30.25 1 81.94 243 GLN B O 1
ATOM 4092 N N . LEU B 1 244 ? 4.148 55.781 28.438 1 83.19 244 LEU B N 1
ATOM 4093 C CA . LEU B 1 244 ? 4.637 54.406 28.438 1 83.19 244 LEU B CA 1
ATOM 4094 C C . LEU B 1 244 ? 6.152 54.375 28.297 1 83.19 244 LEU B C 1
ATOM 4096 O O . LEU B 1 244 ? 6.797 53.438 28.766 1 83.19 244 LEU B O 1
ATOM 4100 N N . VAL B 1 245 ? 6.691 55.406 27.703 1 82.31 245 VAL B N 1
ATOM 4101 C CA . VAL B 1 245 ? 8.125 55.469 27.469 1 82.31 245 VAL B CA 1
ATOM 4102 C C . VAL B 1 245 ? 8.82 56.125 28.641 1 82.31 245 VAL B C 1
ATOM 4104 O O . VAL B 1 245 ? 9.805 55.625 29.172 1 82.31 245 VAL B O 1
ATOM 4107 N N . PHE B 1 246 ? 8.172 57.188 29.031 1 76.69 246 PHE B N 1
ATOM 4108 C CA . PHE B 1 246 ? 8.781 58.031 30.062 1 76.69 246 PHE B CA 1
ATOM 4109 C C . PHE B 1 246 ? 8.812 57.312 31.406 1 76.69 246 PHE B C 1
ATOM 4111 O O . PHE B 1 246 ? 9.719 57.531 32.219 1 76.69 246 PHE B O 1
ATOM 4118 N N . ALA B 1 247 ? 7.91 56.438 31.547 1 77 247 ALA B N 1
ATOM 4119 C CA . ALA B 1 247 ? 7.738 55.781 32.844 1 77 247 ALA B CA 1
ATOM 4120 C C . ALA B 1 247 ? 8.656 54.562 33 1 77 247 ALA B C 1
ATOM 4122 O O . ALA B 1 247 ? 8.805 54.031 34.094 1 77 247 ALA B O 1
ATOM 4123 N N . GLN B 1 248 ? 9.367 54.219 31.969 1 81.44 248 GLN B N 1
ATOM 4124 C CA . GLN B 1 248 ? 10.148 53 31.984 1 81.44 248 GLN B CA 1
ATOM 4125 C C . GLN B 1 248 ? 11.609 53.25 31.625 1 81.44 248 GLN B C 1
ATOM 4127 O O . GLN B 1 248 ? 11.922 53.531 30.469 1 81.44 248 GLN B O 1
ATOM 4132 N N . PRO B 1 249 ? 12.477 53.031 32.5 1 81.38 249 PRO B N 1
ATOM 4133 C CA . PRO B 1 249 ? 13.891 53.344 32.25 1 81.38 249 PRO B CA 1
ATOM 4134 C C . PRO B 1 249 ? 14.469 52.562 31.078 1 81.38 249 PRO B C 1
ATOM 4136 O O . PRO B 1 249 ? 15.289 53.094 30.328 1 81.38 249 PRO B O 1
ATOM 4139 N N . LYS B 1 250 ? 14.047 51.375 30.984 1 83.94 250 LYS B N 1
ATOM 4140 C CA . LYS B 1 250 ? 14.57 50.562 29.875 1 83.94 250 LYS B CA 1
ATOM 4141 C C . LYS B 1 250 ? 14.242 51.219 28.531 1 83.94 250 LYS B C 1
ATOM 4143 O O . LYS B 1 250 ? 15.055 51.188 27.609 1 83.94 250 LYS B O 1
ATOM 4148 N N . CYS B 1 251 ? 13.117 51.781 28.453 1 84.62 251 CYS B N 1
ATOM 4149 C CA . CYS B 1 251 ? 12.703 52.469 27.234 1 84.62 251 CYS B CA 1
ATOM 4150 C C . CYS B 1 251 ? 13.555 53.688 26.984 1 84.62 251 CYS B C 1
ATOM 4152 O O . CYS B 1 251 ? 13.945 53.969 25.844 1 84.62 251 CYS B O 1
ATOM 4154 N N . LEU B 1 252 ? 13.836 54.344 28.016 1 80.31 252 LEU B N 1
ATOM 4155 C CA . LEU B 1 252 ? 14.664 55.531 27.891 1 80.31 252 LEU B CA 1
ATOM 4156 C C . LEU B 1 252 ? 16.062 55.188 27.391 1 80.31 252 LEU B C 1
ATOM 4158 O O . LEU B 1 252 ? 16.641 55.906 26.594 1 80.31 252 LEU B O 1
ATOM 4162 N N . GLY B 1 253 ? 16.531 54.094 27.922 1 79.94 253 GLY B N 1
ATOM 4163 C CA . GLY B 1 253 ? 17.812 53.625 27.422 1 79.94 253 GLY B CA 1
ATOM 4164 C C . GLY B 1 253 ? 17.828 53.375 25.938 1 79.94 253 GLY B C 1
ATOM 4165 O O . GLY B 1 253 ? 18.781 53.781 25.25 1 79.94 253 GLY B O 1
ATOM 4166 N N . HIS B 1 254 ? 16.812 52.812 25.422 1 81.25 254 HIS B N 1
ATOM 4167 C CA . HIS B 1 254 ? 16.703 52.562 23.984 1 81.25 254 HIS B CA 1
ATOM 4168 C C . HIS B 1 254 ? 16.625 53.844 23.188 1 81.25 254 HIS B C 1
ATOM 4170 O O . HIS B 1 254 ? 17.219 53.969 22.125 1 81.25 254 HIS B O 1
ATOM 4176 N N . VAL B 1 255 ? 15.891 54.75 23.688 1 79.81 255 VAL B N 1
ATOM 4177 C CA . VAL B 1 255 ? 15.766 56.062 23.031 1 79.81 255 VAL B CA 1
ATOM 4178 C C . VAL B 1 255 ? 17.141 56.719 22.906 1 79.81 255 VAL B C 1
ATOM 4180 O O . VAL B 1 255 ? 17.5 57.219 21.844 1 79.81 255 VAL B O 1
ATOM 4183 N N . LEU B 1 256 ? 17.797 56.625 23.969 1 77.5 256 LEU B N 1
ATOM 4184 C CA . LEU B 1 256 ? 19.141 57.156 24 1 77.5 256 LEU B CA 1
ATOM 4185 C C . LEU B 1 256 ? 20.031 56.469 22.969 1 77.5 256 LEU B C 1
ATOM 4187 O O . LEU B 1 256 ? 20.812 57.156 22.281 1 77.5 256 LEU B O 1
ATOM 4191 N N . ASP B 1 257 ? 19.906 55.312 22.922 1 79.75 257 ASP B N 1
ATOM 4192 C CA . ASP B 1 257 ? 20.688 54.562 21.953 1 79.75 257 ASP B CA 1
ATOM 4193 C C . ASP B 1 257 ? 20.359 54.969 20.531 1 79.75 257 ASP B C 1
ATOM 4195 O O . ASP B 1 257 ? 21.25 55.031 19.672 1 79.75 257 ASP B O 1
ATOM 4199 N N . CYS B 1 258 ? 19.125 55.156 20.219 1 76.38 258 CYS B N 1
ATOM 4200 C CA . CYS B 1 258 ? 18.672 55.562 18.891 1 76.38 258 CYS B CA 1
ATOM 4201 C C . CYS B 1 258 ? 19.219 56.938 18.5 1 76.38 258 CYS B C 1
ATOM 4203 O O . CYS B 1 258 ? 19.531 57.156 17.328 1 76.38 258 CYS B O 1
ATOM 4205 N N . ILE B 1 259 ? 19.312 57.719 19.453 1 76.44 259 ILE B N 1
ATOM 4206 C CA . ILE B 1 259 ? 19.781 59.062 19.203 1 76.44 259 ILE B CA 1
ATOM 4207 C C . ILE B 1 259 ? 21.281 59.062 18.984 1 76.44 259 ILE B C 1
ATOM 4209 O O . ILE B 1 259 ? 21.797 59.75 18.109 1 76.44 259 ILE B O 1
ATOM 4213 N N . THR B 1 260 ? 21.906 58.188 19.719 1 77.75 260 THR B N 1
ATOM 4214 C CA . THR B 1 260 ? 23.375 58.219 19.75 1 77.75 260 THR B CA 1
ATOM 4215 C C . THR B 1 260 ? 23.938 57.375 18.609 1 77.75 260 THR B C 1
ATOM 4217 O O . THR B 1 260 ? 25.031 57.688 18.109 1 77.75 260 THR B O 1
ATOM 4220 N N . ASN B 1 261 ? 23.297 56.375 18.312 1 74.75 261 ASN B N 1
ATOM 4221 C CA . ASN B 1 261 ? 23.844 55.469 17.328 1 74.75 261 ASN B CA 1
ATOM 4222 C C . ASN B 1 261 ? 23.25 55.719 15.938 1 74.75 261 ASN B C 1
ATOM 4224 O O . ASN B 1 261 ? 22.172 56.281 15.82 1 74.75 261 ASN B O 1
ATOM 4228 N N . GLU B 1 262 ? 23.969 55.406 14.867 1 70.12 262 GLU B N 1
ATOM 4229 C CA . GLU B 1 262 ? 23.5 55.531 13.492 1 70.12 262 GLU B CA 1
ATOM 4230 C C . GLU B 1 262 ? 22.266 54.656 13.258 1 70.12 262 GLU B C 1
ATOM 4232 O O . GLU B 1 262 ? 22.219 53.5 13.695 1 70.12 262 GLU B O 1
ATOM 4237 N N . PRO B 1 263 ? 21.297 55.281 12.727 1 65.5 263 PRO B N 1
ATOM 4238 C CA . PRO B 1 263 ? 20.062 54.531 12.453 1 65.5 263 PRO B CA 1
ATOM 4239 C C . PRO B 1 263 ? 20.266 53.344 11.516 1 65.5 263 PRO B C 1
ATOM 4241 O O . PRO B 1 263 ? 21.094 53.406 10.602 1 65.5 263 PRO B O 1
ATOM 4244 N N . ARG B 1 264 ? 19.891 52.062 11.875 1 67.81 264 ARG B N 1
ATOM 4245 C CA . ARG B 1 264 ? 19.875 50.906 11 1 67.81 264 ARG B CA 1
ATOM 4246 C C . ARG B 1 264 ? 18.453 50.562 10.578 1 67.81 264 ARG B C 1
ATOM 4248 O O . ARG B 1 264 ? 17.844 49.594 11.094 1 67.81 264 ARG B O 1
ATOM 4255 N N . PRO B 1 265 ? 17.984 51.438 9.578 1 65.75 265 PRO B N 1
ATOM 4256 C CA . PRO B 1 265 ? 16.609 51.188 9.172 1 65.75 265 PRO B CA 1
ATOM 4257 C C . PRO B 1 265 ? 16.469 49.938 8.312 1 65.75 265 PRO B C 1
ATOM 4259 O O . PRO B 1 265 ? 17.453 49.438 7.746 1 65.75 265 PRO B O 1
ATOM 4262 N N . ARG B 1 266 ? 15.367 49.25 8.406 1 73.56 266 ARG B N 1
ATOM 4263 C CA . ARG B 1 266 ? 15.047 48.156 7.477 1 73.56 266 ARG B CA 1
ATOM 4264 C C . ARG B 1 266 ? 14.977 48.688 6.047 1 73.56 266 ARG B C 1
ATOM 4266 O O . ARG B 1 266 ? 14.883 49.875 5.82 1 73.56 266 ARG B O 1
ATOM 4273 N N . ASP B 1 267 ? 15.305 47.844 4.98 1 62.88 267 ASP B N 1
ATOM 4274 C CA . ASP B 1 267 ? 15.156 48.25 3.584 1 62.88 267 ASP B CA 1
ATOM 4275 C C . ASP B 1 267 ? 13.727 48.688 3.291 1 62.88 267 ASP B C 1
ATOM 4277 O O . ASP B 1 267 ? 12.773 47.969 3.584 1 62.88 267 ASP B O 1
ATOM 4281 N N . CYS B 1 268 ? 13.547 49.938 3.305 1 59.19 268 CYS B N 1
ATOM 4282 C CA . CYS B 1 268 ? 12.219 50.531 3.15 1 59.19 268 CYS B CA 1
ATOM 4283 C C . CYS B 1 268 ? 11.789 50.5 1.688 1 59.19 268 CYS B C 1
ATOM 4285 O O . CYS B 1 268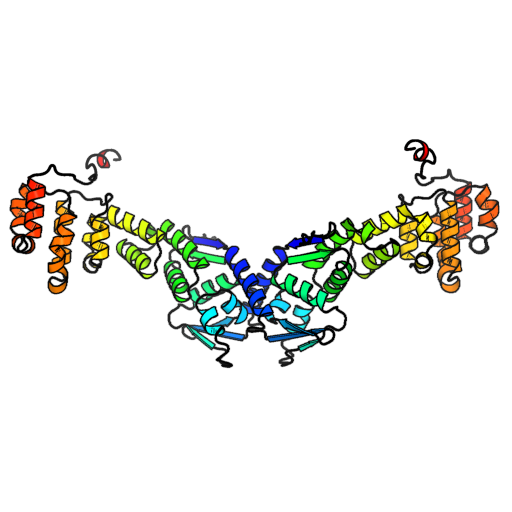 ? 12.609 50.281 0.795 1 59.19 268 CYS B O 1
ATOM 4287 N N . LEU B 1 269 ? 10.445 50.375 1.245 1 57.53 269 LEU B N 1
ATOM 4288 C CA . LEU B 1 269 ? 9.828 50.469 -0.075 1 57.53 269 LEU B CA 1
ATOM 4289 C C . LEU B 1 269 ? 10.375 51.688 -0.837 1 57.53 269 LEU B C 1
ATOM 4291 O O . LEU B 1 269 ? 10.484 52.781 -0.279 1 57.53 269 LEU B O 1
ATOM 4295 N N . ASP B 1 270 ? 11.297 51.594 -1.769 1 47.62 270 ASP B N 1
ATOM 4296 C CA . ASP B 1 270 ? 11.68 52.719 -2.604 1 47.62 270 ASP B CA 1
ATOM 4297 C C . ASP B 1 270 ? 10.453 53.406 -3.186 1 47.62 270 ASP B C 1
ATOM 4299 O O . ASP B 1 270 ? 9.602 52.75 -3.795 1 47.62 270 ASP B O 1
ATOM 4303 N N . ARG B 1 271 ? 9.992 54.531 -2.801 1 42.94 271 ARG B N 1
ATOM 4304 C CA . ARG B 1 271 ? 8.969 55.406 -3.398 1 42.94 271 ARG B CA 1
ATOM 4305 C C . ARG B 1 271 ? 9.125 55.469 -4.914 1 42.94 271 ARG B C 1
ATOM 4307 O O . ARG B 1 271 ? 8.156 55.75 -5.629 1 42.94 271 ARG B O 1
ATOM 4314 N N . GLU B 1 272 ? 10.227 55.344 -5.551 1 39.81 272 GLU B N 1
ATOM 4315 C CA . GLU B 1 272 ? 10.414 55.688 -6.957 1 39.81 272 GLU B CA 1
ATOM 4316 C C . GLU B 1 272 ? 9.867 54.594 -7.875 1 39.81 272 GLU B C 1
ATOM 4318 O O . GLU B 1 272 ? 9.617 54.844 -9.055 1 39.81 272 GLU B O 1
ATOM 4323 N N . ASP B 1 273 ? 9.836 53.375 -7.648 1 38 273 ASP B N 1
ATOM 4324 C CA . ASP B 1 273 ? 9.547 52.438 -8.711 1 38 273 ASP B CA 1
ATOM 4325 C C . ASP B 1 273 ? 8.055 52.406 -9.031 1 38 273 ASP B C 1
ATOM 4327 O O . ASP B 1 273 ? 7.613 51.656 -9.914 1 38 273 ASP B O 1
ATOM 4331 N N . ALA B 1 274 ? 7.133 52.844 -8.234 1 38.94 274 ALA B N 1
ATOM 4332 C CA . ALA B 1 274 ? 5.789 52.844 -8.805 1 38.94 274 ALA B CA 1
ATOM 4333 C C . ALA B 1 274 ? 5.707 53.781 -10.023 1 38.94 274 ALA B C 1
ATOM 4335 O O . ALA B 1 274 ? 4.664 53.844 -10.68 1 38.94 274 ALA B O 1
ATOM 4336 N N . VAL B 1 275 ? 6.566 54.781 -10.172 1 36.47 275 VAL B N 1
ATOM 4337 C CA . VAL B 1 275 ? 6.277 55.656 -11.32 1 36.47 275 VAL B CA 1
ATOM 4338 C C . VAL B 1 275 ? 6.562 54.875 -12.609 1 36.47 275 VAL B C 1
ATOM 4340 O O . VAL B 1 275 ? 6.195 55.344 -13.703 1 36.47 275 VAL B O 1
ATOM 4343 N N . SER B 1 276 ? 7.512 53.969 -12.656 1 32.03 276 SER B N 1
ATOM 4344 C CA . SER B 1 276 ? 7.754 53.625 -14.055 1 32.03 276 SER B CA 1
ATOM 4345 C C . SER B 1 276 ? 6.633 52.75 -14.625 1 32.03 276 SER B C 1
ATOM 4347 O O . SER B 1 276 ? 6.621 52.438 -15.812 1 32.03 276 SER B O 1
ATOM 4349 N N . SER B 1 277 ? 5.977 51.844 -13.797 1 29.38 277 SER B N 1
ATOM 4350 C CA . SER B 1 277 ? 5.047 51.062 -14.594 1 29.38 277 SER B CA 1
ATOM 4351 C C . SER B 1 277 ? 3.75 51.812 -14.852 1 29.38 277 SER B C 1
ATOM 4353 O O . SER B 1 277 ? 2.668 51.375 -14.484 1 29.38 277 SER B O 1
ATOM 4355 N N . ASN B 1 278 ? 3.67 53.156 -14.727 1 23.7 278 ASN B N 1
ATOM 4356 C CA . ASN B 1 278 ? 2.703 53.719 -15.664 1 23.7 278 ASN B CA 1
ATOM 4357 C C . ASN B 1 278 ? 3.27 53.781 -17.078 1 23.7 278 ASN B C 1
ATOM 4359 O O . ASN B 1 278 ? 4.418 54.188 -17.281 1 23.7 278 ASN B O 1
#